Protein AF-A0A381Y103-F1 (afdb_monomer)

Radius of gyration: 34.69 Å; Cα contacts (8 Å, |Δi|>4): 914; chains: 1; bounding box: 80×107×103 Å

Solvent-accessible surface area (backbone atoms only — not comparable to full-atom values): 39984 Å² total; per-residue (Å²): 143,83,90,84,85,87,83,82,89,74,91,76,78,96,67,85,76,69,85,73,75,68,80,81,73,53,55,42,81,54,55,62,34,34,51,53,15,31,69,41,39,69,92,35,31,64,45,90,87,47,92,82,44,65,51,51,54,26,32,56,30,40,24,50,26,39,58,69,72,60,97,57,25,40,64,55,46,15,63,50,25,43,50,49,70,74,45,80,77,43,67,72,54,55,54,50,47,45,57,50,32,59,74,57,25,43,77,57,54,22,32,18,50,37,4,38,77,38,48,91,74,33,48,57,87,38,36,40,14,29,41,12,24,26,54,36,16,57,54,70,69,34,61,68,49,26,53,51,30,56,59,55,28,76,50,22,45,78,76,35,50,71,60,34,35,65,43,49,43,64,53,50,47,44,66,39,64,56,59,94,89,51,86,77,79,51,73,52,69,52,56,50,43,76,76,53,89,58,86,40,35,43,47,53,60,51,50,50,53,50,42,47,10,61,50,26,52,73,43,50,86,47,74,77,37,90,84,61,81,78,90,63,55,74,68,57,48,51,50,35,54,45,20,18,57,31,47,58,78,38,34,71,55,52,44,43,50,46,54,35,40,40,53,49,22,26,46,43,65,75,32,56,60,61,75,57,44,50,35,41,80,35,61,45,49,46,32,48,46,46,52,35,29,50,47,46,49,56,42,47,54,36,74,69,32,62,67,52,67,71,53,89,63,53,68,64,28,48,44,25,32,44,43,50,44,39,34,73,54,32,57,90,99,48,70,40,72,44,77,50,39,58,28,64,65,45,27,36,72,56,29,35,88,64,49,71,69,54,49,52,61,61,43,43,64,34,51,54,46,52,72,72,40,43,76,74,84,76,91,49,98,65,70,55,53,66,56,46,54,56,48,48,55,51,46,44,23,47,50,13,23,30,75,62,66,76,46,61,46,67,76,53,48,68,61,61,69,39,64,68,47,38,54,60,31,56,47,33,72,35,34,36,49,53,50,50,44,49,51,53,47,34,53,48,54,52,50,53,52,52,69,72,53,82,85,62,54,74,68,54,50,56,54,48,53,50,50,51,53,51,50,51,51,51,49,52,45,45,43,63,72,41,43,34,58,49,40,65,76,62,48,75,87,46,91,69,56,68,53,45,48,52,9,37,48,46,44,46,52,50,43,24,57,71,70,72,41,61,67,33,83,68,59,93,92,68,60,91,57,51,82,67,95,43,70,61,62,43,50,10,26,49,46,29,51,49,59,75,71,35,88,67,77,75,78,75,69,69,81,83,75,90,71,76,88,79,84,84,86,82,88,82,84,89,87,87,84,85,90,86,79,94,71,98,65,88,77,77,84,73,82,85,87,63,79,40,33,34,37,36,41,45,53,38,78,77,53,63,71,44,46,70,58,50,51,50,57,49,27,70,74,49,75,65,34,57,46,78,47,80,42,63,58,60,83,50,95,76,47,66,68,56,46,50,54,49,42,62,42,44,68,70,66,35,55,26,36,36,35,28,68,81,38,56,67,71,53,43,52,51,48,54,50,41,26,59,76,52,74,26,56,74,38,70,26,87,54,86,48,72,69,43,44,51,46,35,52,51,50,41,51,52,51,46,53,54,62,74,74,108

Sequence (710 aa):
MAKKPRQKRRQTGHQSRGSSRGRVVQRPDWESVWTRASAFAGDAAWDSEQDELLPSHRSIFEVLDALASTDDGLGALAALADILDSADHVPLIESKVRALARFCADQSEAALFSGYVDPSSASHGDPSATAGRLLRGFRDQDVEELVSAANANGNVFEARRFVGLLTVVDLLQYELVREDDAVALSGHVIGFLADEPFPARGIEGLLELLRAGLGADLINDDLDNPDLDLDLEEEELALLRRTGRRVPSRSPVVVALLNWCLRLEEAMNASNPSRSVQQCGLKLSSEFAAKASRAALVASEARWAQDLVGLDVPRRTAQGQWLKVLSNISPPGFEHKRFSAFTPEDVMSRLNPMTKEDFDRLMAPCKRMVDSQRAISGSSLFAGEQDAYYQRIAWLSCLGEALGGLIQPTEVVEFVEDPIFRLHLSRSVTGVIQLQVLWCLVSREVEDWVKSEPDRSSDDHRTTDMAVEILAAAQEQTLATGLLPLLGRTFLDREIAGDELRSVVAWTEFLADLRGVAPVELPSGRSITDSPEDEEVWIGHFLWWLQVRGWKPKKERPPPEDLGPAPAVVVREEEAVSASQKSDQTEEVLELDAPTHIVFVGGDEGQAKRDAQINTDISNRYSDLVTVEWVHTNWTAQWQPDAKRVSDTLGKKADALVLMPLMRTGMGAYLRKAAGEHGVPWIACTGRGVATITRSLDEAVQVVCRERLT

Secondary structure (DSSP, 8-state):
----PPP---------------------HHHHHHHHHHTSSTTS--STT--S-PPPHHHHHHHHHHHH-S-SSHHHHHHHHHHHHHTTT-HHHHHHHHHHHHHHS-HHHHHHHHHHH-GGG--TT-HHHHHHHHHHHHHTT-HHHHHHHHHH-TTHHHHTHHHHHHHHHHHHHHHHH--TTSPPPPTHHHHHHTT--SPPTTHHHHHHHHHHHHHHHHTTTTTT-TT------HHHHHHHHHHHHHHHHTHHHHHHHHHHHHHHHHHHHTS---SEEEETTEEEETTHHHHHHHHHHHHHTSTT-HHHHHS---TTSHHHHHHHHHHHTSPTT----SGGG--HHHHHHHSTT--HHHHHHHHHHHHHHHHHSPPPPS--TTTTHHHHHHHHHHHHHHHHHHHTTSS-GGGGTHHHHSHHHHHHHTTSHHHHHHHHHHHHHHHHHHHHHHHH-TT--HHHHHHHHHHHHHHHHHHHHIIIIIIHHHIIIIITTSPPPHHHHHHHHHHHHHHHHHHTPPP-PPPTT--TTSPPS-HHHHHHHHHHHHHHT--PPP---PPPP---PPPPPPP------------------PPP-S-EEEEEE---HHHHTTHHHHHHHHHHHHTT-EEEEEE--TT-S--HHHHHHHHHHHHHH-SEEEE-TTS-HHHHHHHHHHHHHTT--EEE----SHHHHHHHHHHHHHHHHHHHH-

Mean predicted aligned error: 15.26 Å

Foldseek 3Di:
DDDDDDDDDDDDDDDPPDPPPPPPFFAQPQQQLLQQLQVLLPPACLDPPDPDHFGQQLSLLSSLCSNVVDLQQSNVLSVLSNVCSVPVLDPVSLVVSLVVLPVRGPPLCSLLSNLLSPVVPRDLARLSSLLSQLSNCSRVVPLLSNQVSQQSHLCNCVSRVLSLLARLLVLLVCQLQPDPPDDHHDCSSLVSLQPDQHHGACLLVSLVLLVLLLVCLLCVVCLPPPPDCPVDDPVVSSSSNSNVVRNLVPLSSLLSSLQSLLSNLLSCLVGPYDQWGDRSNGIDGLQSLVSSLLSLLSLLLAQSNVCSLVDPRDCLGLLNLLQVLQQQLADPPDRDSDLLLQALLSLQVRLPQQDPVNLCVSCVVSVVSNVSGDQDDDPDPSSCSVVLSSLSSVLSNVLSCCLVVVDQLVVSVVQCVPVVNVSSLLSALLSLLSVLVSLLRNLVVLVVVCVVDVPDDPVVVVVSVVVNVVSVVVNLCSCLVRNLVCCPPRNVPDDHDQSSLVRNLNSLLLSLLSVVAAADDDPPPDDLSPRDPDPSVSSNHVNNVSVVVDDDPPPPDPPDDDDDDDDDDDDDDDDDDDDDDDDDDPDDQDQDDAAAEEEEAEDAPVLVVCVVVLVVVVCVVNVNSYHYHYHYPNSDPPCVVVLVVVLVVLLPGHQAYEYESSRDPVSVVSNVVSCVVNVHYYFYQDDRDSVSVSVSVSVSSRVSSVVVVD

Organism: NCBI:txid408172

Structure (mmCIF, N/CA/C/O backbone):
data_AF-A0A381Y103-F1
#
_entry.id   AF-A0A381Y103-F1
#
loop_
_atom_site.group_PDB
_atom_site.id
_atom_site.type_symbol
_atom_site.label_atom_id
_atom_site.label_alt_id
_atom_site.label_comp_id
_atom_site.label_asym_id
_atom_site.label_entity_id
_atom_site.label_seq_id
_atom_site.pdbx_PDB_ins_code
_atom_site.Cartn_x
_atom_site.Cartn_y
_atom_site.Cartn_z
_atom_site.occupancy
_atom_site.B_iso_or_equiv
_atom_site.auth_seq_id
_atom_site.auth_comp_id
_atom_site.auth_asym_id
_atom_site.auth_atom_id
_atom_site.pdbx_PDB_model_num
ATOM 1 N N . MET A 1 1 ? -6.681 73.735 38.197 1.00 40.50 1 MET A N 1
ATOM 2 C CA . MET A 1 1 ? -6.777 73.801 36.721 1.00 40.50 1 MET A CA 1
ATOM 3 C C . MET A 1 1 ? -5.844 72.762 36.111 1.00 40.50 1 MET A C 1
ATOM 5 O O . MET A 1 1 ? -4.647 72.986 36.120 1.00 40.50 1 MET A O 1
ATOM 9 N N . ALA A 1 2 ? -6.374 71.628 35.642 1.00 28.08 2 ALA A N 1
ATOM 10 C CA . ALA A 1 2 ? -5.749 70.708 34.679 1.00 28.08 2 ALA A CA 1
ATOM 11 C C . ALA A 1 2 ? -6.772 69.619 34.283 1.00 28.08 2 ALA A C 1
ATOM 13 O O . ALA A 1 2 ? -7.688 69.319 35.042 1.00 28.08 2 ALA A O 1
ATOM 14 N N . LYS A 1 3 ? -6.632 69.116 33.054 1.00 39.78 3 LYS A N 1
ATOM 15 C CA . LYS A 1 3 ? -7.611 68.448 32.171 1.00 39.78 3 LYS A CA 1
ATOM 16 C C . LYS A 1 3 ? -8.116 67.061 32.625 1.00 39.78 3 LYS A C 1
ATOM 18 O O . LYS A 1 3 ? -7.372 66.300 33.232 1.00 39.78 3 LYS A O 1
ATOM 23 N N . LYS A 1 4 ? -9.309 66.668 32.143 1.00 29.64 4 LYS A N 1
ATOM 24 C CA . LYS A 1 4 ? -9.707 65.258 31.917 1.00 29.64 4 LYS A CA 1
ATOM 25 C C . LYS A 1 4 ? -10.381 65.068 30.539 1.00 29.64 4 LYS A C 1
ATOM 27 O O . LYS A 1 4 ? -11.023 66.005 30.060 1.00 29.64 4 LYS A O 1
ATOM 32 N N . PRO A 1 5 ? -10.206 63.902 29.881 1.00 32.84 5 PRO A N 1
ATOM 33 C CA . PRO A 1 5 ? -10.577 63.674 28.484 1.00 32.84 5 PRO A CA 1
ATOM 34 C C . PRO A 1 5 ? -12.041 63.233 28.292 1.00 32.84 5 PRO A C 1
ATOM 36 O O . PRO A 1 5 ? -12.698 62.734 29.201 1.00 32.84 5 PRO A O 1
ATOM 39 N N . ARG A 1 6 ? -12.537 63.445 27.067 1.00 31.66 6 ARG A N 1
ATOM 40 C CA . ARG A 1 6 ? -13.918 63.248 26.594 1.00 31.66 6 ARG A CA 1
ATOM 41 C C . ARG A 1 6 ? -14.339 61.769 26.530 1.00 31.66 6 ARG A C 1
ATOM 43 O O . ARG A 1 6 ? -13.775 61.015 25.746 1.00 31.66 6 ARG A O 1
ATOM 50 N N . GLN A 1 7 ? -15.438 61.414 27.201 1.00 31.53 7 GLN A N 1
ATOM 51 C CA . GLN A 1 7 ? -16.305 60.290 26.815 1.00 31.53 7 GLN A CA 1
ATOM 52 C C . GLN A 1 7 ? -17.391 60.796 25.853 1.00 31.53 7 GLN A C 1
ATOM 54 O O . GLN A 1 7 ? -18.193 61.656 26.214 1.00 31.53 7 GLN A O 1
ATOM 59 N N . LYS A 1 8 ? -17.450 60.255 24.630 1.00 30.02 8 LYS A N 1
ATOM 60 C CA . LYS A 1 8 ? -18.620 60.390 23.749 1.00 30.02 8 LYS A CA 1
ATOM 61 C C . LYS A 1 8 ? -19.446 59.109 23.826 1.00 30.02 8 LYS A C 1
ATOM 63 O O . LYS A 1 8 ? -19.160 58.131 23.147 1.00 30.02 8 LYS A O 1
ATOM 68 N N . ARG A 1 9 ? -20.507 59.160 24.632 1.00 33.78 9 ARG A N 1
ATOM 69 C CA . ARG A 1 9 ? -21.705 58.330 24.465 1.00 33.78 9 ARG A CA 1
ATOM 70 C C . ARG A 1 9 ? -22.336 58.697 23.117 1.00 33.78 9 ARG A C 1
ATOM 72 O O . ARG A 1 9 ? -22.680 59.858 22.905 1.00 33.78 9 ARG A O 1
ATOM 79 N N . ARG A 1 10 ? -22.513 57.726 22.222 1.00 27.67 10 ARG A N 1
ATOM 80 C CA . ARG A 1 10 ? -23.472 57.822 21.116 1.00 27.67 10 ARG A CA 1
ATOM 81 C C . ARG A 1 10 ? -24.310 56.552 21.095 1.00 27.67 10 ARG A C 1
ATOM 83 O O . ARG A 1 10 ? -23.812 55.478 20.787 1.00 27.67 10 ARG A O 1
ATOM 90 N N . GLN A 1 11 ? -25.575 56.719 21.469 1.00 36.47 11 GLN A N 1
ATOM 91 C CA . GLN A 1 11 ? -26.665 55.841 21.073 1.00 36.47 11 GLN A CA 1
ATOM 92 C C . GLN A 1 11 ? -26.756 55.849 19.545 1.00 36.47 11 GLN A C 1
ATOM 94 O O . GLN A 1 11 ? -26.839 56.918 18.940 1.00 36.47 11 GLN A O 1
ATOM 99 N N . THR A 1 12 ? -26.776 54.669 18.938 1.00 29.36 12 THR A N 1
ATOM 100 C CA . THR A 1 12 ? -27.285 54.457 17.580 1.00 29.36 12 THR A CA 1
ATOM 101 C C . THR A 1 12 ? -28.144 53.205 17.609 1.00 29.36 12 THR A C 1
ATOM 103 O O . THR A 1 12 ? -27.731 52.184 18.154 1.00 29.36 12 THR A O 1
ATOM 106 N N . GLY A 1 13 ? -29.375 53.368 17.129 1.00 27.08 13 GLY A N 1
ATOM 107 C CA . GLY A 1 13 ? -30.493 52.465 17.331 1.00 27.08 13 GLY A CA 1
ATOM 108 C C . GLY A 1 13 ? -30.399 51.108 16.648 1.00 27.08 13 GLY A C 1
ATOM 109 O O . GLY A 1 13 ? -29.439 50.763 15.964 1.00 27.08 13 GLY A O 1
ATOM 110 N N . HIS A 1 14 ? -31.473 50.360 16.882 1.00 36.91 14 HIS A N 1
ATOM 111 C CA . HIS A 1 14 ? -31.805 49.086 16.273 1.00 36.91 14 HIS A CA 1
ATOM 112 C C . HIS A 1 14 ? -31.437 49.009 14.787 1.00 36.91 14 HIS A C 1
ATOM 114 O O . HIS A 1 14 ? -32.113 49.569 13.929 1.00 36.91 14 HIS A O 1
ATOM 120 N N . GLN A 1 15 ? -30.424 48.202 14.497 1.00 30.36 15 GLN A N 1
ATOM 121 C CA . GLN A 1 15 ? -30.420 47.330 13.336 1.00 30.36 15 GLN A CA 1
ATOM 122 C C . GLN A 1 15 ? -30.110 45.931 13.852 1.00 30.36 15 GLN A C 1
ATOM 124 O O . GLN A 1 15 ? -29.042 45.676 14.408 1.00 30.36 15 GLN A O 1
ATOM 129 N N . SER A 1 16 ? -31.086 45.040 13.709 1.00 37.81 16 SER A N 1
ATOM 130 C CA . SER A 1 16 ? -30.906 43.602 13.824 1.00 37.81 16 SER A CA 1
ATOM 131 C C . SER A 1 16 ? -29.800 43.182 12.855 1.00 37.81 16 SER A C 1
ATOM 133 O O . SER A 1 16 ? -30.034 43.036 11.653 1.00 37.81 16 SER A O 1
ATOM 135 N N . ARG A 1 17 ? -28.575 43.024 13.361 1.00 32.50 17 ARG A N 1
ATOM 136 C CA . ARG A 1 17 ? -27.535 42.302 12.635 1.00 32.50 17 ARG A CA 1
ATOM 137 C C . ARG A 1 17 ? -27.999 40.861 12.553 1.00 32.50 17 ARG A C 1
ATOM 139 O O . ARG A 1 17 ? -28.157 40.195 13.573 1.00 32.50 17 ARG A O 1
ATOM 146 N N . GLY A 1 18 ? -28.314 40.466 11.325 1.00 29.20 18 GLY A N 1
ATOM 147 C CA . GLY A 1 18 ? -28.792 39.146 10.987 1.00 29.20 18 GLY A CA 1
ATOM 148 C C . GLY A 1 18 ? -27.926 38.070 11.617 1.00 29.20 18 GLY A C 1
ATOM 149 O O . GLY A 1 18 ? -26.706 38.201 11.710 1.00 29.20 18 GLY A O 1
ATOM 150 N N . SER A 1 19 ? -28.607 37.006 12.026 1.00 34.66 19 SER A N 1
ATOM 151 C CA . SER A 1 19 ? -28.057 35.663 12.103 1.00 34.66 19 SER A CA 1
ATOM 152 C C . SER A 1 19 ? -27.118 35.446 10.914 1.00 34.66 19 SER A C 1
ATOM 154 O O . SER A 1 19 ? -27.551 35.177 9.793 1.00 34.66 19 SER A O 1
ATOM 156 N N . SER A 1 20 ? -25.813 35.588 11.144 1.00 36.66 20 SER A N 1
ATOM 157 C CA . SER A 1 20 ? -24.842 34.877 10.337 1.00 36.66 20 SER A CA 1
ATOM 158 C C . SER A 1 20 ? -25.088 33.417 10.674 1.00 36.66 20 SER A C 1
ATOM 160 O O . SER A 1 20 ? -24.625 32.928 11.705 1.00 36.66 20 SER A O 1
ATOM 162 N N . ARG A 1 21 ? -25.888 32.738 9.848 1.00 38.69 21 ARG A N 1
ATOM 163 C CA . ARG A 1 21 ? -25.821 31.286 9.730 1.00 38.69 21 ARG A CA 1
ATOM 164 C C . ARG A 1 21 ? -24.350 30.976 9.475 1.00 38.69 21 ARG A C 1
ATOM 166 O O . ARG A 1 21 ? -23.868 31.172 8.361 1.00 38.69 21 ARG A O 1
ATOM 173 N N . GLY A 1 22 ? -23.622 30.624 10.536 1.00 41.59 22 GLY A N 1
ATOM 174 C CA . GLY A 1 22 ? -22.274 30.096 10.415 1.00 41.59 22 GLY A CA 1
ATOM 175 C C . GLY A 1 22 ? -22.356 28.968 9.402 1.00 41.59 22 GLY A C 1
ATOM 176 O O . GLY A 1 22 ? -23.279 28.156 9.469 1.00 41.59 22 GLY A O 1
ATOM 177 N N . ARG A 1 23 ? -21.479 28.991 8.396 1.00 46.00 23 ARG A N 1
ATOM 178 C CA . ARG A 1 23 ? -21.397 27.920 7.407 1.00 46.00 23 ARG A CA 1
ATOM 179 C C . ARG A 1 23 ? -21.242 26.627 8.210 1.00 46.00 23 ARG A C 1
ATOM 181 O O . ARG A 1 23 ? -20.233 26.475 8.891 1.00 46.00 23 ARG A O 1
ATOM 188 N N . VAL A 1 24 ? -22.272 25.778 8.222 1.00 57.16 24 VAL A N 1
ATOM 189 C CA . VAL A 1 24 ? -22.222 24.492 8.921 1.00 57.16 24 VAL A CA 1
ATOM 190 C C . VAL A 1 24 ? -21.116 23.711 8.233 1.00 57.16 24 VAL A C 1
ATOM 192 O O . VAL A 1 24 ? -21.224 23.375 7.056 1.00 57.16 24 VAL A O 1
ATOM 195 N N . VAL A 1 25 ? -19.997 23.556 8.931 1.00 69.62 25 VAL A N 1
ATOM 196 C CA . VAL A 1 25 ? -18.870 22.765 8.458 1.00 69.62 25 VAL A CA 1
ATOM 197 C C . VAL A 1 25 ? -19.313 21.315 8.585 1.00 69.62 25 VAL A C 1
ATOM 199 O O . VAL A 1 25 ? -19.551 20.850 9.697 1.00 69.62 25 VAL A O 1
ATOM 202 N N . GLN A 1 26 ? -19.486 20.630 7.457 1.00 85.56 26 GLN A N 1
ATOM 203 C CA . GLN A 1 26 ? -19.801 19.206 7.463 1.00 85.56 26 GLN A CA 1
ATOM 204 C C . GLN A 1 26 ? -18.590 18.454 8.030 1.00 85.56 26 GLN A C 1
ATOM 206 O O . GLN A 1 26 ? -17.498 18.527 7.463 1.00 85.56 26 GLN A O 1
ATOM 211 N N . ARG A 1 27 ? -18.776 17.807 9.182 1.00 89.00 27 ARG A N 1
ATOM 212 C CA . ARG A 1 27 ? -17.788 16.933 9.830 1.00 89.00 27 ARG A CA 1
ATOM 213 C C . ARG A 1 27 ? -18.052 15.477 9.426 1.00 89.00 27 ARG A C 1
ATOM 215 O O . ARG A 1 27 ? -19.182 15.188 9.030 1.00 89.00 27 ARG A O 1
ATOM 222 N N . PRO A 1 28 ? -17.064 14.576 9.540 1.00 90.75 28 PRO A N 1
ATOM 223 C CA . PRO A 1 28 ? -17.327 13.144 9.471 1.00 90.75 28 PRO A CA 1
ATOM 224 C C . PRO A 1 28 ? -18.349 12.718 10.535 1.00 90.75 28 PRO A C 1
ATOM 226 O O . PRO A 1 28 ? -18.295 13.194 11.672 1.00 90.75 28 PRO A O 1
ATOM 229 N N . ASP A 1 29 ? -19.240 11.787 10.194 1.00 89.81 29 ASP A N 1
ATOM 230 C CA . ASP A 1 29 ? -20.312 11.341 11.098 1.00 89.81 29 ASP A CA 1
ATOM 231 C C . ASP A 1 29 ? -19.756 10.729 12.399 1.00 89.81 29 ASP A C 1
ATOM 233 O O . ASP A 1 29 ? -20.299 10.940 13.488 1.00 89.81 29 ASP A O 1
ATOM 237 N N . TRP A 1 30 ? -18.605 10.057 12.306 1.00 92.31 30 TRP A N 1
ATOM 238 C CA . TRP A 1 30 ? -17.907 9.443 13.434 1.00 92.31 30 TRP A CA 1
ATOM 239 C C . TRP A 1 30 ? -17.237 10.445 14.388 1.00 92.31 30 TRP A C 1
ATOM 241 O O . TRP A 1 30 ? -16.968 10.092 15.536 1.00 92.31 30 TRP A O 1
ATOM 251 N N . GLU A 1 31 ? -16.979 11.694 13.973 1.00 93.62 31 GLU A N 1
ATOM 252 C CA . GLU A 1 31 ? -16.246 12.675 14.796 1.00 93.62 31 GLU A CA 1
ATOM 253 C C . GLU A 1 31 ? -17.031 13.020 16.066 1.00 93.62 31 GLU A C 1
ATOM 255 O O . GLU A 1 31 ? -16.487 13.044 17.173 1.00 93.62 31 GLU A O 1
ATOM 260 N N . SER A 1 32 ? -18.337 13.251 15.914 1.00 91.31 32 SER A N 1
ATOM 261 C CA . SER A 1 32 ? -19.224 13.556 17.038 1.00 91.31 32 SER A CA 1
ATOM 262 C C . SER A 1 32 ? -19.368 12.376 18.002 1.00 91.31 32 SER A C 1
ATOM 264 O O . SER A 1 32 ? -19.425 12.577 19.216 1.00 91.31 32 SER A O 1
ATOM 266 N N . VAL A 1 33 ? -19.370 11.151 17.473 1.00 92.44 33 VAL A N 1
ATOM 267 C CA . VAL A 1 33 ? -19.489 9.919 18.258 1.00 92.44 33 VAL A CA 1
ATOM 268 C C . VAL A 1 33 ? -18.245 9.727 19.124 1.00 92.44 33 VAL A C 1
ATOM 270 O O . VAL A 1 33 ? -18.369 9.625 20.342 1.00 92.44 33 VAL A O 1
ATOM 273 N N . TRP A 1 34 ? -17.051 9.821 18.534 1.00 93.81 34 TRP A N 1
ATOM 274 C CA . TRP A 1 34 ? -15.788 9.720 19.270 1.00 93.81 34 TRP A CA 1
ATOM 275 C C . TRP A 1 34 ? -15.555 10.866 20.255 1.00 93.81 34 TRP A C 1
ATOM 277 O O . TRP A 1 34 ? -15.026 10.643 21.343 1.00 93.81 34 TRP A O 1
ATOM 287 N N . THR A 1 35 ? -15.997 12.083 19.921 1.00 92.62 35 THR A N 1
ATOM 288 C CA . THR A 1 35 ? -15.924 13.229 20.842 1.00 92.62 35 THR A CA 1
ATOM 289 C C . THR A 1 35 ? -16.781 13.001 22.087 1.00 92.62 35 THR A C 1
ATOM 291 O O . THR A 1 35 ? -16.344 13.319 23.191 1.00 92.62 35 THR A O 1
ATOM 294 N N . ARG A 1 36 ? -17.990 12.441 21.928 1.00 92.12 36 ARG A N 1
ATOM 295 C CA . ARG A 1 36 ? -18.853 12.087 23.066 1.00 92.12 36 ARG A CA 1
ATOM 296 C C . ARG A 1 36 ? -18.257 10.944 23.878 1.00 92.12 36 ARG A C 1
ATOM 298 O O . ARG A 1 36 ? -18.142 11.085 25.087 1.00 92.12 36 ARG A O 1
ATOM 305 N N . ALA A 1 37 ? -17.850 9.858 23.223 1.00 92.88 37 ALA A N 1
ATOM 306 C CA . ALA A 1 37 ? -17.294 8.688 23.898 1.00 92.88 37 ALA A CA 1
ATOM 307 C C . ALA A 1 37 ? -16.034 9.029 24.702 1.00 92.88 37 ALA A C 1
ATOM 309 O O . ALA A 1 37 ? -15.943 8.712 25.884 1.00 92.88 37 ALA A O 1
ATOM 310 N N . SER A 1 38 ? -15.111 9.792 24.115 1.00 92.12 38 SER A N 1
ATOM 311 C CA . SER A 1 38 ? -13.867 10.178 24.789 1.00 92.12 38 SER A CA 1
ATOM 312 C C . SER A 1 38 ? -14.070 11.077 26.011 1.00 92.12 38 SER A C 1
ATOM 314 O O . SER A 1 38 ? -13.163 11.179 26.828 1.00 92.12 38 SER A O 1
ATOM 316 N N . ALA A 1 39 ? -15.235 11.716 26.173 1.00 90.81 39 ALA A N 1
ATOM 317 C CA . ALA A 1 39 ? -15.539 12.487 27.379 1.00 90.81 39 ALA A CA 1
ATOM 318 C C . ALA A 1 39 ? -15.702 11.600 28.629 1.00 90.81 39 ALA A C 1
ATOM 320 O O . ALA A 1 39 ? -15.530 12.095 29.740 1.00 90.81 39 ALA A O 1
ATOM 321 N N . PHE A 1 40 ? -16.005 10.309 28.447 1.00 89.06 40 PHE A N 1
ATOM 322 C CA . PHE A 1 40 ? -16.182 9.327 29.523 1.00 89.06 40 PHE A CA 1
ATOM 323 C C . PHE A 1 40 ? -14.920 8.508 29.822 1.00 89.06 40 PHE A C 1
ATOM 325 O O . PHE A 1 40 ? -14.861 7.805 30.824 1.00 89.06 40 PHE A O 1
ATOM 332 N N . ALA A 1 41 ? -13.887 8.618 28.983 1.00 83.25 41 ALA A N 1
ATOM 333 C CA . ALA A 1 41 ? -12.635 7.886 29.162 1.00 83.25 41 ALA A CA 1
ATOM 334 C C . ALA A 1 41 ? -11.827 8.346 30.399 1.00 83.25 41 ALA A C 1
ATOM 336 O O . ALA A 1 41 ? -11.045 7.567 30.943 1.00 83.25 41 ALA A O 1
ATOM 337 N N . GLY A 1 42 ? -12.034 9.583 30.871 1.00 70.56 42 GLY A N 1
ATOM 338 C CA . GLY A 1 42 ? -11.313 10.153 32.016 1.00 70.56 42 GLY A CA 1
ATOM 339 C C . GLY A 1 42 ? -9.804 10.326 31.777 1.00 70.56 42 GLY A C 1
ATOM 340 O O . GLY A 1 42 ? -9.363 10.400 30.631 1.00 70.56 42 GLY A O 1
ATOM 341 N N . ASP A 1 43 ? -9.031 10.385 32.869 1.00 59.25 43 ASP A N 1
ATOM 342 C CA . ASP A 1 43 ? -7.558 10.515 32.875 1.00 59.25 43 ASP A CA 1
ATOM 343 C C . ASP A 1 43 ? -6.826 9.149 32.899 1.00 59.25 43 ASP A C 1
ATOM 345 O O . ASP A 1 43 ? -5.620 9.099 33.121 1.00 59.25 43 ASP A O 1
ATOM 349 N N . ALA A 1 44 ? -7.543 8.030 32.732 1.00 60.66 44 ALA A N 1
ATOM 350 C CA . ALA A 1 44 ? -6.958 6.689 32.812 1.00 60.66 44 ALA A CA 1
ATOM 351 C C . ALA A 1 44 ? -6.028 6.381 31.624 1.00 60.66 44 ALA A C 1
ATOM 353 O O . ALA A 1 44 ? -6.213 6.905 30.521 1.00 60.66 44 ALA A O 1
ATOM 354 N N . ALA A 1 45 ? -5.068 5.477 31.831 1.00 62.03 45 ALA A N 1
ATOM 355 C CA . ALA A 1 45 ? -4.222 4.948 30.772 1.00 62.03 45 ALA A CA 1
ATOM 356 C C . ALA A 1 45 ? -5.027 3.942 29.947 1.00 62.03 45 ALA A C 1
ATOM 358 O O . ALA A 1 45 ? -5.090 2.748 30.224 1.00 62.03 45 ALA A O 1
ATOM 359 N N . TRP A 1 46 ? -5.697 4.449 28.919 1.00 73.81 46 TRP A N 1
ATOM 360 C CA . TRP A 1 46 ? -6.225 3.594 27.861 1.00 73.81 46 TRP A CA 1
ATOM 361 C C . TRP A 1 46 ? -5.085 3.070 26.982 1.00 73.81 46 TRP A C 1
ATOM 363 O O . TRP A 1 46 ? -5.241 2.047 26.329 1.00 73.81 46 TRP A O 1
ATOM 373 N N . ASP A 1 47 ? -3.958 3.780 26.957 1.00 65.31 47 ASP A N 1
ATOM 374 C CA . ASP A 1 47 ? -2.730 3.449 26.240 1.00 65.31 47 ASP A CA 1
ATOM 375 C C . ASP A 1 47 ? -1.855 2.473 27.046 1.00 65.31 47 ASP A C 1
ATOM 377 O O . ASP A 1 47 ? -1.637 2.696 28.236 1.00 65.31 47 ASP A O 1
ATOM 381 N N . SER A 1 48 ? -1.353 1.412 26.408 1.00 58.62 48 SER A N 1
ATOM 382 C CA . SER A 1 48 ? -0.474 0.416 27.041 1.00 58.62 48 SER A CA 1
ATOM 383 C C . SER A 1 48 ? 0.903 0.975 27.401 1.00 58.62 48 SER A C 1
ATOM 385 O O . SER A 1 48 ? 1.602 0.386 28.214 1.00 58.62 48 SER A O 1
ATOM 387 N N . GLU A 1 49 ? 1.293 2.111 26.815 1.00 57.22 49 GLU A N 1
ATOM 388 C CA . GLU A 1 49 ? 2.573 2.778 27.092 1.00 57.22 49 GLU A CA 1
ATOM 389 C C . GLU A 1 49 ? 2.528 3.702 28.327 1.00 57.22 49 GLU A C 1
ATOM 391 O O . GLU A 1 49 ? 3.553 4.255 28.729 1.00 57.22 49 GLU A O 1
ATOM 396 N N . GLN A 1 50 ? 1.353 3.907 28.939 1.00 57.72 50 GLN A N 1
ATOM 397 C CA . GLN A 1 50 ? 1.192 4.763 30.119 1.00 57.72 50 GLN A CA 1
ATOM 398 C C . GLN A 1 50 ? 1.040 3.921 31.392 1.00 57.72 50 GLN A C 1
ATOM 400 O O . GLN A 1 50 ? 0.006 3.312 31.649 1.00 57.72 50 GLN A O 1
ATOM 405 N N . ASP A 1 51 ? 2.083 3.935 32.217 1.00 51.06 51 ASP A N 1
ATOM 406 C CA . ASP A 1 51 ? 2.375 2.887 33.202 1.00 51.06 51 ASP A CA 1
ATOM 407 C C . ASP A 1 51 ? 1.721 3.065 34.592 1.00 51.06 51 ASP A C 1
ATOM 409 O O . ASP A 1 51 ? 2.225 2.550 35.587 1.00 51.06 51 ASP A O 1
ATOM 413 N N . GLU A 1 52 ? 0.6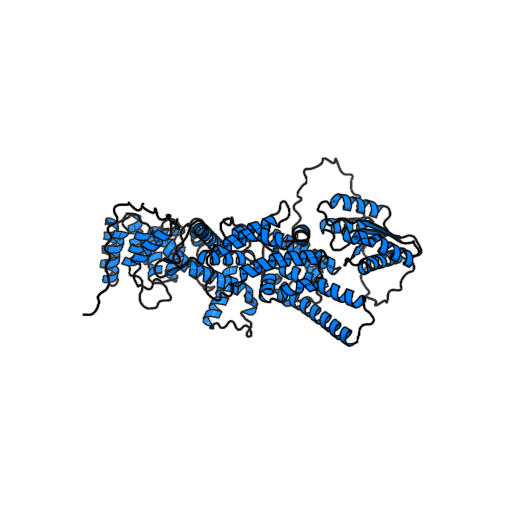22 3.824 34.728 1.00 60.78 52 GLU A N 1
ATOM 414 C CA . GLU A 1 52 ? 0.164 4.220 36.077 1.00 60.78 52 GLU A CA 1
ATOM 415 C C . GLU A 1 52 ? -1.276 3.821 36.472 1.00 60.78 52 GLU A C 1
ATOM 417 O O . GLU A 1 52 ? -1.475 3.522 37.651 1.00 60.78 52 GLU A O 1
ATOM 422 N N . LEU A 1 53 ? -2.278 3.727 35.574 1.00 72.00 53 LEU A N 1
ATOM 423 C CA . LEU A 1 53 ? -3.682 3.430 35.963 1.00 72.00 53 LEU A CA 1
ATOM 424 C C . LEU A 1 53 ? -4.546 2.806 34.838 1.00 72.00 53 LEU A C 1
ATOM 426 O O . LEU A 1 53 ? -4.867 3.491 33.869 1.00 72.00 53 LEU A O 1
ATOM 430 N N . LEU A 1 54 ? -5.035 1.568 35.017 1.00 83.81 54 LEU A N 1
ATOM 431 C CA . LEU A 1 54 ? -5.999 0.926 34.099 1.00 83.81 54 LEU A CA 1
ATOM 432 C C . LEU A 1 54 ? -7.339 1.693 34.019 1.00 83.81 54 LEU A C 1
ATOM 434 O O . LEU A 1 54 ? -7.769 2.279 35.020 1.00 83.81 54 LEU A O 1
ATOM 438 N N . PRO A 1 55 ? -8.076 1.621 32.890 1.00 87.75 55 PRO A N 1
ATOM 439 C CA . PRO A 1 55 ? -9.437 2.145 32.806 1.00 87.75 55 PRO A CA 1
ATOM 440 C C . PRO A 1 55 ? -10.350 1.499 33.857 1.00 87.75 55 PRO A C 1
ATOM 442 O O . PRO A 1 55 ? -10.311 0.282 34.082 1.00 87.75 55 PRO A O 1
ATOM 445 N N . SER A 1 56 ? -11.204 2.303 34.495 1.00 89.50 56 SER A N 1
ATOM 446 C CA . SER A 1 56 ? -12.209 1.777 35.426 1.00 89.50 56 SER A CA 1
ATOM 447 C C . SER A 1 56 ? -13.239 0.933 34.678 1.00 89.50 56 SER A C 1
ATOM 449 O O . SER A 1 56 ? -13.558 1.220 33.517 1.00 89.50 56 SER A O 1
ATOM 451 N N . HIS A 1 57 ? -13.798 -0.082 35.336 1.00 91.75 57 HIS A N 1
ATOM 452 C CA . HIS A 1 57 ? -14.866 -0.899 34.761 1.00 91.75 57 HIS A CA 1
ATOM 453 C C . HIS A 1 57 ? -16.033 -0.021 34.312 1.00 91.75 57 HIS A C 1
ATOM 455 O O . HIS A 1 57 ? -16.545 -0.193 33.206 1.00 91.75 57 HIS A O 1
ATOM 461 N N . ARG A 1 58 ? -16.401 0.976 35.122 1.00 92.38 58 ARG A N 1
ATOM 462 C CA . ARG A 1 58 ? -17.417 1.969 34.764 1.00 92.38 58 ARG A CA 1
ATOM 463 C C . ARG A 1 58 ? -17.123 2.688 33.444 1.00 92.38 58 ARG A C 1
ATOM 465 O O . ARG A 1 58 ? -18.002 2.748 32.586 1.00 92.38 58 ARG A O 1
ATOM 472 N N . SER A 1 59 ? -15.904 3.204 33.268 1.00 92.06 59 SER A N 1
ATOM 473 C CA . SER A 1 59 ? -15.542 4.000 32.086 1.00 92.06 59 SER A CA 1
ATOM 474 C C . SER A 1 59 ? -15.662 3.208 30.779 1.00 92.06 59 SER A C 1
ATOM 476 O O . SER A 1 59 ? -16.117 3.755 29.777 1.00 92.06 59 SER A O 1
ATOM 478 N N . ILE A 1 60 ? -15.350 1.905 30.794 1.00 93.06 60 ILE A N 1
ATOM 479 C CA . ILE A 1 60 ? -15.505 1.013 29.633 1.00 93.06 60 ILE A CA 1
ATOM 480 C C . ILE A 1 60 ? -16.957 1.006 29.143 1.00 93.06 60 ILE A C 1
ATOM 482 O O . ILE A 1 60 ? -17.214 1.190 27.953 1.00 93.06 60 ILE A O 1
ATOM 486 N N . PHE A 1 61 ? -17.916 0.838 30.055 1.00 93.81 61 PHE A N 1
ATOM 487 C CA . PHE A 1 61 ? -19.334 0.786 29.700 1.00 93.81 61 PHE A CA 1
ATOM 488 C C . PHE A 1 61 ? -19.918 2.165 29.372 1.00 93.81 61 PHE A C 1
ATOM 490 O O . PHE A 1 61 ? -20.741 2.250 28.467 1.00 93.81 61 PHE A O 1
ATOM 497 N N . GLU A 1 62 ? -19.472 3.248 30.021 1.00 93.12 62 GLU A N 1
ATOM 498 C CA . GLU A 1 62 ? -19.881 4.616 29.644 1.00 93.12 62 GLU A CA 1
ATOM 499 C C . GLU A 1 62 ? -19.388 4.987 28.233 1.00 93.12 62 GLU A C 1
ATOM 501 O O . GLU A 1 62 ? -20.113 5.612 27.456 1.00 93.12 62 GLU A O 1
ATOM 506 N N . VAL A 1 63 ? -18.177 4.559 27.862 1.00 94.00 63 VAL A N 1
ATOM 507 C CA . VAL A 1 63 ? -17.645 4.720 26.501 1.00 94.00 63 VAL A CA 1
ATOM 508 C C . VAL A 1 63 ? -18.469 3.918 25.493 1.00 94.00 63 VAL A C 1
ATOM 510 O O . VAL A 1 63 ? -18.831 4.462 24.449 1.00 94.00 63 VAL A O 1
ATOM 513 N N . LEU A 1 64 ? -18.796 2.656 25.788 1.00 93.69 64 LEU A N 1
ATOM 514 C CA . LEU A 1 64 ? -19.625 1.822 24.908 1.00 93.69 64 LEU A CA 1
ATOM 515 C C . LEU A 1 64 ? -21.028 2.407 24.709 1.00 93.69 64 LEU A C 1
ATOM 517 O O . LEU A 1 64 ? -21.480 2.506 23.569 1.00 93.69 64 LEU A O 1
ATOM 521 N N . ASP A 1 65 ? -21.671 2.858 25.788 1.00 93.00 65 ASP A N 1
ATOM 522 C CA . ASP A 1 65 ? -22.974 3.534 25.759 1.00 93.00 65 ASP A CA 1
ATOM 523 C C . ASP A 1 65 ? -22.928 4.788 24.869 1.00 93.00 65 ASP A C 1
ATOM 525 O O . ASP A 1 65 ? -23.766 4.991 23.988 1.00 93.00 65 ASP A O 1
ATOM 529 N N . ALA A 1 66 ? -21.881 5.604 25.013 1.00 92.00 66 ALA A N 1
ATOM 530 C CA . ALA A 1 66 ? -21.702 6.820 24.224 1.00 92.00 66 ALA A CA 1
ATOM 531 C C . ALA A 1 66 ? -21.385 6.560 22.736 1.00 92.00 66 ALA A C 1
ATOM 533 O O . ALA A 1 66 ? -21.771 7.367 21.875 1.00 92.00 66 ALA A O 1
ATOM 534 N N . LEU A 1 67 ? -20.687 5.459 22.428 1.00 91.31 67 LEU A N 1
ATOM 535 C CA . LEU A 1 67 ? -20.435 5.000 21.059 1.00 91.31 67 LEU A CA 1
ATOM 536 C C . LEU A 1 67 ? -21.728 4.507 20.393 1.00 91.31 67 LEU A C 1
ATOM 538 O O . LEU A 1 67 ? -22.013 4.902 19.260 1.00 91.31 67 LEU A O 1
ATOM 542 N N . ALA A 1 68 ? -22.518 3.698 21.105 1.00 88.06 68 ALA A N 1
ATOM 543 C CA . ALA A 1 68 ? -23.772 3.141 20.610 1.00 88.06 68 ALA A CA 1
ATOM 544 C C . ALA A 1 68 ? -24.869 4.201 20.471 1.00 88.06 68 ALA A C 1
ATOM 546 O O . ALA A 1 68 ? -25.563 4.261 19.453 1.00 88.06 68 ALA A O 1
ATOM 547 N N . SER A 1 69 ? -24.954 5.117 21.444 1.00 82.31 69 SER A N 1
ATOM 548 C CA . SER A 1 69 ? -25.945 6.194 21.492 1.00 82.31 69 SER A CA 1
ATOM 549 C C . SER A 1 69 ? -27.391 5.673 21.431 1.00 82.31 69 SER A C 1
ATOM 551 O O . SER A 1 69 ? -28.270 6.359 20.894 1.00 82.31 69 SER A O 1
ATOM 553 N N . THR A 1 70 ? -27.618 4.478 21.978 1.00 79.31 70 THR A N 1
ATOM 554 C CA . THR A 1 70 ? -28.886 3.744 22.048 1.00 79.31 70 THR A CA 1
ATOM 555 C C . THR A 1 70 ? -29.277 3.499 23.502 1.00 79.31 70 THR A C 1
ATOM 557 O O . THR A 1 70 ? -28.422 3.331 24.356 1.00 79.31 70 THR A O 1
ATOM 560 N N . ASP A 1 71 ? -30.579 3.496 23.794 1.00 74.50 71 ASP A N 1
ATOM 561 C CA . ASP A 1 71 ? -31.098 3.154 25.127 1.00 74.50 71 ASP A CA 1
ATOM 562 C C . ASP A 1 71 ? -31.332 1.635 25.207 1.00 74.50 71 ASP A C 1
ATOM 564 O O . ASP A 1 71 ? -32.460 1.153 25.097 1.00 74.50 71 ASP A O 1
ATOM 568 N N . ASP A 1 72 ? -30.237 0.877 25.272 1.00 77.06 72 ASP A N 1
ATOM 569 C CA . ASP A 1 72 ? -30.191 -0.599 25.322 1.00 77.06 72 ASP A CA 1
ATOM 570 C C . ASP A 1 72 ? -29.860 -1.148 26.727 1.00 77.06 72 ASP A C 1
ATOM 572 O O . ASP A 1 72 ? -29.898 -2.356 26.980 1.00 77.06 72 ASP A O 1
ATOM 576 N N . GLY A 1 73 ? -29.600 -0.245 27.674 1.00 81.12 73 GLY A N 1
ATOM 577 C CA . GLY A 1 73 ? -29.230 -0.565 29.047 1.00 81.12 73 GLY A CA 1
ATOM 578 C C . GLY A 1 73 ? -27.728 -0.504 29.329 1.00 81.12 73 GLY A C 1
ATOM 579 O O . GLY A 1 73 ? -27.358 -0.688 30.490 1.00 81.12 73 GLY A O 1
ATOM 580 N N . LEU A 1 74 ? -26.863 -0.185 28.354 1.00 86.75 74 LEU A N 1
ATOM 581 C CA . LEU A 1 74 ? -25.419 0.004 28.578 1.00 86.75 74 LEU A CA 1
ATOM 582 C C . LEU A 1 74 ? -25.122 1.048 29.668 1.00 86.75 74 LEU A C 1
ATOM 584 O O . LEU A 1 74 ? -24.314 0.787 30.562 1.00 86.75 74 LEU A O 1
ATOM 588 N N . GLY A 1 75 ? -25.847 2.169 29.699 1.00 86.12 75 GLY A N 1
ATOM 589 C CA . GLY A 1 75 ? -25.745 3.144 30.791 1.00 86.12 75 GLY A CA 1
ATOM 590 C C . GLY A 1 75 ? -26.090 2.579 32.183 1.00 86.12 75 GLY A C 1
ATOM 591 O O . GLY A 1 75 ? -25.476 2.959 33.183 1.00 86.12 75 GLY A O 1
ATOM 592 N N . ALA A 1 76 ? -27.027 1.627 32.281 1.00 89.62 76 ALA A N 1
ATOM 593 C CA . ALA A 1 76 ? -27.321 0.937 33.542 1.00 89.62 76 ALA A CA 1
ATOM 594 C C . ALA A 1 76 ? -26.213 -0.063 33.911 1.00 89.62 76 ALA A C 1
ATOM 596 O O . ALA A 1 76 ? -25.856 -0.191 35.085 1.00 89.62 76 ALA A O 1
ATOM 597 N N . LEU A 1 77 ? -25.631 -0.733 32.913 1.00 93.31 77 LEU A N 1
ATOM 598 C CA . LEU A 1 77 ? -24.483 -1.618 33.100 1.00 93.31 77 LEU A CA 1
ATOM 599 C C . LEU A 1 77 ? -23.235 -0.862 33.563 1.00 93.31 77 LEU A C 1
ATOM 601 O O . LEU A 1 77 ? -22.498 -1.388 34.392 1.00 93.31 77 LEU A O 1
ATOM 605 N N . ALA A 1 78 ? -23.032 0.385 33.134 1.00 92.25 78 ALA A N 1
ATOM 606 C CA . ALA A 1 78 ? -21.950 1.229 33.639 1.00 92.25 78 ALA A CA 1
ATOM 607 C C . ALA A 1 78 ? -22.041 1.472 35.153 1.00 92.25 78 ALA A C 1
ATOM 609 O O . ALA A 1 78 ? -21.045 1.360 35.867 1.00 92.25 78 ALA A O 1
ATOM 610 N N . ALA A 1 79 ? -23.247 1.726 35.671 1.00 91.25 79 ALA A N 1
ATOM 611 C CA . ALA A 1 79 ? -23.465 1.872 37.110 1.00 91.25 79 ALA A CA 1
ATOM 612 C C . ALA A 1 79 ? -23.221 0.559 37.878 1.00 91.25 79 ALA A C 1
ATOM 614 O O . ALA A 1 79 ? -22.767 0.577 39.020 1.00 91.25 79 ALA A O 1
ATOM 615 N N . LEU A 1 80 ? -23.511 -0.587 37.256 1.00 93.44 80 LEU A N 1
ATOM 616 C CA . LEU A 1 80 ? -23.199 -1.902 37.815 1.00 93.44 80 LEU A CA 1
ATOM 617 C C . LEU A 1 80 ? -21.695 -2.210 37.775 1.00 93.44 80 LEU A C 1
ATOM 619 O O . LEU A 1 80 ? -21.181 -2.823 38.709 1.00 93.44 80 LEU A O 1
ATOM 623 N N . ALA A 1 81 ? -20.992 -1.772 36.732 1.00 92.50 81 ALA A N 1
ATOM 624 C CA . ALA A 1 81 ? -19.548 -1.918 36.590 1.00 92.50 81 ALA A CA 1
ATOM 625 C C . ALA A 1 81 ? -18.777 -1.129 37.666 1.00 92.50 81 ALA A C 1
ATOM 627 O O . ALA A 1 81 ? -17.800 -1.641 38.200 1.00 92.50 81 ALA A O 1
ATOM 628 N N . ASP A 1 82 ? -19.274 0.043 38.072 1.00 91.31 82 ASP A N 1
ATOM 629 C CA . ASP A 1 82 ? -18.722 0.862 39.172 1.00 91.31 82 ASP A CA 1
ATOM 630 C C . ASP A 1 82 ? -18.649 0.099 40.511 1.00 91.31 82 ASP A C 1
ATOM 632 O O . ASP A 1 82 ? -17.757 0.290 41.340 1.00 91.31 82 ASP A O 1
ATOM 636 N N . ILE A 1 83 ? -19.586 -0.835 40.724 1.00 91.00 83 ILE A N 1
ATOM 637 C CA . ILE A 1 83 ? -19.584 -1.698 41.911 1.00 91.00 83 ILE A CA 1
ATOM 638 C C . ILE A 1 83 ? -18.363 -2.621 41.892 1.00 91.00 83 ILE A C 1
ATOM 640 O O . ILE A 1 83 ? -17.815 -2.900 42.954 1.00 91.00 83 ILE A O 1
ATOM 644 N N . LEU A 1 84 ? -17.929 -3.083 40.714 1.00 87.38 84 LEU A N 1
ATOM 645 C CA . LEU A 1 84 ? -16.760 -3.956 40.570 1.00 87.38 84 LEU A CA 1
ATOM 646 C C . LEU A 1 84 ? -15.477 -3.214 40.948 1.00 87.38 84 LEU A C 1
ATOM 648 O O . LEU A 1 84 ? -14.670 -3.773 41.684 1.00 87.38 84 LEU A O 1
ATOM 652 N N . ASP A 1 85 ? -15.348 -1.952 40.523 1.00 81.12 85 ASP A N 1
ATOM 653 C CA . ASP A 1 85 ? -14.209 -1.087 40.867 1.00 81.12 85 ASP A CA 1
ATOM 654 C C . ASP A 1 85 ? -14.081 -0.902 42.394 1.00 81.12 85 ASP A C 1
ATOM 656 O O . ASP A 1 85 ? -12.983 -0.773 42.925 1.00 81.12 85 ASP A O 1
ATOM 660 N N . SER A 1 86 ? -15.206 -0.929 43.117 1.00 82.75 86 SER A N 1
ATOM 661 C CA . SER A 1 86 ? -15.257 -0.756 44.577 1.00 82.75 86 SER A CA 1
ATOM 662 C C . SER A 1 86 ? -15.164 -2.061 45.382 1.00 82.75 86 SER A C 1
ATOM 664 O O . SER A 1 86 ? -15.061 -2.015 46.610 1.00 82.75 86 SER A O 1
ATOM 666 N N . ALA A 1 87 ? -15.304 -3.220 44.734 1.00 79.50 87 ALA A N 1
ATOM 667 C CA . ALA A 1 87 ? -15.574 -4.497 45.399 1.00 79.50 87 ALA A CA 1
ATOM 668 C C . ALA A 1 87 ? -14.415 -5.503 45.365 1.00 79.50 87 ALA A C 1
ATOM 670 O O . ALA A 1 87 ? -14.626 -6.629 45.819 1.00 79.50 87 ALA A O 1
ATOM 671 N N . ASP A 1 88 ? -13.242 -5.141 44.831 1.00 73.06 88 ASP A N 1
ATOM 672 C CA . ASP A 1 88 ? -12.040 -5.993 44.735 1.00 73.06 88 ASP A CA 1
ATOM 673 C C . ASP A 1 88 ? -12.343 -7.443 44.284 1.00 73.06 88 ASP A C 1
ATOM 675 O O . ASP A 1 88 ? -11.840 -8.411 44.855 1.00 73.06 88 ASP A O 1
ATOM 679 N N . HIS A 1 89 ? -13.211 -7.622 43.279 1.00 71.69 89 HIS A N 1
ATOM 680 C CA . HIS A 1 89 ? -13.530 -8.936 42.692 1.00 71.69 89 HIS A CA 1
ATOM 681 C C . HIS A 1 89 ? -14.091 -10.001 43.659 1.00 71.69 89 HIS A C 1
ATOM 683 O O . HIS A 1 89 ? -13.848 -11.200 43.518 1.00 71.69 89 HIS A O 1
ATOM 689 N N . VAL A 1 90 ? -14.889 -9.608 44.660 1.00 84.44 90 VAL A N 1
ATOM 690 C CA . VAL A 1 90 ? -15.554 -10.581 45.549 1.00 84.44 90 VAL A CA 1
ATOM 691 C C . VAL A 1 90 ? -16.594 -11.421 44.768 1.00 84.44 90 VAL A C 1
ATOM 693 O O . VAL A 1 90 ? -17.616 -10.869 44.342 1.00 84.44 90 VAL A O 1
ATOM 696 N N . PRO A 1 91 ? -16.466 -12.768 44.689 1.00 84.00 91 PRO A N 1
ATOM 697 C CA . PRO A 1 91 ? -17.308 -13.607 43.815 1.00 84.00 91 PRO A CA 1
ATOM 698 C C . PRO A 1 91 ? -18.819 -13.514 44.083 1.00 84.00 91 PRO A C 1
ATOM 700 O O . PRO A 1 91 ? -19.654 -13.612 43.180 1.00 84.00 91 PRO A O 1
ATOM 703 N N . LEU A 1 92 ? -19.203 -13.307 45.349 1.00 88.19 92 LEU A N 1
ATOM 704 C CA . LEU A 1 92 ? -20.606 -13.127 45.734 1.00 88.19 92 LEU A CA 1
ATOM 705 C C . LEU A 1 92 ? -21.191 -11.819 45.179 1.00 88.19 92 LEU A C 1
ATOM 707 O O . LEU A 1 92 ? -22.378 -11.776 44.849 1.00 88.19 92 LEU A O 1
ATOM 711 N N . ILE A 1 93 ? -20.384 -10.756 45.108 1.00 87.69 93 ILE A N 1
ATOM 712 C CA . ILE A 1 93 ? -20.793 -9.461 44.559 1.00 87.69 93 ILE A CA 1
ATOM 713 C C . ILE A 1 93 ? -20.928 -9.595 43.044 1.00 87.69 93 ILE A C 1
ATOM 715 O O . ILE A 1 93 ? -21.998 -9.305 42.519 1.00 87.69 93 ILE A O 1
ATOM 719 N N . GLU A 1 94 ? -19.932 -10.160 42.363 1.00 90.00 94 GLU A N 1
ATOM 720 C CA . GLU A 1 94 ? -19.965 -10.411 40.915 1.00 90.00 94 GLU A CA 1
ATOM 721 C C . GLU A 1 94 ? -21.192 -11.224 40.480 1.00 90.00 94 GLU A C 1
ATOM 723 O O . GLU A 1 94 ? -21.881 -10.874 39.521 1.00 90.00 94 GLU A O 1
ATOM 728 N N . SER A 1 95 ? -21.537 -12.283 41.222 1.00 89.81 95 SER A N 1
ATOM 729 C CA . SER A 1 95 ? -22.753 -13.070 40.973 1.00 89.81 95 SER A CA 1
ATOM 730 C C . SER A 1 95 ? -24.033 -12.227 41.074 1.00 89.81 95 SER A C 1
ATOM 732 O O . SER A 1 95 ? -24.923 -12.331 40.225 1.00 89.81 95 SER A O 1
ATOM 734 N N . LYS A 1 96 ? -24.127 -11.353 42.085 1.00 92.94 96 LYS A N 1
ATOM 735 C CA . LYS A 1 96 ? -25.288 -10.474 42.286 1.00 92.94 96 LYS A CA 1
ATOM 736 C C . LYS A 1 96 ? -25.377 -9.378 41.230 1.00 92.94 96 LYS A C 1
ATOM 738 O O . LYS A 1 96 ? -26.472 -9.112 40.744 1.00 92.94 96 LYS A O 1
ATOM 743 N N . VAL A 1 97 ? -24.254 -8.770 40.858 1.00 93.12 97 VAL A N 1
ATOM 744 C CA . VAL A 1 97 ? -24.207 -7.725 39.827 1.00 93.12 97 VAL A CA 1
ATOM 745 C C . VAL A 1 97 ? -24.590 -8.316 38.464 1.00 93.12 97 VAL A C 1
ATOM 747 O O . VAL A 1 97 ? -25.432 -7.747 37.775 1.00 93.12 97 VAL A O 1
ATOM 750 N N . ARG A 1 98 ? -24.114 -9.522 38.121 1.00 93.50 98 ARG A N 1
ATOM 751 C CA . ARG A 1 98 ? -24.577 -10.250 36.922 1.00 93.50 98 ARG A CA 1
ATOM 752 C C . ARG A 1 98 ? -26.073 -10.559 36.950 1.00 93.50 98 ARG A C 1
ATOM 754 O O . ARG A 1 98 ? -26.740 -10.477 35.922 1.00 93.50 98 ARG A O 1
ATOM 761 N N . ALA A 1 99 ? -26.620 -10.921 38.112 1.00 92.81 99 ALA A N 1
ATOM 762 C CA . ALA A 1 99 ? -28.058 -11.131 38.246 1.00 92.81 99 ALA A CA 1
ATOM 763 C C . ALA A 1 99 ? -28.840 -9.827 38.016 1.00 92.81 99 ALA A C 1
ATOM 765 O O . ALA A 1 99 ? -29.846 -9.862 37.316 1.00 92.81 99 ALA A O 1
ATOM 766 N N . LEU A 1 100 ? -28.361 -8.695 38.547 1.00 93.88 100 LEU A N 1
ATOM 767 C CA . LEU A 1 100 ? -28.953 -7.369 38.337 1.00 93.88 100 LEU A CA 1
ATOM 768 C C . LEU A 1 100 ? -28.887 -6.922 36.872 1.00 93.88 100 LEU A C 1
ATOM 770 O O . LEU A 1 100 ? -29.883 -6.408 36.371 1.00 93.88 100 LEU A O 1
ATOM 774 N N . ALA A 1 101 ? -27.782 -7.195 36.172 1.00 93.44 101 ALA A N 1
ATOM 775 C CA . ALA A 1 101 ? -27.618 -6.878 34.751 1.00 93.44 101 ALA A CA 1
ATOM 776 C C . ALA A 1 101 ? -28.751 -7.461 33.887 1.00 93.44 101 ALA A C 1
ATOM 778 O O . ALA A 1 101 ? -29.288 -6.780 33.020 1.00 93.44 101 ALA A O 1
ATOM 779 N N . ARG A 1 102 ? -29.203 -8.687 34.193 1.00 93.06 102 ARG A N 1
ATOM 780 C CA . ARG A 1 102 ? -30.331 -9.346 33.501 1.00 93.06 102 ARG A CA 1
ATOM 781 C C . ARG A 1 102 ? -31.686 -8.665 33.715 1.00 93.06 102 ARG A C 1
ATOM 783 O O . ARG A 1 102 ? -32.630 -8.983 32.999 1.00 93.06 102 ARG A O 1
ATOM 790 N N . PHE A 1 103 ? -31.812 -7.802 34.723 1.00 92.56 103 PHE A N 1
ATOM 791 C CA . PHE A 1 103 ? -33.037 -7.043 34.989 1.00 92.56 103 PHE A CA 1
ATOM 792 C C . PHE A 1 103 ? -33.014 -5.639 34.380 1.00 92.56 103 PHE A C 1
ATOM 794 O O . PHE A 1 103 ? -34.086 -5.081 34.159 1.00 92.56 103 PHE A O 1
ATOM 801 N N . CYS A 1 104 ? -31.833 -5.053 34.162 1.00 90.75 104 CYS A N 1
ATOM 802 C CA . CYS A 1 104 ? -31.696 -3.655 33.743 1.00 90.75 104 CYS A CA 1
ATOM 803 C C . CYS A 1 104 ? -31.208 -3.459 32.304 1.00 90.75 104 CYS A C 1
ATOM 805 O O . CYS A 1 104 ? -31.227 -2.327 31.833 1.00 90.75 104 CYS A O 1
ATOM 807 N N . ALA A 1 105 ? -30.784 -4.522 31.624 1.00 90.94 105 ALA A N 1
ATOM 808 C CA . ALA A 1 105 ? -30.364 -4.491 30.230 1.00 90.94 105 ALA A CA 1
ATOM 809 C C . ALA A 1 105 ? -31.024 -5.633 29.448 1.00 90.94 105 ALA A C 1
ATOM 811 O O . ALA A 1 105 ? -31.570 -6.574 30.040 1.00 90.94 105 ALA A O 1
ATOM 812 N N . ASP A 1 106 ? -30.998 -5.553 28.118 1.00 90.50 106 ASP A N 1
ATOM 813 C CA . ASP A 1 106 ? -31.520 -6.639 27.292 1.00 90.50 106 ASP A CA 1
ATOM 814 C C . ASP A 1 106 ? -30.689 -7.933 27.433 1.00 90.50 106 ASP A C 1
ATOM 816 O O . ASP A 1 106 ? -29.613 -7.962 28.036 1.00 90.50 106 ASP A O 1
ATOM 820 N N . GLN A 1 107 ? -31.202 -9.046 26.897 1.00 91.31 107 GLN A N 1
ATOM 821 C CA . GLN A 1 107 ? -30.541 -10.350 27.017 1.00 91.31 107 GLN A CA 1
ATOM 822 C C . GLN A 1 107 ? -29.112 -10.336 26.457 1.00 91.31 107 GLN A C 1
ATOM 824 O O . GLN A 1 107 ? -28.236 -11.019 26.989 1.00 91.31 107 GLN A O 1
ATOM 829 N N . SER A 1 108 ? -28.893 -9.586 25.382 1.00 92.31 108 SER A N 1
ATOM 830 C CA . SER A 1 108 ? -27.612 -9.512 24.707 1.00 92.31 108 SER A CA 1
ATOM 831 C C . SER A 1 108 ? -26.619 -8.700 25.548 1.00 92.31 108 SER A C 1
ATOM 833 O O . SER A 1 108 ? -25.504 -9.168 25.782 1.00 92.31 108 SER A O 1
ATOM 835 N N . GLU A 1 109 ? -27.016 -7.526 26.045 1.00 94.06 109 GLU A N 1
ATOM 836 C CA . GLU A 1 109 ? -26.178 -6.651 26.870 1.00 94.06 109 GLU A CA 1
ATOM 837 C C . GLU A 1 109 ? -25.865 -7.293 28.223 1.00 94.06 109 GLU A C 1
ATOM 839 O O . GLU A 1 109 ? -24.730 -7.268 28.698 1.00 94.06 109 GLU A O 1
ATOM 844 N N . ALA A 1 110 ? -26.841 -7.981 28.819 1.00 93.50 110 ALA A N 1
ATOM 845 C CA . ALA A 1 110 ? -26.620 -8.763 30.028 1.00 93.50 110 ALA A CA 1
ATOM 846 C C . ALA A 1 110 ? -25.640 -9.931 29.800 1.00 93.50 110 ALA A C 1
ATOM 848 O O . ALA A 1 110 ? -24.877 -10.272 30.708 1.00 93.50 110 ALA A O 1
ATOM 849 N N . ALA A 1 111 ? -25.638 -10.549 28.611 1.00 94.75 111 ALA A N 1
ATOM 850 C CA . ALA A 1 111 ? -24.665 -11.581 28.249 1.00 94.75 111 ALA A CA 1
ATOM 851 C C . ALA A 1 111 ? -23.257 -10.995 28.068 1.00 94.75 111 ALA A C 1
ATOM 853 O O . ALA A 1 111 ? -22.304 -11.559 28.607 1.00 94.75 111 ALA A O 1
ATOM 854 N N . LEU A 1 112 ? -23.135 -9.838 27.405 1.00 95.69 112 LEU A N 1
ATOM 855 C CA . LEU A 1 112 ? -21.883 -9.082 27.299 1.00 95.69 112 LEU A CA 1
ATOM 856 C C . LEU A 1 112 ? -21.329 -8.736 28.681 1.00 95.69 112 LEU A C 1
ATOM 858 O O . LEU A 1 112 ? -20.191 -9.079 28.993 1.00 95.69 112 LEU A O 1
ATOM 862 N N . PHE A 1 113 ? -22.150 -8.154 29.553 1.00 96.00 113 PHE A N 1
ATOM 863 C CA . PHE A 1 113 ? -21.744 -7.837 30.918 1.00 96.00 113 PHE A CA 1
ATOM 864 C C . PHE A 1 113 ? -21.346 -9.091 31.706 1.00 96.00 113 PHE A C 1
ATOM 866 O O . PHE A 1 113 ? -20.347 -9.098 32.420 1.00 96.00 113 PHE A O 1
ATOM 873 N N . SER A 1 114 ? -22.094 -10.188 31.557 1.00 94.81 114 SER A N 1
ATOM 874 C CA . SER A 1 114 ? -21.768 -11.452 32.223 1.00 94.81 114 SER A CA 1
ATOM 875 C C . SER A 1 114 ? -20.411 -12.006 31.790 1.00 94.81 114 SER A C 1
ATOM 877 O O . SER A 1 114 ? -19.678 -12.491 32.650 1.00 94.81 114 SER A O 1
ATOM 879 N N . GLY A 1 115 ? -20.085 -11.945 30.496 1.00 95.12 115 GLY A N 1
ATOM 880 C CA . GLY A 1 115 ? -18.786 -12.372 29.977 1.00 95.12 115 GLY A CA 1
ATOM 881 C C . GLY A 1 115 ? -17.641 -11.437 30.368 1.00 95.12 115 GLY A C 1
ATOM 882 O O . GLY A 1 115 ? -16.521 -11.897 30.542 1.00 95.12 115 GLY A O 1
ATOM 883 N N . TYR A 1 116 ? -17.923 -10.148 30.568 1.00 95.50 116 TYR A N 1
ATOM 884 C CA . TYR A 1 116 ? -16.950 -9.182 31.082 1.00 95.50 116 TYR A CA 1
ATOM 885 C C . TYR A 1 116 ? -16.599 -9.422 32.555 1.00 95.50 116 TYR A C 1
ATOM 887 O O . TYR A 1 116 ? -15.434 -9.358 32.937 1.00 95.50 116 TYR A O 1
ATOM 895 N N . VAL A 1 117 ? -17.609 -9.687 33.391 1.00 94.06 117 VAL A N 1
ATOM 896 C CA . VAL A 1 117 ? -17.422 -9.908 34.834 1.00 94.06 117 VAL A CA 1
ATOM 897 C C . VAL A 1 117 ? -16.781 -11.259 35.126 1.00 94.06 117 VAL A C 1
ATOM 899 O O . VAL A 1 117 ? -15.958 -11.359 36.025 1.00 94.06 117 VAL A O 1
ATOM 902 N N . ASP A 1 118 ? -17.168 -12.299 34.390 1.00 90.94 118 ASP A N 1
ATOM 903 C CA . ASP A 1 118 ? -16.666 -13.659 34.590 1.00 90.94 118 ASP A CA 1
ATOM 904 C C . ASP A 1 118 ? -16.250 -14.273 33.238 1.00 90.94 118 ASP A C 1
ATOM 906 O O . ASP A 1 118 ? -16.988 -15.107 32.687 1.00 90.94 118 ASP A O 1
ATOM 910 N N . PRO A 1 119 ? -15.079 -13.858 32.703 1.00 89.69 119 PRO A N 1
ATOM 911 C CA . PRO A 1 119 ? -14.509 -14.327 31.433 1.00 89.69 119 PRO A CA 1
ATOM 912 C C . PRO A 1 119 ? -14.510 -15.846 31.286 1.00 89.69 119 PRO A C 1
ATOM 914 O O . PRO A 1 119 ? -14.872 -16.382 30.239 1.00 89.69 119 PRO A O 1
ATOM 917 N N . SER A 1 120 ? -14.179 -16.547 32.374 1.00 86.25 120 SER A N 1
ATOM 918 C CA . SER A 1 120 ? -14.070 -18.007 32.420 1.00 86.25 120 SER A CA 1
ATOM 919 C C . SER A 1 120 ? -15.402 -18.731 32.205 1.00 86.25 120 SER A C 1
ATOM 921 O O . SER A 1 120 ? -15.433 -19.879 31.763 1.00 86.25 120 SER A O 1
ATOM 923 N N . SER A 1 121 ? -16.514 -18.055 32.503 1.00 82.56 121 SER A N 1
ATOM 924 C CA . SER A 1 121 ? -17.870 -18.583 32.353 1.00 82.56 121 SER A CA 1
ATOM 925 C C . SER A 1 121 ? -18.517 -18.247 31.005 1.00 82.56 121 SER A C 1
ATOM 927 O O . SER A 1 121 ? -19.620 -18.725 30.720 1.00 82.56 121 SER A O 1
ATOM 929 N N . ALA A 1 122 ? -17.868 -17.414 30.183 1.00 83.44 122 ALA A N 1
ATOM 930 C CA . ALA A 1 122 ? -18.407 -16.973 28.905 1.00 83.44 122 ALA A CA 1
ATOM 931 C C . ALA A 1 122 ? -18.477 -18.144 27.913 1.00 83.44 122 ALA A C 1
ATOM 933 O O . ALA A 1 122 ? -17.472 -18.755 27.554 1.00 83.44 122 ALA A O 1
ATOM 934 N N . SER A 1 123 ? -19.684 -18.454 27.439 1.00 82.12 123 SER A N 1
ATOM 935 C CA . SER A 1 123 ? -19.873 -19.476 26.410 1.00 82.12 123 SER A CA 1
ATOM 936 C C . SER A 1 123 ? -19.223 -19.037 25.099 1.00 82.12 123 SER A C 1
ATOM 938 O O . SER A 1 123 ? -19.630 -18.027 24.528 1.00 82.12 123 SER A O 1
ATOM 940 N N . HIS A 1 124 ? -18.301 -19.844 24.562 1.00 78.00 124 HIS A N 1
ATOM 941 C CA . HIS A 1 124 ? -17.703 -19.606 23.240 1.00 78.00 124 HIS A CA 1
ATOM 942 C C . HIS A 1 124 ? -18.745 -19.539 22.110 1.00 78.00 124 HIS A C 1
ATOM 944 O O . HIS A 1 124 ? -18.500 -18.919 21.082 1.00 78.00 124 HIS A O 1
ATOM 950 N N . GLY A 1 125 ? -19.922 -20.152 22.287 1.00 86.88 125 GLY A N 1
ATOM 951 C CA . GLY A 1 125 ? -21.009 -20.100 21.305 1.00 86.88 125 GLY A CA 1
ATOM 952 C C . GLY A 1 125 ? -21.840 -18.812 21.342 1.00 86.88 125 GLY A C 1
ATOM 953 O O . GLY A 1 125 ? -22.573 -18.550 20.392 1.00 86.88 125 GLY A O 1
ATOM 954 N N . ASP A 1 126 ? -21.744 -18.014 22.409 1.00 94.12 126 ASP A N 1
ATOM 955 C CA . ASP A 1 126 ? -22.472 -16.749 22.548 1.00 94.12 126 ASP A CA 1
ATOM 956 C C . ASP A 1 126 ? -21.555 -15.571 22.164 1.00 94.12 126 ASP A C 1
ATOM 958 O O . ASP A 1 126 ? -20.590 -15.279 22.884 1.00 94.12 126 ASP A O 1
ATOM 962 N N . PRO A 1 127 ? -21.829 -1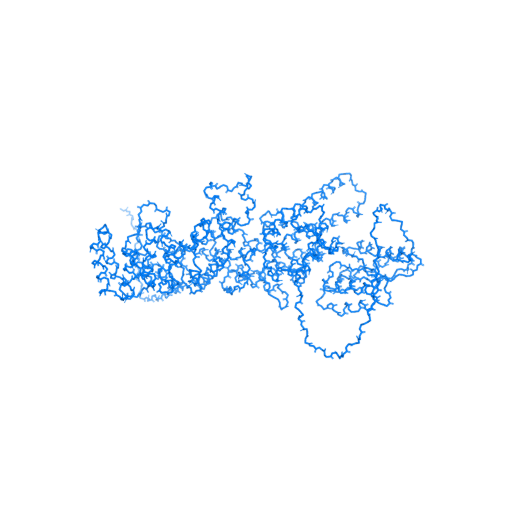4.869 21.046 1.00 94.75 127 PRO A N 1
ATOM 963 C CA . PRO A 1 127 ? -20.979 -13.774 20.595 1.00 94.75 127 PRO A CA 1
ATOM 964 C C . PRO A 1 127 ? -21.017 -12.568 21.544 1.00 94.75 127 PRO A C 1
ATOM 966 O O . PRO A 1 127 ? -20.022 -11.859 21.648 1.00 94.75 127 PRO A O 1
ATOM 969 N N . SER A 1 128 ? -22.109 -12.342 22.289 1.00 95.69 128 SER A N 1
ATOM 970 C CA . SER A 1 128 ? -22.169 -11.240 23.260 1.00 95.69 128 SER A CA 1
ATOM 971 C C . SER A 1 128 ? -21.305 -11.536 24.478 1.00 95.69 128 SER A C 1
ATOM 973 O O . SER A 1 128 ? -20.484 -10.705 24.854 1.00 95.69 128 SER A O 1
ATOM 975 N N . ALA A 1 129 ? -21.423 -12.738 25.049 1.00 95.56 129 ALA A N 1
ATOM 976 C CA . ALA A 1 129 ? -20.572 -13.150 26.165 1.00 95.56 129 ALA A CA 1
ATOM 977 C C . ALA A 1 129 ? -19.083 -13.156 25.776 1.00 95.56 129 ALA A C 1
ATOM 979 O O . ALA A 1 129 ? -18.238 -12.697 26.544 1.00 95.56 129 ALA A O 1
ATOM 980 N N . THR A 1 130 ? -18.766 -13.601 24.556 1.00 95.94 130 THR A N 1
ATOM 981 C CA . THR A 1 130 ? -17.396 -13.567 24.021 1.00 95.94 130 THR A CA 1
ATOM 982 C C . THR A 1 130 ? -16.884 -12.132 23.847 1.00 95.94 130 THR A C 1
ATOM 984 O O . THR A 1 130 ? -15.732 -11.859 24.169 1.00 95.94 130 THR A O 1
ATOM 987 N N . ALA A 1 131 ? -17.727 -11.186 23.421 1.00 96.12 131 ALA A N 1
ATOM 988 C CA . ALA A 1 131 ? -17.348 -9.772 23.359 1.00 96.12 131 ALA A CA 1
ATOM 989 C C . ALA A 1 131 ? -17.079 -9.174 24.747 1.00 96.12 131 ALA A C 1
ATOM 991 O O . ALA A 1 131 ? -16.171 -8.364 24.900 1.00 96.12 131 ALA A O 1
ATOM 992 N N . GLY A 1 132 ? -17.825 -9.600 25.770 1.00 96.50 132 GLY A N 1
ATOM 993 C CA . GLY A 1 132 ? -17.539 -9.255 27.163 1.00 96.50 132 GLY A CA 1
ATOM 994 C C . GLY A 1 132 ? -16.150 -9.717 27.603 1.00 96.50 132 GLY A C 1
ATO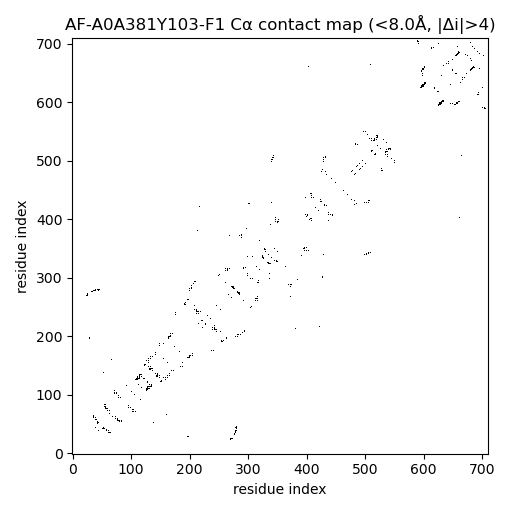M 995 O O . GLY A 1 132 ? -15.380 -8.930 28.149 1.00 96.50 132 GLY A O 1
ATOM 996 N N . ARG A 1 133 ? -15.810 -10.973 27.292 1.00 95.88 133 ARG A N 1
ATOM 997 C CA . ARG A 1 133 ? -14.481 -11.557 27.527 1.00 95.88 133 ARG A CA 1
ATOM 998 C C . ARG A 1 133 ? -13.382 -10.766 26.803 1.00 95.88 133 ARG A C 1
ATOM 1000 O O . ARG A 1 133 ? -12.370 -10.428 27.407 1.00 95.88 133 ARG A O 1
ATOM 1007 N N . LEU A 1 134 ? -13.630 -10.386 25.547 1.00 95.31 134 LEU A N 1
ATOM 1008 C CA . LEU A 1 134 ? -12.728 -9.557 24.743 1.00 95.31 134 LEU A CA 1
ATOM 1009 C C . LEU A 1 134 ? -12.496 -8.171 25.374 1.00 95.31 134 LEU A C 1
ATOM 1011 O O . LEU A 1 134 ? -11.356 -7.748 25.534 1.00 95.31 134 LEU A O 1
ATOM 1015 N N . LEU A 1 135 ? -13.562 -7.482 25.795 1.00 95.44 135 LEU A N 1
ATOM 1016 C CA . LEU A 1 135 ? -13.466 -6.195 26.500 1.00 95.44 135 LEU A CA 1
ATOM 1017 C C . LEU A 1 135 ? -12.700 -6.300 27.818 1.00 95.44 135 LEU A C 1
ATOM 1019 O O . LEU A 1 135 ? -12.039 -5.343 28.222 1.00 95.44 135 LEU A O 1
ATOM 1023 N N . ARG A 1 136 ? -12.829 -7.433 28.518 1.00 94.31 136 ARG A N 1
ATOM 1024 C CA . ARG A 1 136 ? -12.117 -7.656 29.771 1.00 94.31 136 ARG A CA 1
ATOM 1025 C C . ARG A 1 136 ? -10.618 -7.803 29.530 1.00 94.31 136 ARG A C 1
ATOM 1027 O O . ARG A 1 136 ? -9.863 -7.079 30.169 1.00 94.31 136 ARG A O 1
ATOM 1034 N N . GLY A 1 137 ? -10.219 -8.643 28.570 1.00 93.75 137 GLY A N 1
ATOM 1035 C CA . GLY A 1 137 ? -8.818 -8.772 28.152 1.00 93.75 137 GLY A CA 1
ATOM 1036 C C . GLY A 1 137 ? -8.229 -7.434 27.697 1.00 93.75 137 GLY A C 1
ATOM 1037 O O . GLY A 1 137 ? -7.148 -7.058 28.131 1.00 93.75 137 GLY A O 1
ATOM 1038 N N . PHE A 1 138 ? -8.994 -6.648 26.933 1.00 93.00 138 PHE A N 1
ATOM 1039 C CA . PHE A 1 138 ? -8.608 -5.288 26.544 1.00 93.00 138 PHE A CA 1
ATOM 1040 C C . PHE A 1 138 ? -8.350 -4.371 27.747 1.00 93.00 138 PHE A C 1
ATOM 1042 O O . PHE A 1 138 ? -7.298 -3.745 27.832 1.00 93.00 138 PHE A O 1
ATOM 1049 N N . ARG A 1 139 ? -9.296 -4.291 28.694 1.00 91.62 139 ARG A N 1
ATOM 1050 C CA . ARG A 1 139 ? -9.159 -3.427 29.876 1.00 91.62 139 ARG A CA 1
ATOM 1051 C C . ARG A 1 139 ? -7.980 -3.845 30.746 1.00 91.62 139 ARG A C 1
ATOM 1053 O O . ARG A 1 139 ? -7.307 -2.977 31.287 1.00 91.62 139 ARG A O 1
ATOM 1060 N N . ASP A 1 140 ? -7.787 -5.148 30.923 1.00 90.69 140 ASP A N 1
ATOM 1061 C CA . ASP A 1 140 ? -6.727 -5.707 31.764 1.00 90.69 140 ASP A CA 1
ATOM 1062 C C . ASP A 1 140 ? -5.362 -5.734 31.047 1.00 90.69 140 ASP A C 1
ATOM 1064 O O . ASP A 1 140 ? -4.379 -6.148 31.654 1.00 90.69 140 ASP A O 1
ATOM 1068 N N . GLN A 1 141 ? -5.297 -5.279 29.785 1.00 89.88 141 GLN A N 1
ATOM 1069 C CA . GLN A 1 141 ? -4.114 -5.339 28.915 1.00 89.88 141 GLN A CA 1
ATOM 1070 C C . GLN A 1 141 ? -3.562 -6.771 28.747 1.00 89.88 141 GLN A C 1
ATOM 1072 O O . GLN A 1 141 ? -2.375 -6.985 28.510 1.00 89.88 141 GLN A O 1
ATOM 1077 N N . ASP A 1 142 ? -4.446 -7.767 28.834 1.00 92.12 142 ASP A N 1
ATOM 1078 C CA . ASP A 1 142 ? -4.133 -9.181 28.640 1.00 92.12 142 ASP A CA 1
ATOM 1079 C C . ASP A 1 142 ? -4.302 -9.550 27.159 1.00 92.12 142 ASP A C 1
ATOM 1081 O O . ASP A 1 142 ? -5.394 -9.876 26.678 1.00 92.12 142 ASP A O 1
ATOM 1085 N N . VAL A 1 143 ? -3.194 -9.463 26.418 1.00 92.12 143 VAL A N 1
ATOM 1086 C CA . VAL A 1 143 ? -3.150 -9.744 24.976 1.00 92.12 143 VAL A CA 1
ATOM 1087 C C . VAL A 1 143 ? -3.458 -11.215 24.674 1.00 92.12 143 VAL A C 1
ATOM 1089 O O . VAL A 1 143 ? -4.102 -11.504 23.664 1.00 92.12 143 VAL A O 1
ATOM 1092 N N . GLU A 1 144 ? -3.050 -12.151 25.535 1.00 93.12 144 GLU A N 1
ATOM 1093 C CA . GLU A 1 144 ? -3.320 -13.580 25.330 1.00 93.12 144 GLU A CA 1
ATOM 1094 C C . GLU A 1 144 ? -4.821 -13.866 25.415 1.00 93.12 144 GLU A C 1
ATOM 1096 O O . GLU A 1 144 ? -5.388 -14.539 24.544 1.00 93.12 144 GLU A O 1
ATOM 1101 N N . GLU A 1 145 ? -5.484 -13.302 26.424 1.00 93.56 145 GLU A N 1
ATOM 1102 C CA . GLU A 1 145 ? -6.928 -13.416 26.592 1.00 93.56 145 GLU A CA 1
ATOM 1103 C C . GLU A 1 145 ? -7.686 -12.704 25.467 1.00 93.56 145 GLU A C 1
ATOM 1105 O O . GLU A 1 145 ? -8.665 -13.246 24.943 1.00 93.56 145 GLU A O 1
ATOM 1110 N N . LEU A 1 146 ? -7.212 -11.530 25.037 1.00 93.56 146 LEU A N 1
ATOM 1111 C CA . LEU A 1 146 ? -7.784 -10.783 23.918 1.00 93.56 146 LEU A CA 1
ATOM 1112 C C . LEU A 1 146 ? -7.772 -11.618 22.624 1.00 93.56 146 LEU A C 1
ATOM 1114 O O . LEU A 1 146 ? -8.806 -11.787 21.971 1.00 93.56 146 LEU A O 1
ATOM 1118 N N . VAL A 1 147 ? -6.622 -12.207 22.283 1.00 95.19 147 VAL A N 1
ATOM 1119 C CA . VAL A 1 147 ? -6.449 -13.079 21.108 1.00 95.19 147 VAL A CA 1
ATOM 1120 C C . VAL A 1 147 ? -7.296 -14.347 21.235 1.00 95.19 147 VAL A C 1
ATOM 1122 O O . VAL A 1 147 ? -7.986 -14.738 20.289 1.00 95.19 147 VAL A O 1
ATOM 1125 N N . SER A 1 148 ? -7.300 -14.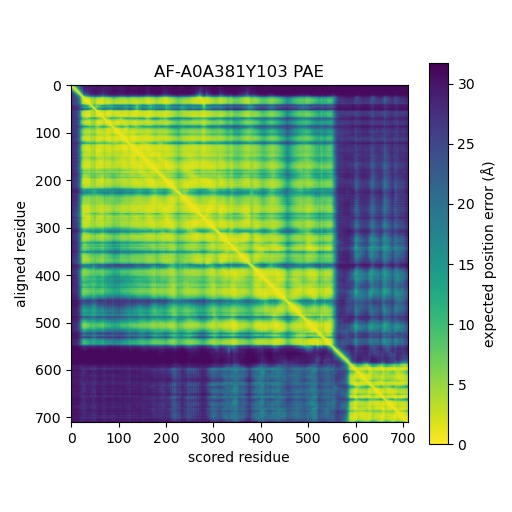972 22.416 1.00 93.94 148 SER A N 1
ATOM 1126 C CA . SER A 1 148 ? -8.101 -16.166 22.710 1.00 93.94 148 SER A CA 1
ATOM 1127 C C . SER A 1 148 ? -9.599 -15.907 22.533 1.00 93.94 148 SER A C 1
ATOM 1129 O O . SER A 1 148 ? -10.302 -16.697 21.898 1.00 93.94 148 SER A O 1
ATOM 1131 N N . ALA A 1 149 ? -10.101 -14.786 23.055 1.00 93.94 149 ALA A N 1
ATOM 1132 C CA . ALA A 1 149 ? -11.499 -14.396 22.941 1.00 93.94 149 ALA A CA 1
ATOM 1133 C C . ALA A 1 149 ? -11.884 -14.066 21.493 1.00 93.94 149 ALA A C 1
ATOM 1135 O O . ALA A 1 149 ? -12.911 -14.552 21.017 1.00 93.94 149 ALA A O 1
ATOM 1136 N N . ALA A 1 150 ? -11.045 -13.314 20.772 1.00 94.19 150 ALA A N 1
ATOM 1137 C CA . ALA A 1 150 ? -11.277 -12.986 19.367 1.00 94.19 150 ALA A CA 1
ATOM 1138 C C . ALA A 1 150 ? -11.357 -14.247 18.494 1.00 94.19 150 ALA A C 1
ATOM 1140 O O . ALA A 1 150 ? -12.238 -14.358 17.642 1.00 94.19 150 ALA A O 1
ATOM 1141 N N . ASN A 1 151 ? -10.485 -15.228 18.740 1.00 93.88 151 ASN A N 1
ATOM 1142 C CA . ASN A 1 151 ? -10.448 -16.486 17.995 1.00 93.88 151 ASN A CA 1
ATOM 1143 C C . ASN A 1 151 ? -11.570 -17.467 18.377 1.00 93.88 151 ASN A C 1
ATOM 1145 O O . ASN A 1 151 ? -11.903 -18.345 17.581 1.00 93.88 151 ASN A O 1
ATOM 1149 N N . ALA A 1 152 ? -12.167 -17.333 19.565 1.00 92.00 152 ALA A N 1
ATOM 1150 C CA . ALA A 1 152 ? -13.177 -18.268 20.058 1.00 92.00 152 ALA A CA 1
ATOM 1151 C C . ALA A 1 152 ? -14.526 -18.181 19.323 1.00 92.00 152 ALA A C 1
ATOM 1153 O O . ALA A 1 152 ? -15.257 -19.173 19.288 1.00 92.00 152 ALA A O 1
ATOM 1154 N N . ASN A 1 153 ? -14.876 -17.023 18.749 1.00 91.12 153 ASN A N 1
ATOM 1155 C CA . ASN A 1 153 ? -16.157 -16.833 18.069 1.00 91.12 153 ASN A CA 1
ATOM 1156 C C . ASN A 1 153 ? -16.035 -15.922 16.839 1.00 91.12 153 ASN A C 1
ATOM 1158 O O . ASN A 1 153 ? -15.752 -14.731 16.959 1.00 91.12 153 ASN A O 1
ATOM 1162 N N . GLY A 1 154 ? -16.336 -16.477 15.659 1.00 86.56 154 GLY A N 1
ATOM 1163 C CA . GLY A 1 154 ? -16.269 -15.768 14.376 1.00 86.56 154 GLY A CA 1
ATOM 1164 C C . GLY A 1 154 ? -17.196 -14.559 14.244 1.00 86.56 154 GLY A C 1
ATOM 1165 O O . GLY A 1 154 ? -16.898 -13.631 13.499 1.00 86.56 154 GLY A O 1
ATOM 1166 N N . ASN A 1 155 ? -18.293 -14.544 15.002 1.00 90.62 155 ASN A N 1
ATOM 1167 C CA . ASN A 1 155 ? -19.361 -13.555 14.873 1.00 90.62 155 ASN A CA 1
ATOM 1168 C C . ASN A 1 155 ? -19.266 -12.445 15.930 1.00 90.62 155 ASN A C 1
ATOM 1170 O O . ASN A 1 155 ? -20.167 -11.612 16.019 1.00 90.62 155 ASN A O 1
ATOM 1174 N N . VAL A 1 156 ? -18.214 -12.427 16.761 1.00 92.69 156 VAL A N 1
ATOM 1175 C CA . VAL A 1 156 ? -18.089 -11.464 17.868 1.00 92.69 156 VAL A CA 1
ATOM 1176 C C . VAL A 1 156 ? -18.097 -10.016 17.365 1.00 92.69 156 VAL A C 1
ATOM 1178 O O . VAL A 1 156 ? -18.831 -9.188 17.897 1.00 92.69 156 VAL A O 1
ATOM 1181 N N . PHE A 1 157 ? -17.367 -9.721 16.288 1.00 90.88 157 PHE A N 1
ATOM 1182 C CA . PHE A 1 157 ? -17.266 -8.370 15.728 1.00 90.88 157 PHE A CA 1
ATOM 1183 C C . PHE A 1 157 ? -18.516 -7.941 14.952 1.00 90.88 157 PHE A C 1
ATOM 1185 O O . PHE A 1 157 ? -18.881 -6.769 14.987 1.00 90.88 157 PHE A O 1
ATOM 1192 N N . GLU A 1 158 ? -19.203 -8.887 14.306 1.00 88.56 158 GLU A N 1
ATOM 1193 C CA . GLU A 1 158 ? -20.482 -8.634 13.629 1.00 88.56 158 GLU A CA 1
ATOM 1194 C C . GLU A 1 158 ? -21.586 -8.331 14.651 1.00 88.56 158 GLU A C 1
ATOM 1196 O O . GLU A 1 158 ? -22.324 -7.356 14.516 1.00 88.56 158 GLU A O 1
ATOM 1201 N N . ALA A 1 159 ? -21.663 -9.128 15.721 1.00 90.12 159 ALA A N 1
ATOM 1202 C CA . ALA A 1 159 ? -22.649 -8.940 16.776 1.00 90.12 159 ALA A CA 1
ATOM 1203 C C . ALA A 1 159 ? -22.365 -7.697 17.631 1.00 90.12 159 ALA A C 1
ATOM 1205 O O . ALA A 1 159 ? -23.297 -7.078 18.143 1.00 90.12 159 ALA A O 1
ATOM 1206 N N . ARG A 1 160 ? -21.085 -7.349 17.830 1.00 92.94 160 ARG A N 1
ATOM 1207 C CA . ARG A 1 160 ? -20.631 -6.330 18.790 1.00 92.94 160 ARG A CA 1
ATOM 1208 C C . ARG A 1 160 ? -19.635 -5.357 18.173 1.00 92.94 160 ARG A C 1
ATOM 1210 O O . ARG A 1 160 ? -18.510 -5.194 18.640 1.00 92.94 160 ARG A O 1
ATOM 1217 N N . ARG A 1 161 ? -20.106 -4.628 17.164 1.00 92.00 161 ARG A N 1
ATOM 1218 C CA . ARG A 1 161 ? -19.340 -3.617 16.420 1.00 92.00 161 ARG A CA 1
ATOM 1219 C C . ARG A 1 161 ? -18.516 -2.657 17.293 1.00 92.00 161 ARG A C 1
ATOM 1221 O O . ARG A 1 161 ? -17.334 -2.466 17.031 1.00 92.00 161 ARG A O 1
ATOM 1228 N N . PHE A 1 162 ? -19.107 -2.046 18.325 1.00 92.56 162 PHE A N 1
ATOM 1229 C CA . PHE A 1 162 ? -18.408 -1.044 19.151 1.00 92.56 162 PHE A CA 1
ATOM 1230 C C . PHE A 1 162 ? -17.337 -1.644 20.064 1.00 92.56 162 PHE A C 1
ATOM 1232 O O . PHE A 1 162 ? -16.330 -0.994 20.325 1.00 92.56 162 PHE A O 1
ATOM 1239 N N . VAL A 1 163 ? -17.507 -2.903 20.473 1.00 94.81 163 VAL A N 1
ATOM 1240 C CA . VAL A 1 163 ? -16.431 -3.668 21.110 1.00 94.81 163 VAL A CA 1
ATOM 1241 C C . VAL A 1 163 ? -15.286 -3.878 20.120 1.00 94.81 163 VAL A C 1
ATOM 1243 O O . VAL A 1 163 ? -14.125 -3.675 20.469 1.00 94.81 163 VAL A O 1
ATOM 1246 N N . GLY A 1 164 ? -15.609 -4.192 18.863 1.00 94.19 164 GLY A N 1
ATOM 1247 C CA . GLY A 1 164 ? -14.634 -4.251 17.775 1.00 94.19 164 GLY A CA 1
ATOM 1248 C C . GLY A 1 164 ? -13.852 -2.949 17.597 1.00 94.19 164 GLY A C 1
ATOM 1249 O O . GLY A 1 164 ? -12.627 -2.977 17.569 1.00 94.19 164 GLY A O 1
ATOM 1250 N N . LEU A 1 165 ? -14.526 -1.793 17.573 1.00 94.00 165 LEU A N 1
ATOM 1251 C CA . LEU A 1 165 ? -13.866 -0.484 17.437 1.00 94.00 165 LEU A CA 1
ATOM 1252 C C . LEU A 1 165 ? -12.909 -0.131 18.586 1.00 94.00 165 LEU A C 1
ATOM 1254 O O . LEU A 1 165 ? -12.026 0.706 18.387 1.00 94.00 165 LEU A O 1
ATOM 1258 N N . LEU A 1 166 ? -13.079 -0.727 19.767 1.00 93.81 166 LEU A N 1
ATOM 1259 C CA . LEU A 1 166 ? -12.166 -0.535 20.896 1.00 93.81 166 LEU A CA 1
ATOM 1260 C C . LEU A 1 166 ? -10.968 -1.488 20.875 1.00 93.81 166 LEU A C 1
ATOM 1262 O O . LEU A 1 166 ? -9.937 -1.120 21.418 1.00 93.81 166 LEU A O 1
ATOM 1266 N N . THR A 1 167 ? -11.104 -2.671 20.268 1.00 94.06 167 THR A N 1
ATOM 1267 C CA . THR A 1 167 ? -10.173 -3.802 20.465 1.00 94.06 167 THR A CA 1
ATOM 1268 C C . THR A 1 167 ? -9.455 -4.269 19.201 1.00 94.06 167 THR A C 1
ATOM 1270 O O . THR A 1 167 ? -8.412 -4.915 19.285 1.00 94.06 167 THR A O 1
ATOM 1273 N N . VAL A 1 168 ? -9.987 -3.968 18.009 1.00 94.38 168 VAL A N 1
ATOM 1274 C CA . VAL A 1 168 ? -9.431 -4.485 16.748 1.00 94.38 168 VAL A CA 1
ATOM 1275 C C . VAL A 1 168 ? -8.021 -3.967 16.480 1.00 94.38 168 VAL A C 1
ATOM 1277 O O . VAL A 1 168 ? -7.223 -4.666 15.869 1.00 94.38 168 VAL A O 1
ATOM 1280 N N . VAL A 1 169 ? -7.696 -2.755 16.931 1.00 94.25 169 VAL A N 1
ATOM 1281 C CA . VAL A 1 169 ? -6.370 -2.175 16.706 1.00 94.25 169 VAL A CA 1
ATOM 1282 C C . VAL A 1 169 ? -5.309 -2.928 17.495 1.00 94.25 169 VAL A C 1
ATOM 1284 O O . VAL A 1 169 ? -4.318 -3.322 16.890 1.00 94.25 169 VAL A O 1
ATOM 1287 N N . ASP A 1 170 ? -5.545 -3.217 18.774 1.00 93.12 170 ASP A N 1
ATOM 1288 C CA . ASP A 1 170 ? -4.627 -3.993 19.616 1.00 93.12 170 ASP A CA 1
ATOM 1289 C C . ASP A 1 170 ? -4.433 -5.419 19.061 1.00 93.12 170 ASP A C 1
ATOM 1291 O O . ASP A 1 170 ? -3.315 -5.929 18.985 1.00 93.12 170 ASP A O 1
ATOM 1295 N N . LEU A 1 171 ? -5.511 -6.037 18.559 1.00 95.25 171 LEU A N 1
ATOM 1296 C CA . LEU A 1 171 ? -5.455 -7.323 17.854 1.00 95.25 171 LEU A CA 1
ATOM 1297 C C . LEU A 1 171 ? -4.588 -7.243 16.582 1.00 95.25 171 LEU A C 1
ATOM 1299 O O . LEU A 1 171 ? -3.711 -8.078 16.360 1.00 95.25 171 LEU A O 1
ATOM 1303 N N . LEU A 1 172 ? -4.806 -6.243 15.728 1.00 94.75 172 LEU A N 1
ATOM 1304 C CA . LEU A 1 172 ? -4.035 -6.089 14.492 1.00 94.75 172 LEU A CA 1
ATOM 1305 C C . LEU A 1 172 ? -2.568 -5.744 14.765 1.00 94.75 172 LEU A C 1
ATOM 1307 O O . LEU A 1 172 ? -1.696 -6.261 14.071 1.00 94.75 172 LEU A O 1
ATOM 1311 N N . GLN A 1 173 ? -2.288 -4.920 15.778 1.00 93.50 173 GLN A N 1
ATOM 1312 C CA . GLN A 1 173 ? -0.927 -4.654 16.238 1.00 93.50 173 GLN A CA 1
ATOM 1313 C C . GLN A 1 173 ? -0.257 -5.957 16.665 1.00 93.50 173 GLN A C 1
ATOM 1315 O O . GLN A 1 173 ? 0.814 -6.268 16.146 1.00 93.50 173 GLN A O 1
ATOM 1320 N N . TYR A 1 174 ? -0.922 -6.762 17.503 1.00 93.81 174 TYR A N 1
ATOM 1321 C CA . TYR A 1 174 ? -0.446 -8.091 17.877 1.00 93.81 174 TYR A CA 1
ATOM 1322 C C . TYR A 1 174 ? -0.116 -8.947 16.648 1.00 93.81 174 TYR A C 1
ATOM 1324 O O . TYR A 1 174 ? 0.986 -9.475 16.562 1.00 93.81 174 TYR A O 1
ATOM 1332 N N . GLU A 1 175 ? -0.994 -9.050 15.647 1.00 93.88 175 GLU A N 1
ATOM 1333 C CA . GLU A 1 175 ? -0.705 -9.884 14.468 1.00 93.88 175 GLU A CA 1
ATOM 1334 C C . GLU A 1 175 ? 0.507 -9.392 13.658 1.00 93.88 175 GLU A C 1
ATOM 1336 O O . GLU A 1 175 ? 1.229 -10.210 13.081 1.00 93.88 175 GLU A O 1
ATOM 1341 N N . LEU A 1 176 ? 0.761 -8.079 13.638 1.00 92.12 176 LEU A N 1
ATOM 1342 C CA . LEU A 1 176 ? 1.911 -7.489 12.949 1.00 92.12 176 LEU A CA 1
ATOM 1343 C C . LEU A 1 176 ? 3.228 -7.612 13.733 1.00 92.12 176 LEU A C 1
ATOM 1345 O O . LEU A 1 176 ? 4.286 -7.534 13.110 1.00 92.12 176 LEU A O 1
ATOM 1349 N N . VAL A 1 177 ? 3.193 -7.836 15.053 1.00 91.88 177 VAL A N 1
ATOM 1350 C CA . VAL A 1 177 ? 4.403 -7.870 15.909 1.00 91.88 177 VAL A CA 1
ATOM 1351 C C . VAL A 1 177 ? 4.585 -9.157 16.716 1.00 91.88 177 VAL A C 1
ATOM 1353 O O . VAL A 1 177 ? 5.586 -9.288 17.423 1.00 91.88 177 VAL A O 1
ATOM 1356 N N . ARG A 1 178 ? 3.657 -10.117 16.641 1.00 91.69 178 ARG A N 1
ATOM 1357 C CA . ARG A 1 178 ? 3.748 -11.374 17.397 1.00 91.69 178 ARG A CA 1
ATOM 1358 C C . ARG A 1 178 ? 4.916 -12.238 16.935 1.00 91.69 178 ARG A C 1
ATOM 1360 O O . ARG A 1 178 ? 5.263 -12.258 15.746 1.00 91.69 178 ARG A O 1
ATOM 1367 N N . GLU A 1 179 ? 5.446 -13.024 17.863 1.00 88.50 179 GLU A N 1
ATOM 1368 C CA . GLU A 1 179 ? 6.450 -14.056 17.594 1.00 88.50 179 GLU A CA 1
ATOM 1369 C C . GLU A 1 179 ? 5.900 -15.187 16.712 1.00 88.50 179 GLU A C 1
ATOM 1371 O O . GLU A 1 179 ? 4.686 -15.361 16.572 1.00 88.50 179 GLU A O 1
ATOM 1376 N N . ASP A 1 180 ? 6.789 -15.928 16.048 1.00 84.62 180 ASP A N 1
ATOM 1377 C CA . ASP A 1 180 ? 6.415 -16.988 15.096 1.00 84.62 180 ASP A CA 1
ATOM 1378 C C . ASP A 1 180 ? 5.716 -18.190 15.729 1.00 84.62 180 ASP A C 1
ATOM 1380 O O . ASP A 1 180 ? 4.883 -18.817 15.072 1.00 84.62 180 ASP A O 1
ATOM 1384 N N . ASP A 1 181 ? 5.989 -18.469 16.998 1.00 89.44 181 ASP A N 1
ATOM 1385 C CA . ASP A 1 181 ? 5.352 -19.517 17.796 1.00 89.44 181 ASP A CA 1
ATOM 1386 C C . ASP A 1 181 ? 4.050 -19.065 18.482 1.00 89.44 181 ASP A C 1
ATOM 1388 O O . ASP A 1 181 ? 3.260 -19.904 18.924 1.00 89.44 181 ASP A O 1
ATOM 1392 N N . ALA A 1 182 ? 3.791 -17.756 18.536 1.00 91.94 182 ALA A N 1
ATOM 1393 C CA . ALA A 1 182 ? 2.593 -17.195 19.145 1.00 91.94 182 ALA A CA 1
ATOM 1394 C C . ALA A 1 182 ? 1.329 -17.463 18.303 1.00 91.94 182 ALA A C 1
ATOM 1396 O O . ALA A 1 182 ? 1.367 -17.512 17.068 1.00 91.94 182 ALA A O 1
ATOM 1397 N N . VAL A 1 183 ? 0.181 -17.602 18.976 1.00 93.50 183 VAL A N 1
ATOM 1398 C CA . VAL A 1 183 ? -1.111 -17.950 18.359 1.00 93.50 183 VAL A CA 1
ATOM 1399 C C . VAL A 1 183 ? -1.532 -16.901 17.326 1.00 93.50 183 VAL A C 1
ATOM 1401 O O . VAL A 1 183 ? -1.761 -15.748 17.657 1.00 93.50 183 VAL A O 1
ATOM 1404 N N . ALA A 1 184 ? -1.698 -17.300 16.066 1.00 92.31 184 ALA A N 1
ATOM 1405 C CA . ALA A 1 184 ? -2.149 -16.379 15.024 1.00 92.31 184 ALA A CA 1
ATOM 1406 C C . ALA A 1 184 ? -3.614 -15.950 15.199 1.00 92.31 184 ALA A C 1
ATOM 1408 O O . ALA A 1 184 ? -4.460 -16.725 15.662 1.00 92.31 184 ALA A O 1
ATOM 1409 N N . LEU A 1 185 ? -3.933 -14.735 14.748 1.00 92.31 185 LEU A N 1
ATOM 1410 C CA . LEU A 1 185 ? -5.316 -14.305 14.612 1.00 92.31 185 LEU A CA 1
ATOM 1411 C C . LEU A 1 185 ? -6.043 -15.069 13.511 1.00 92.31 185 LEU A C 1
ATOM 1413 O O . LEU A 1 185 ? -5.541 -15.327 12.416 1.00 92.31 185 LEU A O 1
ATOM 1417 N N . SER A 1 186 ? -7.286 -15.397 13.820 1.00 87.44 186 SER A N 1
ATOM 1418 C CA . SER A 1 186 ? -8.251 -15.956 12.886 1.00 87.44 186 SER A CA 1
ATOM 1419 C C . SER A 1 186 ? -8.678 -14.929 11.829 1.00 87.44 186 SER A C 1
ATOM 1421 O O . SER A 1 186 ? -8.803 -13.730 12.081 1.00 87.44 186 SER A O 1
ATOM 1423 N N . GLY A 1 187 ? -8.940 -15.412 10.611 1.00 82.38 187 GLY A N 1
ATOM 1424 C CA . GLY A 1 187 ? -9.239 -14.549 9.463 1.00 82.38 187 GLY A CA 1
ATOM 1425 C C . GLY A 1 187 ? -10.535 -13.736 9.578 1.00 82.38 187 GLY A C 1
ATOM 1426 O O . GLY A 1 187 ? -10.678 -12.739 8.877 1.00 82.38 187 GLY A O 1
ATOM 1427 N N . HIS A 1 188 ? -11.476 -14.098 10.459 1.00 82.69 188 HIS A N 1
ATOM 1428 C CA . HIS A 1 188 ? -12.727 -13.342 10.626 1.00 82.69 188 HIS A CA 1
ATOM 1429 C C . HIS A 1 188 ? -12.527 -11.969 11.278 1.00 82.69 188 HIS A C 1
ATOM 1431 O O . HIS A 1 188 ? -13.337 -11.079 11.036 1.00 82.69 188 HIS A O 1
ATOM 1437 N N . VAL A 1 189 ? -11.430 -11.756 12.021 1.00 83.56 189 VAL A N 1
ATOM 1438 C CA . VAL A 1 189 ? -11.050 -10.423 12.533 1.00 83.56 189 VAL A CA 1
ATOM 1439 C C . VAL A 1 189 ? -10.857 -9.442 11.371 1.00 83.56 189 VAL A C 1
ATOM 1441 O O . VAL A 1 189 ? -11.255 -8.284 11.449 1.00 83.56 189 VAL A O 1
ATOM 1444 N N . ILE A 1 190 ? -10.315 -9.924 10.248 1.00 84.00 190 ILE A N 1
ATOM 1445 C CA . ILE A 1 190 ? -10.113 -9.135 9.026 1.00 84.00 190 ILE A CA 1
ATOM 1446 C C . ILE A 1 190 ? -11.460 -8.784 8.379 1.00 84.00 190 ILE A C 1
ATOM 1448 O O . ILE A 1 190 ? -11.631 -7.681 7.862 1.00 84.00 190 ILE A O 1
ATOM 1452 N N . GLY A 1 191 ? -12.433 -9.701 8.443 1.00 84.25 191 GLY A N 1
ATOM 1453 C CA . GLY A 1 191 ? -13.781 -9.503 7.904 1.00 84.25 191 GLY A CA 1
ATOM 1454 C C . GLY A 1 191 ? -14.496 -8.286 8.497 1.00 84.25 191 GLY A C 1
ATOM 1455 O O . GLY A 1 191 ? -15.206 -7.594 7.776 1.00 84.25 191 GLY A O 1
ATOM 1456 N N . PHE A 1 192 ? -14.234 -7.956 9.766 1.00 87.94 192 PHE A N 1
ATOM 1457 C CA . PHE A 1 192 ? -14.768 -6.752 10.411 1.00 87.94 192 PHE A CA 1
ATOM 1458 C C . PHE A 1 192 ? -14.373 -5.460 9.680 1.00 87.94 192 PHE A C 1
ATOM 1460 O O . PHE A 1 192 ? -15.187 -4.551 9.531 1.00 87.94 192 PHE A O 1
ATOM 1467 N N . LEU A 1 193 ? -13.142 -5.389 9.163 1.00 88.56 193 LEU A N 1
ATOM 1468 C CA . LEU A 1 193 ? -12.626 -4.195 8.488 1.00 88.56 193 LEU A CA 1
ATOM 1469 C C . LEU A 1 193 ? -13.332 -3.923 7.160 1.00 88.56 193 LEU A C 1
ATOM 1471 O O . LEU A 1 193 ? -13.330 -2.785 6.694 1.00 88.56 193 LEU A O 1
ATOM 1475 N N . ALA A 1 194 ? -13.913 -4.953 6.535 1.00 83.12 194 ALA A N 1
ATOM 1476 C CA . ALA A 1 194 ? -14.454 -4.882 5.185 1.00 83.12 194 ALA A CA 1
ATOM 1477 C C . ALA A 1 194 ? -15.665 -3.956 5.073 1.00 83.12 194 ALA A C 1
ATOM 1479 O O . ALA A 1 194 ? -15.803 -3.311 4.042 1.00 83.12 194 ALA A O 1
ATOM 1480 N N . ASP A 1 195 ? -16.455 -3.771 6.130 1.00 78.81 195 ASP A N 1
ATOM 1481 C CA . ASP A 1 195 ? -17.678 -2.954 6.091 1.00 78.81 195 ASP A CA 1
ATOM 1482 C C . ASP A 1 195 ? -17.705 -1.825 7.126 1.00 78.81 195 ASP A C 1
ATOM 1484 O O . ASP A 1 195 ? -18.681 -1.085 7.189 1.00 78.81 195 ASP A O 1
ATOM 1488 N N . GLU A 1 196 ? -16.641 -1.649 7.914 1.00 90.88 196 GLU A N 1
ATOM 1489 C CA . GLU A 1 196 ? -16.626 -0.708 9.035 1.00 90.88 196 GLU A CA 1
ATOM 1490 C C . GLU A 1 196 ? -16.403 0.757 8.585 1.00 90.88 196 GLU A C 1
ATOM 1492 O O . GLU A 1 196 ? -15.318 1.096 8.101 1.00 90.88 196 GLU A O 1
ATOM 1497 N N . PRO A 1 197 ? -17.383 1.673 8.758 1.00 90.12 197 PRO A N 1
ATOM 1498 C CA . PRO A 1 197 ? -17.234 3.063 8.328 1.00 90.12 197 PRO A CA 1
ATOM 1499 C C . PRO A 1 197 ? -16.579 3.983 9.371 1.00 90.12 197 PRO A C 1
ATOM 1501 O O . PRO A 1 197 ? -16.356 5.160 9.079 1.00 90.12 197 PRO A O 1
ATOM 1504 N N . PHE A 1 198 ? -16.331 3.514 10.600 1.00 92.44 198 PHE A N 1
ATOM 1505 C CA . PHE A 1 198 ? -15.774 4.341 11.673 1.00 92.44 198 PHE A CA 1
ATOM 1506 C C . PHE A 1 198 ? -14.303 4.004 11.901 1.00 92.44 198 PHE A C 1
ATOM 1508 O O . PHE A 1 198 ? -13.921 2.846 11.786 1.00 92.44 198 PHE A O 1
ATOM 1515 N N . PRO A 1 199 ? -13.465 4.985 12.269 1.00 94.75 199 PRO A N 1
ATOM 1516 C CA . PRO A 1 199 ? -12.117 4.686 12.720 1.00 94.75 199 PRO A CA 1
ATOM 1517 C C . PRO A 1 199 ? -12.183 3.975 14.074 1.00 94.75 199 PRO A C 1
ATOM 1519 O O . PRO A 1 199 ? -12.923 4.413 14.958 1.00 94.75 199 PRO A O 1
ATOM 1522 N N . ALA A 1 200 ? -11.395 2.916 14.256 1.00 94.75 200 ALA A N 1
ATOM 1523 C CA . ALA A 1 200 ? -11.176 2.322 15.574 1.00 94.75 200 ALA A CA 1
ATOM 1524 C C . ALA A 1 200 ? -10.230 3.173 16.423 1.00 94.75 200 ALA A C 1
ATOM 1526 O O . ALA A 1 200 ? -9.470 4.000 15.905 1.00 94.75 200 ALA A O 1
ATOM 1527 N N . ARG A 1 201 ? -10.281 2.952 17.736 1.00 93.19 201 ARG A N 1
ATOM 1528 C CA . ARG A 1 201 ? -9.356 3.544 18.699 1.00 93.19 201 ARG A CA 1
ATOM 1529 C C . ARG A 1 201 ? -7.914 3.207 18.312 1.00 93.19 201 ARG A C 1
ATOM 1531 O O . ARG A 1 201 ? -7.580 2.040 18.192 1.00 93.19 201 ARG A O 1
ATOM 1538 N N . GLY A 1 202 ? -7.065 4.221 18.139 1.00 91.88 202 GLY A N 1
ATOM 1539 C CA . GLY A 1 202 ? -5.629 4.015 17.904 1.00 91.88 202 GLY A CA 1
ATOM 1540 C C . GLY A 1 202 ? -5.244 3.647 16.471 1.00 91.88 202 GLY A C 1
ATOM 1541 O O . GLY A 1 202 ? -4.086 3.325 16.213 1.00 91.88 202 GLY A O 1
ATOM 1542 N N . ILE A 1 203 ? -6.175 3.743 15.516 1.00 94.88 203 ILE A N 1
ATOM 1543 C CA . ILE A 1 203 ? -5.929 3.383 14.111 1.00 94.88 203 ILE A CA 1
ATOM 1544 C C . ILE A 1 203 ? -4.746 4.139 13.485 1.00 94.88 203 ILE A C 1
ATOM 1546 O O . ILE A 1 203 ? -4.056 3.605 12.621 1.00 94.88 203 ILE A O 1
ATOM 1550 N N . GLU A 1 204 ? -4.477 5.369 13.929 1.00 93.00 204 GLU A N 1
ATOM 1551 C CA . GLU A 1 204 ? -3.326 6.139 13.454 1.00 93.00 204 GLU A CA 1
ATOM 1552 C C . GLU A 1 204 ? -1.991 5.523 13.895 1.00 93.00 204 GLU A C 1
ATOM 1554 O O . GLU A 1 204 ? -1.072 5.465 13.086 1.00 93.00 204 GLU A O 1
ATOM 1559 N N . GLY A 1 205 ? -1.895 5.003 15.123 1.00 91.00 205 GLY A N 1
ATOM 1560 C CA . GLY A 1 205 ? -0.693 4.314 15.605 1.00 91.00 205 GLY A CA 1
ATOM 1561 C C . GLY A 1 205 ? -0.446 3.000 14.862 1.00 91.00 205 GLY A C 1
ATOM 1562 O O . GLY A 1 205 ? 0.671 2.735 14.425 1.00 91.00 205 GLY A O 1
ATOM 1563 N N . LEU A 1 206 ? -1.502 2.217 14.614 1.00 93.75 206 LEU A N 1
ATOM 1564 C CA . LEU A 1 206 ? -1.416 1.011 13.779 1.00 93.75 206 LEU A CA 1
ATOM 1565 C C . LEU A 1 206 ? -0.958 1.326 12.347 1.00 93.75 206 LEU A C 1
ATOM 1567 O O . LEU A 1 206 ? -0.176 0.578 11.763 1.00 93.75 206 LEU A O 1
ATOM 1571 N N . LEU A 1 207 ? -1.423 2.439 11.776 1.00 92.94 207 LEU A N 1
ATOM 1572 C CA . LEU A 1 207 ? -0.980 2.882 10.460 1.00 92.94 207 LEU A CA 1
ATOM 1573 C C . LEU A 1 207 ? 0.505 3.278 10.454 1.00 92.94 207 LEU A C 1
ATOM 1575 O O . LEU A 1 207 ? 1.194 2.982 9.481 1.00 92.94 207 LEU A O 1
ATOM 1579 N N . GLU A 1 208 ? 1.017 3.908 11.513 1.00 89.62 208 GLU A N 1
ATOM 1580 C CA . GLU A 1 208 ? 2.456 4.188 11.624 1.00 89.62 208 GLU A CA 1
ATOM 1581 C C . GLU A 1 208 ? 3.285 2.910 11.768 1.00 89.62 208 GLU A C 1
ATOM 1583 O O . GLU A 1 208 ? 4.302 2.778 11.092 1.00 89.62 208 GLU A O 1
ATOM 1588 N N . LEU A 1 209 ? 2.818 1.930 12.548 1.00 90.56 209 LEU A N 1
ATOM 1589 C CA . LEU A 1 209 ? 3.457 0.614 12.633 1.00 90.56 209 LEU A CA 1
ATOM 1590 C C . LEU A 1 209 ? 3.517 -0.070 11.258 1.00 90.56 209 LEU A C 1
ATOM 1592 O O . LEU A 1 209 ? 4.560 -0.584 10.855 1.00 90.56 209 LEU A O 1
ATOM 1596 N N . LEU A 1 210 ? 2.418 -0.030 10.498 1.00 91.88 210 LEU A N 1
ATOM 1597 C CA . LEU A 1 210 ? 2.391 -0.549 9.132 1.00 91.88 210 LEU A CA 1
ATOM 1598 C C . LEU A 1 210 ? 3.412 0.168 8.236 1.00 91.88 210 LEU A C 1
ATOM 1600 O O . LEU A 1 210 ? 4.116 -0.483 7.467 1.00 91.88 210 LEU A O 1
ATOM 1604 N N . ARG A 1 211 ? 3.505 1.499 8.324 1.00 87.50 211 ARG A N 1
ATOM 1605 C CA . ARG A 1 211 ? 4.480 2.285 7.552 1.00 87.50 211 ARG A CA 1
ATOM 1606 C C . ARG A 1 211 ? 5.914 1.937 7.932 1.00 87.50 211 ARG A C 1
ATOM 1608 O O . ARG A 1 211 ? 6.734 1.775 7.034 1.00 87.50 211 ARG A O 1
ATOM 1615 N N . ALA A 1 212 ? 6.200 1.760 9.220 1.00 85.12 212 ALA A N 1
ATOM 1616 C CA . ALA A 1 212 ? 7.496 1.283 9.687 1.00 85.12 212 ALA A CA 1
ATOM 1617 C C . ALA A 1 212 ? 7.826 -0.096 9.097 1.00 85.12 212 ALA A C 1
ATOM 1619 O O . ALA A 1 212 ? 8.917 -0.282 8.572 1.00 85.12 212 ALA A O 1
ATOM 1620 N N . GLY A 1 213 ? 6.868 -1.029 9.076 1.00 88.19 213 GLY A N 1
ATOM 1621 C CA . GLY A 1 213 ? 7.044 -2.343 8.451 1.00 88.19 213 GLY A CA 1
ATOM 1622 C C . GLY A 1 213 ? 7.259 -2.298 6.935 1.00 88.19 213 GLY A C 1
ATOM 1623 O O . GLY A 1 213 ? 8.137 -2.985 6.424 1.00 88.19 213 GLY A O 1
ATOM 1624 N N . LEU A 1 214 ? 6.510 -1.458 6.212 1.00 85.25 214 LEU A N 1
ATOM 1625 C CA . LEU A 1 214 ? 6.712 -1.218 4.774 1.00 85.25 214 LEU A CA 1
ATOM 1626 C C . LEU A 1 214 ? 8.088 -0.609 4.473 1.00 85.25 214 LEU A C 1
ATOM 1628 O O . LEU A 1 214 ? 8.692 -0.876 3.436 1.00 85.25 214 LEU A O 1
ATOM 1632 N N . GLY A 1 215 ? 8.570 0.225 5.387 1.00 80.88 215 GLY A N 1
ATOM 1633 C CA . GLY A 1 215 ? 9.915 0.761 5.385 1.00 80.88 215 GLY A CA 1
ATOM 1634 C C . GLY A 1 215 ? 10.993 -0.269 5.643 1.00 80.88 215 GLY A C 1
ATOM 1635 O O . GLY A 1 215 ? 11.966 -0.338 4.909 1.00 80.88 215 GLY A O 1
ATOM 1636 N N . ALA A 1 216 ? 10.808 -1.082 6.675 1.00 81.75 216 ALA A N 1
ATOM 1637 C CA . ALA A 1 216 ? 11.718 -2.153 7.038 1.00 81.75 216 ALA A CA 1
ATOM 1638 C C . ALA A 1 216 ? 11.865 -3.168 5.900 1.00 81.75 216 ALA A C 1
ATOM 1640 O O . ALA A 1 216 ? 12.981 -3.557 5.590 1.00 81.75 216 ALA A O 1
ATOM 1641 N N . ASP A 1 217 ? 10.765 -3.524 5.226 1.00 79.12 217 ASP A N 1
ATOM 1642 C CA . ASP A 1 217 ? 10.765 -4.373 4.022 1.00 79.12 217 ASP A CA 1
ATOM 1643 C C . ASP A 1 217 ? 11.668 -3.803 2.910 1.00 79.12 217 ASP A C 1
ATOM 1645 O O . ASP A 1 217 ? 12.313 -4.556 2.184 1.00 79.12 217 ASP A O 1
ATOM 1649 N N . LEU A 1 218 ? 11.780 -2.471 2.807 1.00 72.31 218 LEU A N 1
ATOM 1650 C CA . LEU A 1 218 ? 12.621 -1.803 1.810 1.00 72.31 218 LEU A CA 1
ATOM 1651 C C . LEU A 1 218 ? 14.119 -2.010 2.050 1.00 72.31 218 LEU A C 1
ATOM 1653 O O . LEU A 1 218 ? 14.871 -2.138 1.089 1.00 72.31 218 LEU A O 1
ATOM 1657 N N . ILE A 1 219 ? 14.530 -2.001 3.314 1.00 72.44 219 ILE A N 1
ATOM 1658 C CA . ILE A 1 219 ? 15.932 -2.080 3.741 1.00 72.44 219 ILE A CA 1
ATOM 1659 C C . ILE A 1 219 ? 16.239 -3.416 4.417 1.00 72.44 219 ILE A C 1
ATOM 1661 O O . ILE A 1 219 ? 17.243 -3.537 5.102 1.00 72.44 219 ILE A O 1
ATOM 1665 N N . ASN A 1 220 ? 15.374 -4.423 4.263 1.00 69.75 220 ASN A N 1
ATOM 1666 C CA . ASN A 1 220 ? 15.421 -5.637 5.077 1.00 69.75 220 ASN A CA 1
ATOM 1667 C C . ASN A 1 220 ? 16.749 -6.397 4.945 1.00 69.75 220 ASN A C 1
ATOM 1669 O O . ASN A 1 220 ? 17.219 -6.970 5.921 1.00 69.75 220 ASN A O 1
ATOM 1673 N N . ASP A 1 221 ? 17.364 -6.369 3.761 1.00 64.38 221 ASP A N 1
ATOM 1674 C CA . ASP A 1 221 ? 18.677 -6.979 3.524 1.00 64.38 221 ASP A CA 1
ATOM 1675 C C . ASP A 1 221 ? 19.826 -6.166 4.160 1.00 64.38 221 ASP A C 1
ATOM 1677 O O . ASP A 1 221 ? 20.856 -6.737 4.514 1.00 64.38 221 ASP A O 1
ATOM 1681 N N . ASP A 1 222 ? 19.622 -4.864 4.379 1.00 66.56 222 ASP A N 1
ATOM 1682 C CA . ASP A 1 222 ? 20.558 -3.960 5.054 1.00 66.56 222 ASP A CA 1
ATOM 1683 C C . ASP A 1 222 ? 20.303 -3.861 6.571 1.00 66.56 222 ASP A C 1
ATOM 1685 O O . ASP A 1 222 ? 21.172 -3.398 7.300 1.00 66.56 222 ASP A O 1
ATOM 1689 N N . LEU A 1 223 ? 19.158 -4.321 7.095 1.00 70.19 223 LEU A N 1
ATOM 1690 C CA . LEU A 1 223 ? 18.873 -4.310 8.545 1.00 70.19 223 LEU A CA 1
ATOM 1691 C C . LEU A 1 223 ? 19.833 -5.195 9.359 1.00 70.19 223 LEU A C 1
ATOM 1693 O O . LEU A 1 223 ? 19.939 -5.040 10.581 1.00 70.19 223 LEU A O 1
ATOM 1697 N N . ASP A 1 224 ? 20.504 -6.135 8.694 1.00 66.12 224 ASP A N 1
ATOM 1698 C CA . ASP A 1 224 ? 21.550 -6.983 9.270 1.00 66.12 224 ASP A CA 1
ATOM 1699 C C . ASP A 1 224 ? 22.967 -6.448 8.966 1.00 66.12 224 ASP A C 1
ATOM 1701 O O . ASP A 1 224 ? 23.960 -7.036 9.401 1.00 66.12 224 ASP A O 1
ATOM 1705 N N . ASN A 1 225 ? 23.079 -5.331 8.236 1.00 67.06 225 ASN A N 1
ATOM 1706 C CA . ASN A 1 225 ? 24.345 -4.676 7.940 1.00 67.06 225 ASN A CA 1
ATOM 1707 C C . ASN A 1 225 ? 24.820 -3.874 9.169 1.00 67.06 225 ASN A C 1
ATOM 1709 O O . ASN A 1 225 ? 24.143 -2.927 9.571 1.00 67.06 225 ASN A O 1
ATOM 1713 N N . PRO A 1 226 ? 25.987 -4.198 9.760 1.00 62.81 226 PRO A N 1
ATOM 1714 C CA . PRO A 1 226 ? 26.507 -3.479 10.924 1.00 62.81 226 PRO A CA 1
ATOM 1715 C C . PRO A 1 226 ? 26.874 -2.015 10.634 1.00 62.81 226 PRO A C 1
ATOM 1717 O O . PRO A 1 226 ? 27.026 -1.244 11.578 1.00 62.81 226 PRO A O 1
ATOM 1720 N N . ASP A 1 227 ? 27.014 -1.634 9.361 1.00 62.66 227 ASP A N 1
ATOM 1721 C CA . ASP A 1 227 ? 27.334 -0.266 8.939 1.00 62.66 227 ASP A CA 1
ATOM 1722 C C . ASP A 1 227 ? 26.077 0.601 8.706 1.00 62.66 227 ASP A C 1
ATOM 1724 O O . ASP A 1 227 ? 26.196 1.802 8.445 1.00 62.66 227 ASP A O 1
ATOM 1728 N N . LEU A 1 228 ? 24.869 0.023 8.787 1.00 66.75 228 LEU A N 1
ATOM 1729 C CA . LEU A 1 228 ? 23.612 0.763 8.670 1.00 66.75 228 LEU A CA 1
ATOM 1730 C C . LEU A 1 228 ? 23.267 1.431 10.011 1.00 66.75 228 LEU A C 1
ATOM 1732 O O . LEU A 1 228 ? 22.624 0.836 10.874 1.00 66.75 228 LEU A O 1
ATOM 1736 N N . ASP A 1 229 ? 23.676 2.688 10.177 1.00 68.38 229 ASP A N 1
ATOM 1737 C CA . ASP A 1 229 ? 23.318 3.494 11.348 1.00 68.38 229 ASP A CA 1
ATOM 1738 C C . ASP A 1 229 ? 21.947 4.164 11.151 1.00 68.38 229 ASP A C 1
ATOM 1740 O O . ASP A 1 229 ? 21.813 5.150 10.420 1.00 68.38 229 ASP A O 1
ATOM 1744 N N . LEU A 1 230 ? 20.912 3.591 11.774 1.00 71.38 230 LEU A N 1
ATOM 1745 C CA . LEU A 1 230 ? 19.553 4.146 11.791 1.00 71.38 230 LEU A CA 1
ATOM 1746 C C . LEU A 1 230 ? 19.286 5.052 13.005 1.00 71.38 230 LEU A C 1
ATOM 1748 O O . LEU A 1 230 ? 18.175 5.571 13.101 1.00 71.38 230 LEU A O 1
ATOM 1752 N N . ASP A 1 231 ? 20.264 5.245 13.904 1.00 75.69 231 ASP A N 1
ATOM 1753 C CA . ASP A 1 231 ? 20.096 5.958 15.184 1.00 75.69 231 ASP A CA 1
ATOM 1754 C C . ASP A 1 231 ? 18.904 5.415 16.007 1.00 75.69 231 ASP A C 1
ATOM 1756 O O . ASP A 1 231 ? 18.091 6.167 16.541 1.00 75.69 231 ASP A O 1
ATOM 1760 N N . LEU A 1 232 ? 18.767 4.082 16.046 1.00 79.19 232 LEU A N 1
ATOM 1761 C CA . LEU A 1 232 ? 17.718 3.354 16.770 1.00 79.19 232 LEU A CA 1
ATOM 1762 C C . LEU A 1 232 ? 18.322 2.501 17.887 1.00 79.19 232 LEU A C 1
ATOM 1764 O O . LEU A 1 232 ? 19.415 1.947 17.739 1.00 79.19 232 LEU A O 1
ATOM 1768 N N . GLU A 1 233 ? 17.586 2.335 18.984 1.00 84.62 233 GLU A N 1
ATOM 1769 C CA . GLU A 1 233 ? 17.960 1.390 20.039 1.00 84.62 233 GLU A CA 1
ATOM 1770 C C . GLU A 1 233 ? 17.772 -0.072 19.576 1.00 84.62 233 GLU A C 1
ATOM 1772 O O . GLU A 1 233 ? 16.992 -0.361 18.667 1.00 84.62 233 GLU A O 1
ATOM 1777 N N . GLU A 1 234 ? 18.463 -1.036 20.204 1.00 83.31 234 GLU A N 1
ATOM 1778 C CA . GLU A 1 234 ? 18.397 -2.454 19.788 1.00 83.31 234 GLU A CA 1
ATOM 1779 C C . GLU A 1 234 ? 16.968 -3.021 19.863 1.00 83.31 234 GLU A C 1
ATOM 1781 O O . GLU A 1 234 ? 16.575 -3.833 19.026 1.00 83.31 234 GLU A O 1
ATOM 1786 N N . GLU A 1 235 ? 16.165 -2.575 20.834 1.00 83.38 235 GLU A N 1
ATOM 1787 C CA . GLU A 1 235 ? 14.761 -2.981 20.960 1.00 83.38 235 GLU A CA 1
ATOM 1788 C C . GLU A 1 235 ? 13.901 -2.441 19.805 1.00 83.38 235 GLU A C 1
ATOM 1790 O O . GLU A 1 235 ? 13.103 -3.182 19.224 1.00 83.38 235 GLU A O 1
ATOM 1795 N N . GLU A 1 236 ? 14.109 -1.183 19.409 1.00 83.19 236 GLU A N 1
ATOM 1796 C CA . GLU A 1 236 ? 13.425 -0.558 18.271 1.00 83.19 236 GLU A CA 1
ATOM 1797 C C . GLU A 1 236 ? 13.832 -1.222 16.952 1.00 83.19 236 GLU A C 1
ATOM 1799 O O . GLU A 1 236 ? 12.986 -1.514 16.103 1.00 83.19 236 GLU A O 1
ATOM 1804 N N . LEU A 1 237 ? 15.120 -1.536 16.798 1.00 82.75 237 LEU A N 1
ATOM 1805 C CA . LEU A 1 237 ? 15.643 -2.249 15.639 1.00 82.75 237 LEU A CA 1
ATOM 1806 C C . LEU A 1 237 ? 15.091 -3.680 15.562 1.00 82.75 237 LEU A C 1
ATOM 1808 O O . LEU A 1 237 ? 14.713 -4.147 14.484 1.00 82.75 237 LEU A O 1
ATOM 1812 N N . ALA A 1 238 ? 14.980 -4.378 16.696 1.00 84.00 238 ALA A N 1
ATOM 1813 C CA . ALA A 1 238 ? 14.358 -5.697 16.770 1.00 84.00 238 ALA A CA 1
ATOM 1814 C C . ALA A 1 238 ? 12.871 -5.650 16.378 1.00 84.00 238 ALA A C 1
ATOM 1816 O O . ALA A 1 238 ? 12.413 -6.495 15.599 1.00 84.00 238 ALA A O 1
ATOM 1817 N N . LEU A 1 239 ? 12.129 -4.643 16.852 1.00 84.62 239 LEU A N 1
ATOM 1818 C CA . LEU A 1 239 ? 10.739 -4.408 16.460 1.00 84.62 239 LEU A CA 1
ATOM 1819 C C . LEU A 1 239 ? 10.618 -4.114 14.959 1.00 84.62 239 LEU A C 1
ATOM 1821 O O . LEU A 1 239 ? 9.749 -4.680 14.288 1.00 84.62 239 LEU A O 1
ATOM 1825 N N . LEU A 1 240 ? 11.506 -3.281 14.412 1.00 85.19 240 LEU A N 1
ATOM 1826 C CA . LEU A 1 240 ? 11.529 -2.929 12.994 1.00 85.19 240 LEU A CA 1
ATOM 1827 C C . LEU A 1 240 ? 11.790 -4.163 12.119 1.00 85.19 240 LEU A C 1
ATOM 1829 O O . LEU A 1 240 ? 11.018 -4.432 11.196 1.00 85.19 240 LEU A O 1
ATOM 1833 N N . ARG A 1 241 ? 12.797 -4.979 12.465 1.00 84.00 241 ARG A N 1
ATOM 1834 C CA . ARG A 1 241 ? 13.088 -6.267 11.804 1.00 84.00 241 ARG A CA 1
ATOM 1835 C C . ARG A 1 241 ? 11.884 -7.204 11.846 1.00 84.00 241 ARG A C 1
ATOM 1837 O O . ARG A 1 241 ? 11.533 -7.828 10.844 1.00 84.00 241 ARG A O 1
ATOM 1844 N N . ARG A 1 242 ? 11.231 -7.321 13.005 1.00 86.88 242 ARG A N 1
ATOM 1845 C CA . ARG A 1 242 ? 10.071 -8.205 13.165 1.00 86.88 242 ARG A CA 1
ATOM 1846 C C . ARG A 1 242 ? 8.898 -7.741 12.304 1.00 86.88 242 ARG A C 1
ATOM 1848 O O . ARG A 1 242 ? 8.328 -8.546 11.567 1.00 86.88 242 ARG A O 1
ATOM 1855 N N . THR A 1 243 ? 8.591 -6.449 12.345 1.00 88.62 243 THR A N 1
ATOM 1856 C CA . THR A 1 243 ? 7.496 -5.848 11.576 1.00 88.62 243 THR A CA 1
ATOM 1857 C C . THR A 1 243 ? 7.767 -5.939 10.069 1.00 88.62 243 THR A C 1
ATOM 1859 O O . THR A 1 243 ? 6.866 -6.298 9.310 1.00 88.62 243 THR A O 1
ATOM 1862 N N . GLY A 1 244 ? 9.016 -5.722 9.635 1.00 87.00 244 GLY A N 1
ATOM 1863 C CA . GLY A 1 244 ? 9.454 -5.866 8.241 1.00 87.00 244 GLY A CA 1
ATOM 1864 C C . GLY A 1 244 ? 9.288 -7.275 7.676 1.00 87.00 244 GLY A C 1
ATOM 1865 O O . GLY A 1 244 ? 8.915 -7.425 6.521 1.00 87.00 244 GLY A O 1
ATOM 1866 N N . ARG A 1 245 ? 9.455 -8.323 8.494 1.00 84.12 245 ARG A N 1
ATOM 1867 C CA . ARG A 1 245 ? 9.158 -9.714 8.089 1.00 84.12 245 ARG A CA 1
ATOM 1868 C C . ARG A 1 245 ? 7.662 -10.046 8.133 1.00 84.12 245 ARG A C 1
ATOM 1870 O O . ARG A 1 245 ? 7.152 -10.840 7.334 1.00 84.12 245 ARG A O 1
ATOM 1877 N N . ARG A 1 246 ? 6.931 -9.464 9.085 1.00 88.19 246 ARG A N 1
ATOM 1878 C CA . ARG A 1 246 ? 5.505 -9.741 9.313 1.00 88.19 246 ARG A CA 1
ATOM 1879 C C . ARG A 1 246 ? 4.591 -9.102 8.279 1.00 88.19 246 ARG A C 1
ATOM 1881 O O . ARG A 1 246 ? 3.694 -9.779 7.784 1.00 88.19 246 ARG A O 1
ATOM 1888 N N . VAL A 1 247 ? 4.826 -7.842 7.924 1.00 89.81 247 VAL A N 1
ATOM 1889 C CA . VAL A 1 247 ? 3.993 -7.104 6.962 1.00 89.81 247 VAL A CA 1
ATOM 1890 C C . VAL A 1 247 ? 3.866 -7.849 5.618 1.00 89.81 247 VAL A C 1
ATOM 1892 O O . VAL A 1 247 ? 2.730 -8.119 5.217 1.00 89.81 247 VAL A O 1
ATOM 1895 N N . PRO A 1 248 ? 4.959 -8.312 4.976 1.00 83.62 248 PRO A N 1
ATOM 1896 C CA . PRO A 1 248 ? 4.884 -9.118 3.757 1.00 83.62 248 PRO A CA 1
ATOM 1897 C C . PRO A 1 248 ? 4.147 -10.449 3.932 1.00 83.62 248 PRO A C 1
ATOM 1899 O O . PRO A 1 248 ? 3.324 -10.832 3.098 1.00 83.62 248 PRO A O 1
ATOM 1902 N N . SER A 1 249 ? 4.415 -11.162 5.031 1.00 84.44 249 SER A N 1
ATOM 1903 C CA . SER A 1 249 ? 3.825 -12.486 5.287 1.00 84.44 249 SER A CA 1
ATOM 1904 C C . SER A 1 249 ? 2.337 -12.434 5.648 1.00 84.44 249 SER A C 1
ATOM 1906 O O . SER A 1 249 ? 1.641 -13.449 5.551 1.00 84.44 249 SER A O 1
ATOM 1908 N N . ARG A 1 250 ? 1.822 -11.256 6.025 1.00 87.81 250 ARG A N 1
ATOM 1909 C CA . ARG A 1 250 ? 0.413 -11.002 6.359 1.00 87.81 250 ARG A CA 1
ATOM 1910 C C . ARG A 1 250 ? -0.286 -10.083 5.356 1.00 87.81 250 ARG A C 1
ATOM 1912 O O . ARG A 1 250 ? -1.179 -9.325 5.730 1.00 87.81 250 ARG A O 1
ATOM 1919 N N . SER A 1 251 ? 0.044 -10.231 4.070 1.00 85.69 251 SER A N 1
ATOM 1920 C CA . SER A 1 251 ? -0.547 -9.468 2.957 1.00 85.69 251 SER A CA 1
ATOM 1921 C C . SER A 1 251 ? -2.080 -9.287 3.034 1.00 85.69 251 SER A C 1
ATOM 1923 O O . SER A 1 251 ? -2.526 -8.142 2.959 1.00 85.69 251 SER A O 1
ATOM 1925 N N . PRO A 1 252 ? -2.915 -10.318 3.314 1.00 85.81 252 PRO A N 1
ATOM 1926 C CA . PRO A 1 252 ? -4.371 -10.130 3.399 1.00 85.81 252 PRO A CA 1
ATOM 1927 C C . PRO A 1 252 ? -4.822 -9.168 4.509 1.00 85.81 252 PRO A C 1
ATOM 1929 O O . PRO A 1 252 ? -5.774 -8.409 4.324 1.00 85.81 252 PRO A O 1
ATOM 1932 N N . VAL A 1 253 ? -4.130 -9.175 5.655 1.00 89.06 253 VAL A N 1
ATOM 1933 C CA . VAL A 1 253 ? -4.403 -8.260 6.776 1.00 89.06 253 VAL A CA 1
ATOM 1934 C C . VAL A 1 253 ? -4.065 -6.833 6.362 1.00 89.06 253 VAL A C 1
ATOM 1936 O O . VAL A 1 253 ? -4.868 -5.920 6.550 1.00 89.06 253 VAL A O 1
ATOM 1939 N N . VAL A 1 254 ? -2.893 -6.650 5.752 1.00 91.12 254 VAL A N 1
ATOM 1940 C CA . VAL A 1 254 ? -2.411 -5.338 5.311 1.00 91.12 254 VAL A CA 1
ATOM 1941 C C . VAL A 1 254 ? -3.313 -4.748 4.228 1.00 91.12 254 VAL A C 1
ATOM 1943 O O . VAL A 1 254 ? -3.671 -3.574 4.298 1.00 91.12 254 VAL A O 1
ATOM 1946 N N . VAL A 1 255 ? -3.738 -5.564 3.261 1.00 89.31 255 VAL A N 1
ATOM 1947 C CA . VAL A 1 255 ? -4.665 -5.174 2.188 1.00 89.31 255 VAL A CA 1
ATOM 1948 C C . VAL A 1 255 ? -5.994 -4.690 2.764 1.00 89.31 255 VAL A C 1
ATOM 1950 O O . VAL A 1 255 ? -6.472 -3.615 2.395 1.00 89.31 255 VAL A O 1
ATOM 1953 N N . ALA A 1 256 ? -6.581 -5.445 3.696 1.00 89.69 256 ALA A N 1
ATOM 1954 C CA . ALA A 1 256 ? -7.841 -5.072 4.331 1.00 89.69 256 ALA A CA 1
ATOM 1955 C C . ALA A 1 256 ? -7.716 -3.791 5.170 1.00 89.69 256 ALA A C 1
ATOM 1957 O O . ALA A 1 256 ? -8.574 -2.910 5.079 1.00 89.69 256 ALA A O 1
ATOM 1958 N N . LEU A 1 257 ? -6.626 -3.657 5.933 1.00 92.94 257 LEU A N 1
ATOM 1959 C CA . LEU A 1 257 ? -6.328 -2.466 6.726 1.00 92.94 257 LEU A CA 1
ATOM 1960 C C . LEU A 1 257 ? -6.172 -1.225 5.838 1.00 92.94 257 LEU A C 1
ATOM 1962 O O . LEU A 1 257 ? -6.813 -0.208 6.092 1.00 92.94 257 LEU A O 1
ATOM 1966 N N . LEU A 1 258 ? -5.374 -1.302 4.770 1.00 93.62 258 LEU A N 1
ATOM 1967 C CA . LEU A 1 258 ? -5.187 -0.185 3.840 1.00 93.62 258 LEU A CA 1
ATOM 1968 C C . LEU A 1 258 ? -6.490 0.189 3.132 1.00 93.62 258 LEU A C 1
ATOM 1970 O O . LEU A 1 258 ? -6.793 1.375 3.012 1.00 93.62 258 LEU A O 1
ATOM 1974 N N . ASN A 1 259 ? -7.292 -0.795 2.719 1.00 91.88 259 ASN A N 1
ATOM 1975 C CA . ASN A 1 259 ? -8.602 -0.535 2.126 1.00 91.88 259 ASN A CA 1
ATOM 1976 C C . ASN A 1 259 ? -9.523 0.224 3.099 1.00 91.88 259 ASN A C 1
ATOM 1978 O O . ASN A 1 259 ? -10.162 1.211 2.732 1.00 91.88 259 ASN A O 1
ATOM 1982 N N . TRP A 1 260 ? -9.553 -0.186 4.368 1.00 93.69 260 TRP A N 1
ATOM 1983 C CA . TRP A 1 260 ? -10.302 0.522 5.401 1.00 93.69 260 TRP A CA 1
ATOM 1984 C C . TRP A 1 260 ? -9.786 1.950 5.616 1.00 93.69 260 TRP A C 1
ATOM 1986 O O . TRP A 1 260 ? -10.576 2.897 5.560 1.00 93.69 260 TRP A O 1
ATOM 1996 N N . CYS A 1 261 ? -8.470 2.131 5.751 1.00 95.12 261 CYS A N 1
ATOM 1997 C CA . CYS A 1 261 ? -7.833 3.442 5.885 1.00 95.12 261 CYS A CA 1
ATOM 1998 C C . CYS A 1 261 ? -8.151 4.379 4.708 1.00 95.12 261 CYS A C 1
ATOM 2000 O O . CYS A 1 261 ? -8.432 5.556 4.930 1.00 95.12 261 CYS A O 1
ATOM 2002 N N . LEU A 1 262 ? -8.173 3.876 3.470 1.00 94.44 262 LEU A N 1
ATOM 2003 C CA . LEU A 1 262 ? -8.512 4.664 2.278 1.00 94.44 262 LEU A CA 1
ATOM 2004 C C . LEU A 1 262 ? -9.984 5.108 2.257 1.00 94.44 262 LEU A C 1
ATOM 2006 O O . LEU A 1 262 ? -10.293 6.205 1.790 1.00 94.44 262 LEU A O 1
ATOM 2010 N N . ARG A 1 263 ? -10.909 4.308 2.796 1.00 93.56 263 ARG A N 1
ATOM 2011 C CA . ARG A 1 263 ? -12.317 4.726 2.949 1.00 93.56 263 ARG A CA 1
ATOM 2012 C C . ARG A 1 263 ? -12.494 5.776 4.040 1.00 93.56 263 ARG A C 1
ATOM 2014 O O . ARG A 1 263 ? -13.267 6.718 3.870 1.00 93.56 263 ARG A O 1
ATOM 2021 N N . LEU A 1 264 ? -11.747 5.652 5.137 1.00 94.31 264 LEU A N 1
ATOM 2022 C CA . LEU A 1 264 ? -11.694 6.683 6.174 1.00 94.31 264 LEU A CA 1
ATOM 2023 C C . LEU A 1 264 ? -11.106 7.986 5.618 1.00 94.31 264 LEU A C 1
ATOM 2025 O O . LEU A 1 264 ? -11.666 9.057 5.855 1.00 94.31 264 LEU A O 1
ATOM 2029 N N . GLU A 1 265 ? -10.042 7.900 4.817 1.00 94.50 265 GLU A N 1
ATOM 2030 C CA . GLU A 1 265 ? -9.496 9.037 4.078 1.00 94.50 265 GLU A CA 1
ATOM 2031 C C . GLU A 1 265 ? -10.556 9.668 3.165 1.00 94.50 265 GLU A C 1
ATOM 2033 O O . GLU A 1 265 ? -10.722 10.886 3.192 1.00 94.50 265 GLU A O 1
ATOM 2038 N N . GLU A 1 266 ? -11.299 8.884 2.378 1.00 93.88 266 GLU A N 1
ATOM 2039 C CA . GLU A 1 266 ? -12.369 9.421 1.531 1.00 93.88 266 GLU A CA 1
ATOM 2040 C C . GLU A 1 266 ? -13.405 10.197 2.355 1.00 93.88 266 GLU A C 1
ATOM 2042 O O . GLU A 1 266 ? -13.781 11.310 1.975 1.00 93.88 266 GLU A O 1
ATOM 2047 N N . ALA A 1 267 ? -13.841 9.650 3.493 1.00 92.44 267 ALA A N 1
ATOM 2048 C CA . ALA A 1 267 ? -14.773 10.329 4.389 1.00 92.44 267 ALA A CA 1
ATOM 2049 C C . ALA A 1 267 ? -14.183 11.639 4.945 1.00 92.44 267 ALA A C 1
ATOM 2051 O O . ALA A 1 267 ? -14.880 12.658 5.019 1.00 92.44 267 ALA A O 1
ATOM 2052 N N . MET A 1 268 ? -12.892 11.643 5.289 1.00 93.00 268 MET A N 1
ATOM 2053 C CA . MET A 1 268 ? -12.172 12.838 5.737 1.00 93.00 268 MET A CA 1
ATOM 2054 C C . MET A 1 268 ? -12.049 13.884 4.624 1.00 93.00 268 MET A C 1
ATOM 2056 O O . MET A 1 268 ? -12.339 15.048 4.870 1.00 93.00 268 MET A O 1
ATOM 2060 N N . ASN A 1 269 ? -11.704 13.488 3.398 1.00 91.94 269 ASN A N 1
ATOM 2061 C CA . ASN A 1 269 ? -11.557 14.392 2.251 1.00 91.94 269 ASN A CA 1
ATOM 2062 C C . ASN A 1 269 ? -12.914 14.901 1.726 1.00 91.94 269 ASN A C 1
ATOM 2064 O O . ASN A 1 269 ? -13.000 15.974 1.129 1.00 91.94 269 ASN A O 1
ATOM 2068 N N . ALA A 1 270 ? -13.996 14.141 1.927 1.00 90.75 270 ALA A N 1
ATOM 2069 C CA . ALA A 1 270 ? -15.359 14.555 1.593 1.00 90.75 270 ALA A CA 1
ATOM 2070 C C . ALA A 1 270 ? -15.953 15.555 2.600 1.00 90.75 270 ALA A C 1
ATOM 2072 O O . ALA A 1 270 ? -16.992 16.160 2.325 1.00 90.75 270 ALA A O 1
ATOM 2073 N N . SER A 1 271 ? -15.311 15.721 3.753 1.00 89.50 271 SER A N 1
ATOM 2074 C CA . SER A 1 271 ? -15.747 16.580 4.847 1.00 89.50 271 SER A CA 1
ATOM 2075 C C . SER A 1 271 ? -14.607 17.514 5.267 1.00 89.50 271 SER A C 1
ATOM 2077 O O . SER A 1 271 ? -13.607 17.660 4.572 1.00 89.50 271 SER A O 1
ATOM 2079 N N . ASN A 1 272 ? -14.773 18.241 6.367 1.00 85.94 272 ASN A N 1
ATOM 2080 C CA . ASN A 1 272 ? -13.697 19.041 6.939 1.00 85.94 272 ASN A CA 1
ATOM 2081 C C . ASN A 1 272 ? -13.498 18.573 8.383 1.00 85.94 272 ASN A C 1
ATOM 2083 O O . ASN A 1 272 ? -14.194 19.090 9.260 1.00 85.94 27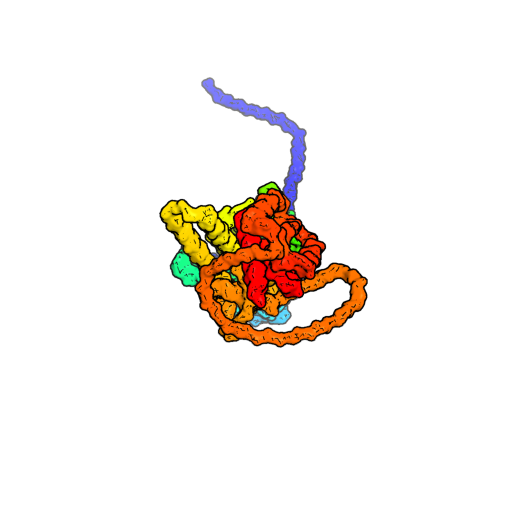2 ASN A O 1
ATOM 2087 N N . PRO A 1 273 ? -12.640 17.573 8.647 1.00 88.19 273 PRO A N 1
ATOM 2088 C CA . PRO A 1 273 ? -12.448 17.021 9.986 1.00 88.19 273 PRO A CA 1
ATOM 2089 C C . PRO A 1 273 ? -11.794 18.032 10.935 1.00 88.19 273 PRO A C 1
ATOM 2091 O O . PRO A 1 273 ? -11.171 19.018 10.527 1.00 88.19 273 PRO A O 1
ATOM 2094 N N . SER A 1 274 ? -11.958 17.833 12.241 1.00 90.62 274 SER A N 1
ATOM 2095 C CA . SER A 1 274 ? -11.178 18.582 13.234 1.00 90.62 274 SER A CA 1
ATOM 2096 C C . SER A 1 274 ? -9.675 18.284 13.127 1.00 90.62 274 SER A C 1
ATOM 2098 O O . SER A 1 274 ? -9.260 17.266 12.584 1.00 90.62 274 SER A O 1
ATOM 2100 N N . ARG A 1 275 ? -8.829 19.181 13.666 1.00 91.19 275 ARG A N 1
ATOM 2101 C CA . ARG A 1 275 ? -7.359 18.997 13.681 1.00 91.19 275 ARG A CA 1
ATOM 2102 C C . ARG A 1 275 ? -6.949 17.670 14.324 1.00 91.19 275 ARG A C 1
ATOM 2104 O O . ARG A 1 275 ? -5.968 17.062 13.906 1.00 91.19 275 ARG A O 1
ATOM 2111 N N . SER A 1 276 ? -7.681 17.279 15.353 1.00 92.19 276 SER A N 1
ATOM 2112 C CA . SER A 1 276 ? -7.526 16.022 16.063 1.00 92.19 276 SER A CA 1
ATOM 2113 C C . SER A 1 276 ? -8.850 15.670 16.721 1.00 92.19 276 SER A C 1
ATOM 2115 O O . SER A 1 276 ? -9.541 16.566 17.216 1.00 92.19 276 SER A O 1
ATOM 2117 N N . VAL A 1 277 ? -9.157 14.384 16.771 1.00 93.12 277 VAL A N 1
ATOM 2118 C CA . VAL A 1 277 ? -10.297 13.798 17.471 1.00 93.12 277 VAL A CA 1
ATOM 2119 C C . VAL A 1 277 ? -9.738 12.829 18.505 1.00 93.12 277 VAL A C 1
ATOM 2121 O O . VAL A 1 277 ? -8.846 12.045 18.194 1.00 93.12 277 VAL A O 1
ATOM 2124 N N . GLN A 1 278 ? -10.208 12.926 19.747 1.00 92.00 278 GLN A N 1
ATOM 2125 C CA . GLN A 1 278 ? -9.820 11.979 20.792 1.00 92.00 278 GLN A CA 1
ATOM 2126 C C . GLN A 1 278 ? -10.526 10.643 20.557 1.00 92.00 278 GLN A C 1
ATOM 2128 O O . GLN A 1 278 ? -11.677 10.621 20.119 1.00 92.00 278 GLN A O 1
ATOM 2133 N N . GLN A 1 279 ? -9.836 9.555 20.867 1.00 91.44 279 GLN A N 1
ATOM 2134 C CA . GLN A 1 279 ? -10.339 8.189 20.833 1.00 91.44 279 GLN A CA 1
ATOM 2135 C C . GLN A 1 279 ? -9.923 7.483 22.126 1.00 91.44 279 GLN A C 1
ATOM 2137 O O . GLN A 1 279 ? -9.051 6.621 22.105 1.00 91.44 279 GLN A O 1
ATOM 2142 N N . CYS A 1 280 ? -10.506 7.902 23.253 1.00 88.25 280 CYS A N 1
ATOM 2143 C CA . CYS A 1 280 ? -10.251 7.335 24.584 1.00 88.25 280 CYS A CA 1
ATOM 2144 C C . CYS A 1 280 ? -8.745 7.206 24.900 1.00 88.25 280 CYS A C 1
ATOM 2146 O O . CYS A 1 280 ? -8.159 6.132 24.773 1.00 88.25 280 CYS A O 1
ATOM 2148 N N . GLY A 1 281 ? -8.101 8.329 25.234 1.00 82.06 281 GLY A N 1
ATOM 2149 C CA . GLY A 1 281 ? -6.659 8.410 25.521 1.00 82.06 281 GLY A CA 1
ATOM 2150 C C . GLY A 1 281 ? -5.764 8.543 24.282 1.00 82.06 281 GLY A C 1
ATOM 2151 O O . GLY A 1 281 ? -4.725 9.195 24.350 1.00 82.06 281 GLY A O 1
ATOM 2152 N N . LEU A 1 282 ? -6.200 8.025 23.129 1.00 89.31 282 LEU A N 1
ATOM 2153 C CA . LEU A 1 282 ? -5.484 8.150 21.855 1.00 89.31 282 LEU A CA 1
ATOM 2154 C C . LEU A 1 282 ? -6.054 9.268 20.977 1.00 89.31 282 LEU A C 1
ATOM 2156 O O . LEU A 1 282 ? -7.106 9.845 21.260 1.00 89.31 282 LEU A O 1
ATOM 2160 N N . LYS A 1 283 ? -5.351 9.597 19.890 1.00 90.88 283 LYS A N 1
ATOM 2161 C CA . LYS A 1 283 ? -5.735 10.672 18.967 1.00 90.88 283 LYS A CA 1
ATOM 2162 C C . LYS A 1 283 ? -5.776 10.171 17.532 1.00 90.88 283 LYS A C 1
ATOM 2164 O O . LYS A 1 283 ? -4.857 9.495 17.090 1.00 90.88 283 LYS A O 1
ATOM 2169 N N . LEU A 1 284 ? -6.807 10.606 16.814 1.00 93.88 284 LEU A N 1
ATOM 2170 C CA . LEU A 1 284 ? -6.880 10.578 15.360 1.00 93.88 284 LEU A CA 1
ATOM 2171 C C . LEU A 1 284 ? -6.710 12.001 14.831 1.00 93.88 284 LEU A C 1
ATOM 2173 O O . LEU A 1 284 ? -7.558 12.875 15.032 1.00 93.88 284 LEU A O 1
ATOM 2177 N N . SER A 1 285 ? -5.589 12.258 14.183 1.00 93.44 285 SER A N 1
ATOM 2178 C CA . SER A 1 285 ? -5.204 13.548 13.646 1.00 93.44 285 SER A CA 1
ATOM 2179 C C . SER A 1 285 ? -5.745 13.755 12.231 1.00 93.44 285 SER A C 1
ATOM 2181 O O . SER A 1 285 ? -6.004 12.827 11.468 1.00 93.44 285 SER A O 1
ATOM 2183 N N . SER A 1 286 ? -5.852 15.021 11.831 1.00 90.69 286 SER A N 1
ATOM 2184 C CA . SER A 1 286 ? -6.120 15.386 10.431 1.00 90.69 286 SER A CA 1
ATOM 2185 C C . SER A 1 286 ? -5.000 14.984 9.448 1.00 90.69 286 SER A C 1
ATOM 2187 O O . SER A 1 286 ? -5.192 15.132 8.245 1.00 90.69 286 SER A O 1
ATOM 2189 N N . GLU A 1 287 ? -3.845 14.500 9.927 1.00 91.50 287 GLU A N 1
ATOM 2190 C CA . GLU A 1 287 ? -2.745 13.997 9.084 1.00 91.50 287 GLU A CA 1
ATOM 2191 C C . GLU A 1 287 ? -2.981 12.544 8.642 1.00 91.50 287 GLU A C 1
ATOM 2193 O O . GLU A 1 287 ? -2.361 12.095 7.680 1.00 91.50 287 GLU A O 1
ATOM 2198 N N . PHE A 1 288 ? -3.919 11.827 9.278 1.00 93.31 288 PHE A N 1
ATOM 2199 C CA . PHE A 1 288 ? -4.261 10.437 8.957 1.00 93.31 288 PHE A CA 1
ATOM 2200 C C . PHE A 1 288 ? -4.540 10.213 7.464 1.00 93.31 288 PHE A C 1
ATOM 2202 O O . PHE A 1 288 ? -4.025 9.264 6.882 1.00 93.31 288 PHE A O 1
ATOM 2209 N N . ALA A 1 289 ? -5.287 11.118 6.823 1.00 92.31 289 ALA A N 1
ATOM 2210 C CA . ALA A 1 289 ? -5.584 11.055 5.390 1.00 92.31 289 ALA A CA 1
ATOM 2211 C C . ALA A 1 289 ? -4.309 10.993 4.526 1.00 92.31 289 ALA A C 1
ATOM 2213 O O . ALA A 1 289 ? -4.197 10.159 3.630 1.00 92.31 289 ALA A O 1
ATOM 2214 N N . ALA A 1 290 ? -3.317 11.835 4.834 1.00 89.62 290 ALA A N 1
ATOM 2215 C CA . ALA A 1 290 ? -2.044 11.844 4.119 1.00 89.62 290 ALA A CA 1
ATOM 2216 C C . ALA A 1 290 ? -1.222 10.579 4.406 1.00 89.62 290 ALA A C 1
ATOM 2218 O O . ALA A 1 290 ? -0.611 10.015 3.496 1.00 89.62 290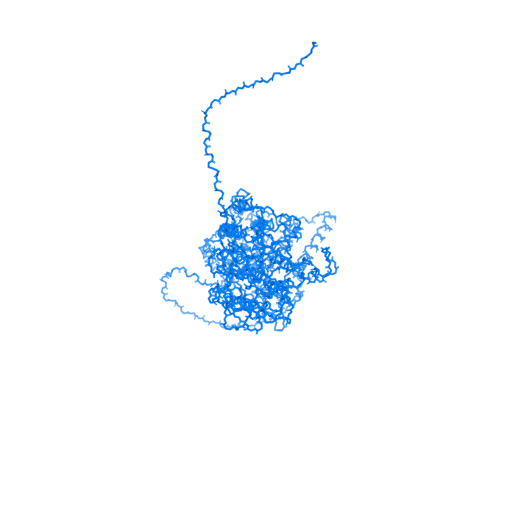 ALA A O 1
ATOM 2219 N N . LYS A 1 291 ? -1.227 10.109 5.660 1.00 91.12 291 LYS A N 1
ATOM 2220 C CA . LYS A 1 291 ? -0.535 8.880 6.079 1.00 91.12 291 LYS A CA 1
ATOM 2221 C C . LYS A 1 291 ? -1.103 7.647 5.369 1.00 91.12 291 LYS A C 1
ATOM 2223 O O . LYS A 1 291 ? -0.331 6.826 4.879 1.00 91.12 291 LYS A O 1
ATOM 2228 N N . ALA A 1 292 ? -2.430 7.553 5.260 1.00 92.75 292 ALA A N 1
ATOM 2229 C CA . ALA A 1 292 ? -3.134 6.420 4.661 1.00 92.75 292 ALA A CA 1
ATOM 2230 C C . ALA A 1 292 ? -2.795 6.275 3.176 1.00 92.75 292 ALA A C 1
ATOM 2232 O O . ALA A 1 292 ? -2.340 5.217 2.742 1.00 92.75 292 ALA A O 1
ATOM 2233 N N . SER A 1 293 ? -2.926 7.361 2.410 1.00 89.69 293 SER A N 1
ATOM 2234 C CA . SER A 1 293 ? -2.573 7.357 0.991 1.00 89.69 293 SER A CA 1
ATOM 2235 C C . SER A 1 293 ? -1.094 7.073 0.738 1.00 89.69 293 SER A C 1
ATOM 2237 O O . SER A 1 293 ? -0.778 6.364 -0.211 1.00 89.69 293 SER A O 1
ATOM 2239 N N . ARG A 1 294 ? -0.174 7.589 1.566 1.00 86.69 294 ARG A N 1
ATOM 2240 C CA . ARG A 1 294 ? 1.264 7.296 1.416 1.00 86.69 294 ARG A CA 1
ATOM 2241 C C . ARG A 1 294 ? 1.571 5.823 1.671 1.00 86.69 294 ARG A C 1
ATOM 2243 O O . ARG A 1 294 ? 2.221 5.197 0.842 1.00 86.69 294 ARG A O 1
ATOM 2250 N N . ALA A 1 295 ? 1.019 5.245 2.739 1.00 88.88 295 ALA A N 1
ATOM 2251 C CA . ALA A 1 295 ? 1.148 3.815 3.008 1.00 88.88 295 ALA A CA 1
ATOM 2252 C C . ALA A 1 295 ? 0.581 2.960 1.857 1.00 88.88 295 ALA A C 1
ATOM 2254 O O . ALA A 1 295 ? 1.212 1.995 1.432 1.00 88.88 295 ALA A O 1
ATOM 2255 N N . ALA A 1 296 ? -0.576 3.345 1.306 1.00 89.19 296 ALA A N 1
ATOM 2256 C CA . ALA A 1 296 ? -1.190 2.647 0.179 1.00 89.19 296 ALA A CA 1
ATOM 2257 C C . ALA A 1 296 ? -0.364 2.752 -1.113 1.00 89.19 296 ALA A C 1
ATOM 2259 O O . ALA A 1 296 ? -0.198 1.749 -1.805 1.00 89.19 296 ALA A O 1
ATOM 2260 N N . LEU A 1 297 ? 0.183 3.935 -1.415 1.00 84.56 297 LEU A N 1
ATOM 2261 C CA . LEU A 1 297 ? 1.095 4.148 -2.540 1.00 84.56 297 LEU A CA 1
ATOM 2262 C C . LEU A 1 297 ? 2.283 3.188 -2.435 1.00 84.56 297 LEU A C 1
ATOM 2264 O O . LEU A 1 297 ? 2.512 2.375 -3.323 1.00 84.56 297 LEU A O 1
ATOM 2268 N N . VAL A 1 298 ? 3.002 3.231 -1.314 1.00 83.19 298 VAL A N 1
ATOM 2269 C CA . VAL A 1 298 ? 4.161 2.375 -1.005 1.00 83.19 298 VAL A CA 1
ATOM 2270 C C . VAL A 1 298 ? 3.862 0.904 -1.165 1.00 83.19 298 VAL A C 1
ATOM 2272 O O . VAL A 1 298 ? 4.603 0.206 -1.853 1.00 83.19 298 VAL A O 1
ATOM 2275 N N . ALA A 1 299 ? 2.776 0.457 -0.544 1.00 85.50 299 ALA A N 1
ATOM 2276 C CA . ALA A 1 299 ? 2.385 -0.932 -0.581 1.00 85.50 299 ALA A CA 1
ATOM 2277 C C . ALA A 1 299 ? 1.964 -1.354 -1.998 1.00 85.50 299 ALA A C 1
ATOM 2279 O O . ALA A 1 299 ? 2.237 -2.480 -2.383 1.00 85.50 299 ALA A O 1
ATOM 2280 N N . SER A 1 300 ? 1.394 -0.465 -2.822 1.00 81.44 300 SER A N 1
ATOM 2281 C CA . SER A 1 300 ? 1.023 -0.796 -4.210 1.00 81.44 300 SER A CA 1
ATOM 2282 C C . SER A 1 300 ? 2.211 -1.103 -5.136 1.00 81.44 300 SER A C 1
ATOM 2284 O O . SER A 1 300 ? 2.033 -1.783 -6.146 1.00 81.44 300 SER A O 1
ATOM 2286 N N . GLU A 1 301 ? 3.423 -0.669 -4.776 1.00 78.75 301 GLU A N 1
ATOM 2287 C CA . GLU A 1 301 ? 4.670 -1.061 -5.454 1.00 78.75 301 GLU A CA 1
ATOM 2288 C C . GLU A 1 301 ? 5.419 -2.191 -4.727 1.00 78.75 301 GLU A C 1
ATOM 2290 O O . GLU A 1 301 ? 6.459 -2.648 -5.205 1.00 78.75 301 GLU A O 1
ATOM 2295 N N . ALA A 1 302 ? 4.927 -2.644 -3.571 1.00 77.12 302 ALA A N 1
ATOM 2296 C CA . ALA A 1 302 ? 5.533 -3.747 -2.842 1.00 77.12 302 ALA A CA 1
ATOM 2297 C C . ALA A 1 302 ? 5.257 -5.069 -3.561 1.00 77.12 302 ALA A C 1
ATOM 2299 O O . ALA A 1 302 ? 4.154 -5.331 -4.048 1.00 77.12 302 ALA A O 1
ATOM 2300 N N . ARG A 1 303 ? 6.264 -5.946 -3.605 1.00 72.12 303 ARG A N 1
ATOM 2301 C CA . ARG A 1 303 ? 6.184 -7.196 -4.373 1.00 72.12 303 ARG A CA 1
ATOM 2302 C C . ARG A 1 303 ? 5.036 -8.062 -3.873 1.00 72.12 303 ARG A C 1
ATOM 2304 O O . ARG A 1 303 ? 4.213 -8.499 -4.662 1.00 72.12 303 ARG A O 1
ATOM 2311 N N . TRP A 1 304 ? 4.942 -8.281 -2.572 1.00 74.00 304 TRP A N 1
ATOM 2312 C CA . TRP A 1 304 ? 3.978 -9.189 -1.944 1.00 74.00 304 TRP A CA 1
ATOM 2313 C C . TRP A 1 304 ? 2.517 -8.691 -1.969 1.00 74.00 304 TRP A C 1
ATOM 2315 O O . TRP A 1 304 ? 1.605 -9.462 -1.668 1.00 74.00 304 TRP A O 1
ATOM 2325 N N . ALA A 1 305 ? 2.263 -7.437 -2.352 1.00 72.06 305 ALA A N 1
ATOM 2326 C CA . ALA A 1 305 ? 0.952 -6.801 -2.231 1.00 72.06 305 ALA A CA 1
ATOM 2327 C C . ALA A 1 305 ? 0.154 -6.784 -3.551 1.00 72.06 305 ALA A C 1
ATOM 2329 O O . ALA A 1 305 ? -0.480 -5.787 -3.899 1.00 72.06 305 ALA A O 1
ATOM 2330 N N . GLN A 1 306 ? 0.165 -7.894 -4.297 1.00 68.19 306 GLN A N 1
ATOM 2331 C CA . GLN A 1 306 ? -0.541 -7.995 -5.585 1.00 68.19 306 GLN A CA 1
ATOM 2332 C C . GLN A 1 306 ? -2.048 -7.711 -5.459 1.00 68.19 306 GLN A C 1
ATOM 2334 O O . GLN A 1 306 ? -2.634 -7.098 -6.347 1.00 68.19 306 GLN A O 1
ATOM 2339 N N . ASP A 1 307 ? -2.667 -8.074 -4.336 1.00 66.44 307 ASP A N 1
ATOM 2340 C CA . ASP A 1 307 ? -4.100 -7.866 -4.112 1.00 66.44 307 ASP A CA 1
ATOM 2341 C C . ASP A 1 307 ? -4.478 -6.387 -3.918 1.00 66.44 307 ASP A C 1
ATOM 2343 O O . ASP A 1 307 ? -5.613 -6.008 -4.210 1.00 66.44 307 ASP A O 1
ATOM 2347 N N . LEU A 1 308 ? -3.535 -5.514 -3.524 1.00 69.31 308 LEU A N 1
ATOM 2348 C CA . LEU A 1 308 ? -3.777 -4.062 -3.482 1.00 69.31 308 LEU A CA 1
ATOM 2349 C C . LEU A 1 308 ? -4.059 -3.494 -4.872 1.00 69.31 308 LEU A C 1
ATOM 2351 O O . LEU A 1 308 ? -4.827 -2.544 -5.016 1.00 69.31 308 LEU A O 1
ATOM 2355 N N . VAL A 1 309 ? -3.478 -4.105 -5.905 1.00 62.31 309 VAL A N 1
ATOM 2356 C CA . VAL A 1 309 ? -3.726 -3.754 -7.303 1.00 62.31 309 VAL A CA 1
ATOM 2357 C C . VAL A 1 309 ? -5.180 -4.072 -7.684 1.00 62.31 309 VAL A C 1
ATOM 2359 O O . VAL A 1 309 ? -5.764 -3.411 -8.540 1.00 62.31 309 VAL A O 1
ATOM 2362 N N . GLY A 1 310 ? -5.816 -5.053 -7.043 1.00 63.66 310 GLY A N 1
ATOM 2363 C CA . GLY A 1 310 ? -7.203 -5.447 -7.297 1.00 63.66 310 GLY A CA 1
ATOM 2364 C C . GLY A 1 310 ? -8.265 -4.576 -6.618 1.00 63.66 310 GLY A C 1
ATOM 2365 O O . GLY A 1 310 ? -9.435 -4.681 -6.985 1.00 63.66 310 GLY A O 1
ATOM 2366 N N . LEU A 1 311 ? -7.886 -3.722 -5.663 1.00 73.75 311 LEU A N 1
ATOM 2367 C CA . LEU A 1 311 ? -8.840 -2.960 -4.855 1.00 73.75 311 LEU A CA 1
ATOM 2368 C C . LEU A 1 311 ? -9.557 -1.859 -5.649 1.00 73.75 311 LEU A C 1
ATOM 2370 O O . LEU A 1 311 ? -8.958 -1.157 -6.469 1.00 73.75 311 LEU A O 1
ATOM 2374 N N . ASP A 1 312 ? -10.841 -1.663 -5.341 1.00 81.19 312 ASP A N 1
ATOM 2375 C CA . ASP A 1 312 ? -11.604 -0.493 -5.779 1.00 81.19 312 ASP A CA 1
ATOM 2376 C C . ASP A 1 312 ? -11.258 0.700 -4.881 1.00 81.19 312 ASP A C 1
ATOM 2378 O O . ASP A 1 312 ? -11.918 0.984 -3.880 1.00 81.19 312 ASP A O 1
ATOM 2382 N N . VAL A 1 313 ? -10.136 1.349 -5.192 1.00 88.25 313 VAL A N 1
ATOM 2383 C CA . VAL A 1 313 ? -9.629 2.466 -4.395 1.00 88.25 313 VAL A CA 1
ATOM 2384 C C . VAL A 1 313 ? -10.521 3.698 -4.587 1.00 88.25 313 VAL A C 1
ATOM 2386 O O . VAL A 1 313 ? -10.698 4.159 -5.723 1.00 88.25 313 VAL A O 1
ATOM 2389 N N . PRO A 1 314 ? -11.035 4.308 -3.502 1.00 91.00 314 PRO A N 1
ATOM 2390 C CA . PRO A 1 314 ? -11.926 5.445 -3.635 1.00 91.00 314 PRO A CA 1
ATOM 2391 C C . PRO A 1 314 ? -11.282 6.630 -4.354 1.00 91.00 314 PRO A C 1
ATOM 2393 O O . PRO A 1 314 ? -10.178 7.076 -4.030 1.00 91.00 314 PRO A O 1
ATOM 2396 N N . ARG A 1 315 ? -12.006 7.213 -5.316 1.00 89.00 315 ARG A N 1
ATOM 2397 C CA . ARG A 1 315 ? -11.487 8.298 -6.172 1.00 89.00 315 ARG A CA 1
ATOM 2398 C C . ARG A 1 315 ? -11.134 9.568 -5.401 1.00 89.00 315 ARG A C 1
ATOM 2400 O O . ARG A 1 315 ? -10.358 10.376 -5.899 1.00 89.00 315 ARG A O 1
ATOM 2407 N N . ARG A 1 316 ? -11.718 9.788 -4.223 1.00 91.38 316 ARG A N 1
ATOM 2408 C CA . ARG A 1 316 ? -11.455 10.963 -3.375 1.00 91.38 316 ARG A CA 1
ATOM 2409 C C . ARG A 1 316 ? -10.283 10.754 -2.411 1.00 91.38 316 ARG A C 1
ATOM 2411 O O . ARG A 1 316 ? -10.253 11.383 -1.362 1.00 91.38 316 ARG A O 1
ATOM 2418 N N . THR A 1 317 ? -9.327 9.909 -2.771 1.00 92.69 317 THR A N 1
ATOM 2419 C CA . THR A 1 317 ? -8.065 9.710 -2.044 1.00 92.69 317 THR A CA 1
ATOM 2420 C C . THR A 1 317 ? -6.884 10.138 -2.911 1.00 92.69 317 THR A C 1
ATOM 2422 O O . THR A 1 317 ? -7.018 10.215 -4.140 1.00 92.69 317 THR A O 1
ATOM 2425 N N . ALA A 1 318 ? -5.725 10.420 -2.312 1.00 89.62 318 ALA A N 1
ATOM 2426 C CA . ALA A 1 318 ? -4.524 10.711 -3.100 1.00 89.62 318 ALA A CA 1
ATOM 2427 C C . ALA A 1 318 ? -4.067 9.474 -3.899 1.00 89.62 318 ALA A C 1
ATOM 2429 O O . ALA A 1 318 ? -3.751 9.618 -5.081 1.00 89.62 318 ALA A O 1
ATOM 2430 N N . GLN A 1 319 ? -4.167 8.266 -3.328 1.00 89.62 319 GLN A N 1
ATOM 2431 C CA . GLN A 1 319 ? -3.961 7.005 -4.061 1.00 89.62 319 GLN A CA 1
ATOM 2432 C C . GLN A 1 319 ? -4.919 6.863 -5.257 1.00 89.62 319 GLN A C 1
ATOM 2434 O O . GLN A 1 319 ? -4.510 6.492 -6.354 1.00 89.62 319 GLN A O 1
ATOM 2439 N N . GLY A 1 320 ? -6.199 7.205 -5.096 1.00 91.50 320 GLY A N 1
ATOM 2440 C CA . GLY A 1 320 ? -7.181 7.144 -6.182 1.00 91.50 320 GLY A CA 1
ATOM 2441 C C . GLY A 1 320 ? -6.895 8.141 -7.310 1.00 91.50 320 GLY A C 1
ATOM 2442 O O . GLY A 1 320 ? -7.086 7.824 -8.486 1.00 91.50 320 GLY A O 1
ATOM 2443 N N . GLN A 1 321 ? -6.399 9.341 -6.983 1.00 91.50 321 GLN A N 1
ATOM 2444 C CA . GLN A 1 321 ? -5.911 10.277 -8.003 1.00 91.50 321 GLN A CA 1
ATOM 2445 C C . GLN A 1 321 ? -4.661 9.739 -8.704 1.00 91.50 321 GLN A C 1
ATOM 2447 O O . GLN A 1 321 ? -4.534 9.896 -9.918 1.00 91.50 321 GLN A O 1
ATOM 2452 N N . TRP A 1 322 ? -3.782 9.062 -7.967 1.00 89.19 322 TRP A N 1
ATOM 2453 C CA . TRP A 1 322 ? -2.582 8.450 -8.518 1.00 89.19 322 TRP A CA 1
ATOM 2454 C C . TRP A 1 322 ? -2.883 7.342 -9.526 1.00 89.19 322 TRP A C 1
ATOM 2456 O O . TRP A 1 322 ? -2.398 7.376 -10.654 1.00 89.19 322 TRP A O 1
ATOM 2466 N N . LEU A 1 323 ? -3.772 6.414 -9.174 1.00 88.94 323 LEU A N 1
ATOM 2467 C CA . LEU A 1 323 ? -4.231 5.369 -10.092 1.00 88.94 323 LEU A CA 1
ATOM 2468 C C . LEU A 1 323 ? -4.866 5.962 -11.353 1.00 88.94 323 LEU A C 1
ATOM 2470 O O . LEU A 1 323 ? -4.667 5.455 -12.453 1.00 88.94 323 LEU A O 1
ATOM 2474 N N . LYS A 1 324 ? -5.574 7.089 -11.223 1.00 89.62 324 LYS A N 1
ATOM 2475 C CA . LYS A 1 324 ? -6.101 7.818 -12.379 1.00 89.62 324 LYS A CA 1
ATOM 2476 C C . LYS A 1 324 ? -4.990 8.406 -13.256 1.00 89.62 324 LYS A C 1
ATOM 2478 O O . LYS A 1 324 ? -5.141 8.418 -14.475 1.00 89.62 324 LYS A O 1
ATOM 2483 N N . VAL A 1 325 ? -3.899 8.901 -12.670 1.00 89.81 325 VAL A N 1
ATOM 2484 C CA . VAL A 1 325 ? -2.721 9.342 -13.432 1.00 89.81 325 VAL A CA 1
ATOM 2485 C C . VAL A 1 325 ? -2.149 8.178 -14.231 1.00 89.81 325 VAL A C 1
ATOM 2487 O O . VAL A 1 325 ? -2.022 8.317 -15.444 1.00 89.81 325 VAL A O 1
ATOM 2490 N N . LEU A 1 326 ? -1.910 7.028 -13.592 1.00 88.81 326 LEU A N 1
ATOM 2491 C CA . LEU A 1 326 ? -1.407 5.822 -14.262 1.00 88.81 326 LEU A CA 1
ATOM 2492 C C . LEU A 1 326 ? -2.335 5.355 -15.392 1.00 88.81 326 LEU A C 1
ATOM 2494 O O . LEU A 1 326 ? -1.877 5.057 -16.494 1.00 88.81 326 LEU A O 1
ATOM 2498 N N . SER A 1 327 ? -3.646 5.373 -15.154 1.00 87.56 327 SER A N 1
ATOM 2499 C CA . SER A 1 327 ? -4.673 5.078 -16.157 1.00 87.56 327 SER A CA 1
ATOM 2500 C C . SER A 1 327 ? -4.583 6.015 -17.370 1.00 87.56 327 SER A C 1
ATOM 2502 O O . SER A 1 327 ? -4.565 5.556 -18.511 1.00 87.56 327 SER A O 1
ATOM 2504 N N . ASN A 1 328 ? -4.418 7.325 -17.154 1.00 87.50 328 ASN A N 1
ATOM 2505 C CA . ASN A 1 328 ? -4.333 8.304 -18.246 1.00 87.50 328 ASN A CA 1
ATOM 2506 C C . ASN A 1 328 ? -3.100 8.116 -19.145 1.00 87.50 328 ASN A C 1
ATOM 2508 O O . ASN A 1 328 ? -3.172 8.423 -20.334 1.00 87.50 328 ASN A O 1
ATOM 2512 N N . ILE A 1 329 ? -1.983 7.637 -18.590 1.00 86.62 329 ILE A N 1
ATOM 2513 C CA . ILE A 1 329 ? -0.746 7.372 -19.346 1.00 86.62 329 ILE A CA 1
ATOM 2514 C C . ILE A 1 329 ? -0.657 5.927 -19.863 1.00 86.62 329 ILE A C 1
ATOM 2516 O O . ILE A 1 329 ? 0.323 5.556 -20.501 1.00 86.62 329 ILE A O 1
ATOM 2520 N N . SER A 1 330 ? -1.673 5.096 -19.623 1.00 84.81 330 SER A N 1
ATOM 2521 C CA . SER A 1 330 ? -1.715 3.710 -20.099 1.00 84.81 330 SER A CA 1
ATOM 2522 C C . SER A 1 330 ? -2.091 3.612 -21.587 1.00 84.81 330 SER A C 1
ATOM 2524 O O . SER A 1 330 ? -2.756 4.504 -22.127 1.00 84.81 330 SER A O 1
ATOM 2526 N N . PRO A 1 331 ? -1.684 2.553 -22.313 1.00 79.25 331 PRO A N 1
ATOM 2527 C CA . PRO A 1 331 ? -2.117 2.306 -23.690 1.00 79.25 331 PRO A CA 1
ATOM 2528 C C . PRO A 1 331 ? -3.635 2.041 -23.769 1.00 79.25 331 PRO A C 1
ATOM 2530 O O . PRO A 1 331 ? -4.249 1.652 -22.775 1.00 79.25 331 PRO A O 1
ATOM 2533 N N . PRO A 1 332 ? -4.286 2.267 -24.927 1.00 73.25 332 PRO A N 1
ATOM 2534 C CA . PRO A 1 332 ? -5.724 2.042 -25.061 1.00 73.25 332 PRO A CA 1
ATOM 2535 C C . PRO A 1 332 ? -6.081 0.580 -24.767 1.00 73.25 332 PRO A C 1
ATOM 2537 O O . PRO A 1 332 ? -5.427 -0.324 -25.273 1.00 73.25 332 PRO A O 1
ATOM 2540 N N . GLY A 1 333 ? -7.131 0.351 -23.975 1.00 73.56 333 GLY A N 1
ATOM 2541 C CA . GLY A 1 333 ? -7.554 -1.001 -23.587 1.00 73.56 333 GLY A CA 1
ATOM 2542 C C . GLY A 1 333 ? -6.779 -1.599 -22.408 1.00 73.56 333 GLY A C 1
ATOM 2543 O O . GLY A 1 333 ? -7.141 -2.678 -21.947 1.00 73.56 333 GLY A O 1
ATOM 2544 N N . PHE A 1 334 ? -5.778 -0.889 -21.878 1.00 75.19 334 PHE A N 1
ATOM 2545 C CA . PHE A 1 334 ? -5.045 -1.282 -20.679 1.00 75.19 334 PHE A CA 1
ATOM 2546 C C . PHE A 1 334 ? -5.131 -0.199 -19.600 1.00 75.19 334 PHE A C 1
ATOM 2548 O O . PHE A 1 334 ? -5.160 0.991 -19.901 1.00 75.19 334 PHE A O 1
ATOM 2555 N N . GLU A 1 335 ? -5.140 -0.610 -18.335 1.00 81.94 335 GLU A N 1
ATOM 2556 C CA . GLU A 1 335 ? -5.120 0.300 -17.190 1.00 81.94 335 GLU A CA 1
ATOM 2557 C C . GLU A 1 335 ? -4.018 -0.148 -16.229 1.00 81.94 335 GLU A C 1
ATOM 2559 O O . GLU A 1 335 ? -4.179 -1.100 -15.462 1.00 81.94 335 GLU A O 1
ATOM 2564 N N . HIS A 1 336 ? -2.859 0.504 -16.324 1.00 84.75 336 HIS A N 1
ATOM 2565 C CA . HIS A 1 336 ? -1.755 0.263 -15.409 1.00 84.75 336 HIS A CA 1
ATOM 2566 C C . HIS A 1 336 ? -2.103 0.789 -14.023 1.00 84.75 336 HIS A C 1
ATOM 2568 O O . HIS A 1 336 ? -2.646 1.880 -13.859 1.00 84.75 336 HIS A O 1
ATOM 2574 N N . LYS A 1 337 ? -1.739 -0.002 -13.019 1.00 81.38 337 LYS A N 1
ATOM 2575 C CA . LYS A 1 337 ? -2.000 0.291 -11.608 1.00 81.38 337 LYS A CA 1
ATOM 2576 C C . LYS A 1 337 ? -0.726 0.434 -10.773 1.00 81.38 337 LYS A C 1
ATOM 2578 O O . LYS A 1 337 ? -0.812 0.732 -9.590 1.00 81.38 337 LYS A O 1
ATOM 2583 N N . ARG A 1 338 ? 0.433 0.234 -11.405 1.00 83.81 338 ARG A N 1
ATOM 2584 C CA . ARG A 1 338 ? 1.776 0.349 -10.827 1.00 83.81 338 ARG A CA 1
ATOM 2585 C C . ARG A 1 338 ? 2.796 0.738 -11.890 1.00 83.81 338 ARG A C 1
ATOM 2587 O O . ARG A 1 338 ? 2.595 0.444 -13.072 1.00 83.81 338 ARG A O 1
ATOM 2594 N N . PHE A 1 339 ? 3.898 1.350 -11.474 1.00 83.38 339 PHE A N 1
ATOM 2595 C CA . PHE A 1 339 ? 5.005 1.751 -12.352 1.00 83.38 339 PHE A CA 1
ATOM 2596 C C . PHE A 1 339 ? 5.698 0.569 -13.000 1.00 83.38 339 PHE A C 1
ATOM 2598 O O . PHE A 1 339 ? 6.027 0.591 -14.184 1.00 83.38 339 PHE A O 1
ATOM 2605 N N . SER A 1 340 ? 5.881 -0.488 -12.220 1.00 81.00 340 SER A N 1
ATOM 2606 C CA . SER A 1 340 ? 6.548 -1.712 -12.652 1.00 81.00 340 SER A CA 1
ATOM 2607 C C . SER A 1 340 ? 5.810 -2.467 -13.766 1.00 81.00 340 SER A C 1
ATOM 2609 O O . SER A 1 340 ? 6.386 -3.384 -14.349 1.00 81.00 340 SER A O 1
ATOM 2611 N N . ALA A 1 341 ? 4.578 -2.079 -14.114 1.00 85.62 341 ALA A N 1
ATOM 2612 C CA . ALA A 1 341 ? 3.794 -2.710 -15.174 1.00 85.62 341 ALA A CA 1
ATOM 2613 C C . ALA A 1 341 ? 3.980 -2.076 -16.571 1.00 85.62 341 ALA A C 1
ATOM 2615 O O . ALA A 1 341 ? 3.544 -2.672 -17.558 1.00 85.62 341 ALA A O 1
ATOM 2616 N N . PHE A 1 342 ? 4.623 -0.907 -16.675 1.00 88.75 342 PHE A N 1
ATOM 2617 C CA . PHE A 1 342 ? 4.887 -0.258 -17.965 1.00 88.75 342 PHE A CA 1
ATOM 2618 C C . PHE A 1 342 ? 6.002 -0.980 -18.719 1.00 88.75 342 PHE A C 1
ATOM 2620 O O . PHE A 1 342 ? 7.108 -1.118 -18.200 1.00 88.75 342 PHE A O 1
ATOM 2627 N N . THR A 1 343 ? 5.726 -1.394 -19.953 1.00 88.38 343 THR A N 1
ATOM 2628 C CA . THR A 1 343 ? 6.704 -1.992 -20.876 1.00 88.38 343 THR A CA 1
ATOM 2629 C C . THR A 1 343 ? 7.558 -0.911 -21.565 1.00 88.38 343 THR A C 1
ATOM 2631 O O . THR A 1 343 ? 7.164 0.260 -21.559 1.00 88.38 343 THR A O 1
ATOM 2634 N N . PRO A 1 344 ? 8.688 -1.259 -22.219 1.00 87.75 344 PRO A N 1
ATOM 2635 C CA . PRO A 1 344 ? 9.441 -0.296 -23.029 1.00 87.75 344 PRO A CA 1
ATOM 2636 C C . PRO A 1 344 ? 8.568 0.406 -24.085 1.00 87.75 344 PRO A C 1
ATOM 2638 O O . PRO A 1 344 ? 8.688 1.611 -24.301 1.00 87.75 344 PRO A O 1
ATOM 2641 N N . GLU A 1 345 ? 7.637 -0.330 -24.705 1.00 82.25 345 GLU A N 1
ATOM 2642 C CA . GLU A 1 345 ? 6.718 0.205 -25.716 1.00 82.25 345 GLU A CA 1
ATOM 2643 C C . GLU A 1 345 ? 5.711 1.200 -25.121 1.00 82.25 345 GLU A C 1
ATOM 2645 O O . GLU A 1 345 ? 5.443 2.241 -25.727 1.00 82.25 345 GLU A O 1
ATOM 2650 N N . ASP A 1 346 ? 5.174 0.919 -23.931 1.00 85.62 346 ASP A N 1
ATOM 2651 C CA . ASP A 1 346 ? 4.265 1.842 -23.240 1.00 85.62 346 ASP A CA 1
ATOM 2652 C C . ASP A 1 346 ? 4.969 3.163 -22.945 1.00 85.62 346 ASP A C 1
ATOM 2654 O O . ASP A 1 346 ? 4.441 4.239 -23.231 1.00 85.62 346 ASP A O 1
ATOM 2658 N N . VAL A 1 347 ? 6.191 3.068 -22.422 1.00 86.69 347 VAL A N 1
ATOM 2659 C CA . VAL A 1 347 ? 7.012 4.222 -22.073 1.00 86.69 347 VAL A CA 1
ATOM 2660 C C . VAL A 1 347 ? 7.307 5.073 -23.312 1.00 86.69 347 VAL A C 1
ATOM 2662 O O . VAL A 1 347 ? 7.033 6.272 -23.313 1.00 86.69 347 VAL A O 1
ATOM 2665 N N . MET A 1 348 ? 7.770 4.468 -24.408 1.00 79.75 348 MET A N 1
ATOM 2666 C CA . MET A 1 348 ? 8.073 5.209 -25.638 1.00 79.75 348 MET A CA 1
ATOM 2667 C C . MET A 1 348 ? 6.833 5.790 -26.327 1.00 79.75 348 MET A C 1
ATOM 2669 O O . MET A 1 348 ? 6.908 6.863 -26.912 1.00 79.75 348 MET A O 1
ATOM 2673 N N . SER A 1 349 ? 5.697 5.092 -26.309 1.00 78.06 349 SER A N 1
ATOM 2674 C CA . SER A 1 349 ? 4.511 5.517 -27.069 1.00 78.06 349 SER A CA 1
ATOM 2675 C C . SER A 1 349 ? 3.584 6.468 -26.312 1.00 78.06 349 SER A C 1
ATOM 2677 O O . SER A 1 349 ? 2.775 7.154 -26.943 1.00 78.06 349 SER A O 1
ATOM 2679 N N . ARG A 1 350 ? 3.648 6.491 -24.974 1.00 79.38 350 ARG A N 1
ATOM 2680 C CA . ARG A 1 350 ? 2.736 7.284 -24.131 1.00 79.38 350 ARG A CA 1
ATOM 2681 C C . ARG A 1 350 ? 3.414 8.372 -23.326 1.00 79.38 350 ARG A C 1
ATOM 2683 O O . ARG A 1 350 ? 2.757 9.364 -23.020 1.00 79.38 350 ARG A O 1
ATOM 2690 N N . LEU A 1 351 ? 4.679 8.178 -22.968 1.00 75.44 351 LEU A N 1
ATOM 2691 C CA . LEU A 1 351 ? 5.412 9.104 -22.110 1.00 75.44 351 LEU A CA 1
ATOM 2692 C C . LEU A 1 351 ? 6.460 9.913 -22.874 1.00 75.44 351 LEU A C 1
ATOM 2694 O O . LEU A 1 351 ? 7.021 10.831 -22.296 1.00 75.44 351 LEU A O 1
ATOM 2698 N N . ASN A 1 352 ? 6.688 9.630 -24.159 1.00 69.56 352 ASN A N 1
ATOM 2699 C CA . ASN A 1 352 ? 7.681 10.329 -24.965 1.00 69.56 352 ASN A CA 1
ATOM 2700 C C . ASN A 1 352 ? 7.064 11.017 -26.215 1.00 69.56 352 ASN A C 1
ATOM 2702 O O . ASN A 1 352 ? 6.429 10.329 -27.021 1.00 69.56 352 ASN A O 1
ATOM 2706 N N . PRO A 1 353 ? 7.292 12.334 -26.430 1.00 68.50 353 PRO A N 1
ATOM 2707 C CA . PRO A 1 353 ? 7.849 13.304 -25.477 1.00 68.50 353 PRO A CA 1
ATOM 2708 C C . PRO A 1 353 ? 6.744 13.853 -24.566 1.00 68.50 353 PRO A C 1
ATOM 2710 O O . PRO A 1 353 ? 5.690 14.275 -25.052 1.00 68.50 353 PRO A O 1
ATOM 2713 N N . MET A 1 354 ? 6.979 13.893 -23.253 1.00 80.38 354 MET A N 1
ATOM 2714 C CA . MET A 1 354 ? 6.076 14.567 -22.317 1.00 80.38 354 MET A CA 1
ATOM 2715 C C . MET A 1 354 ? 6.619 15.955 -22.005 1.00 80.38 354 MET A C 1
ATOM 2717 O O . MET A 1 354 ? 7.633 16.112 -21.330 1.00 80.38 354 MET A O 1
ATOM 2721 N N . THR A 1 355 ? 5.926 16.998 -22.463 1.00 83.44 355 THR A N 1
ATOM 2722 C CA . THR A 1 355 ? 6.339 18.357 -22.107 1.00 83.44 355 THR A CA 1
ATOM 2723 C C . THR A 1 355 ? 6.119 18.611 -20.616 1.00 83.44 355 THR A C 1
ATOM 2725 O O . THR A 1 355 ? 5.230 18.030 -19.987 1.00 83.44 355 THR A O 1
ATOM 2728 N N . LYS A 1 356 ? 6.870 19.559 -20.045 1.00 84.12 356 LYS A N 1
ATOM 2729 C CA . LYS A 1 356 ? 6.654 20.005 -18.662 1.00 84.12 356 LYS A CA 1
ATOM 2730 C C . LYS A 1 356 ? 5.210 20.457 -18.410 1.00 84.12 356 LYS A C 1
ATOM 2732 O O . LYS A 1 356 ? 4.657 20.178 -17.353 1.00 84.12 356 LYS A O 1
ATOM 2737 N N . GLU A 1 357 ? 4.582 21.119 -19.384 1.00 87.75 357 GLU A N 1
ATOM 2738 C CA . GLU A 1 357 ? 3.179 21.529 -19.271 1.00 87.75 357 GLU A CA 1
ATOM 2739 C C . GLU A 1 357 ? 2.222 20.333 -19.228 1.00 87.75 357 GLU A C 1
ATOM 2741 O O . GLU A 1 357 ? 1.248 20.359 -18.473 1.00 87.75 357 GLU A O 1
ATOM 2746 N N . ASP A 1 358 ? 2.481 19.293 -20.024 1.00 87.19 358 ASP A N 1
ATOM 2747 C CA . ASP A 1 358 ? 1.675 18.071 -20.026 1.00 87.19 358 ASP A CA 1
ATOM 2748 C C . ASP A 1 358 ? 1.831 17.312 -18.710 1.00 87.19 358 ASP A C 1
ATOM 2750 O O . ASP A 1 358 ? 0.825 16.908 -18.121 1.00 87.19 358 ASP A O 1
ATOM 2754 N N . PHE A 1 359 ? 3.061 17.210 -18.200 1.00 86.56 359 PHE A N 1
ATOM 2755 C CA . PHE A 1 359 ? 3.350 16.641 -16.886 1.00 86.56 359 PHE A CA 1
ATOM 2756 C C . PHE A 1 359 ? 2.617 17.406 -15.775 1.00 86.56 359 PHE A C 1
ATOM 2758 O O . PHE A 1 359 ? 1.865 16.814 -15.000 1.00 86.56 359 PHE A O 1
ATOM 2765 N N . ASP A 1 360 ? 2.741 18.735 -15.732 1.00 88.75 360 ASP A N 1
ATOM 2766 C CA . ASP A 1 360 ? 2.074 19.567 -14.726 1.00 88.75 360 ASP A CA 1
ATOM 2767 C C . ASP A 1 360 ? 0.544 19.409 -14.787 1.00 88.75 360 ASP A C 1
ATOM 2769 O O . ASP A 1 360 ? -0.122 19.327 -13.750 1.00 88.75 360 ASP A O 1
ATOM 2773 N N . ARG A 1 361 ? -0.039 19.314 -15.991 1.00 90.31 361 ARG A N 1
ATOM 2774 C CA . ARG A 1 361 ? -1.482 19.075 -16.180 1.00 90.31 361 ARG A CA 1
ATOM 2775 C C . ARG A 1 361 ? -1.907 17.682 -15.730 1.00 90.31 361 ARG A C 1
ATOM 2777 O O . ARG A 1 361 ? -2.945 17.569 -15.071 1.00 90.31 361 ARG A O 1
ATOM 2784 N N . LEU A 1 362 ? -1.130 16.654 -16.072 1.00 89.31 362 LEU A N 1
ATOM 2785 C CA . LEU A 1 362 ? -1.352 15.268 -15.658 1.00 89.31 362 LEU A CA 1
ATOM 2786 C C . LEU A 1 362 ? -1.367 15.166 -14.131 1.00 89.31 362 LEU A C 1
ATOM 2788 O O . LEU A 1 362 ? -2.265 14.553 -13.554 1.00 89.31 362 LEU A O 1
ATOM 2792 N N . MET A 1 363 ? -0.419 15.841 -13.488 1.00 89.00 363 MET A N 1
ATOM 2793 C CA . MET A 1 363 ? -0.193 15.787 -12.051 1.00 89.00 363 MET A CA 1
ATOM 2794 C C . MET A 1 363 ? -1.087 16.712 -11.224 1.00 89.00 363 MET A C 1
ATOM 2796 O O . MET A 1 363 ? -1.288 16.474 -10.029 1.00 89.00 363 MET A O 1
ATOM 2800 N N . ALA A 1 364 ? -1.670 17.747 -11.831 1.00 90.44 364 ALA A N 1
ATOM 2801 C CA . ALA A 1 364 ? -2.462 18.748 -11.123 1.00 90.44 364 ALA A CA 1
ATOM 2802 C C . ALA A 1 364 ? -3.598 18.178 -10.239 1.00 90.44 364 ALA A C 1
ATOM 2804 O O . ALA A 1 364 ? -3.818 18.722 -9.155 1.00 90.44 364 ALA A O 1
ATOM 2805 N N . PRO A 1 365 ? -4.352 17.127 -10.632 1.00 89.19 365 PRO A N 1
ATOM 2806 C CA . PRO A 1 365 ? -5.355 16.511 -9.761 1.00 89.19 365 PRO A CA 1
ATOM 2807 C C . PRO A 1 365 ? -4.759 15.877 -8.499 1.00 89.19 365 PRO A C 1
ATOM 2809 O O . PRO A 1 365 ? -5.269 16.141 -7.410 1.00 89.19 365 PRO A O 1
ATOM 2812 N N . CYS A 1 366 ? -3.670 15.111 -8.633 1.00 88.19 366 CYS A N 1
ATOM 2813 C CA . CYS A 1 366 ? -2.946 14.525 -7.502 1.00 88.19 366 CYS A CA 1
ATOM 2814 C C . CYS A 1 366 ? -2.411 15.615 -6.580 1.00 88.19 366 CYS A C 1
ATOM 2816 O O . CYS A 1 366 ? -2.670 15.585 -5.380 1.00 88.19 366 CYS A O 1
ATOM 2818 N N . LYS A 1 367 ? -1.749 16.626 -7.153 1.00 87.81 367 LYS A N 1
ATOM 2819 C CA . LYS A 1 367 ? -1.197 17.753 -6.401 1.00 87.81 367 LYS A CA 1
ATOM 2820 C C . LYS A 1 367 ? -2.276 18.485 -5.605 1.00 87.81 367 LYS A C 1
ATOM 2822 O O . LYS A 1 367 ? -2.115 18.679 -4.411 1.00 87.81 367 LYS A O 1
ATOM 2827 N N . ARG A 1 368 ? -3.422 18.804 -6.221 1.00 90.06 368 ARG A N 1
ATOM 2828 C CA . ARG A 1 368 ? -4.552 19.433 -5.511 1.00 90.06 368 ARG A CA 1
ATOM 2829 C C . ARG A 1 368 ? -5.097 18.574 -4.373 1.00 90.06 368 ARG A C 1
ATOM 2831 O O . ARG A 1 368 ? -5.497 19.132 -3.357 1.00 90.06 368 ARG A O 1
ATOM 2838 N N . MET A 1 369 ? -5.161 17.253 -4.555 1.00 90.25 369 MET A N 1
ATOM 2839 C CA . MET A 1 369 ? -5.611 16.343 -3.501 1.00 90.25 369 MET A CA 1
ATOM 2840 C C . MET A 1 369 ? -4.635 16.363 -2.324 1.00 90.25 369 MET A C 1
ATOM 2842 O O . MET A 1 369 ? -5.052 16.616 -1.199 1.00 90.25 369 MET A O 1
ATOM 2846 N N . VAL A 1 370 ? -3.340 16.198 -2.589 1.00 85.44 370 VAL A N 1
ATOM 2847 C CA . VAL A 1 370 ? -2.294 16.230 -1.557 1.00 85.44 370 VAL A CA 1
ATOM 2848 C C . VAL A 1 370 ? -2.241 17.587 -0.851 1.00 85.44 370 VAL A C 1
ATOM 2850 O O . VAL A 1 370 ? -2.248 17.630 0.373 1.00 85.44 370 VAL A O 1
ATOM 2853 N N . ASP A 1 371 ? -2.285 18.693 -1.596 1.00 86.50 371 ASP A N 1
ATOM 2854 C CA . ASP A 1 371 ? -2.263 20.053 -1.039 1.00 86.50 371 ASP A CA 1
ATOM 2855 C C . ASP A 1 371 ? -3.511 20.360 -0.183 1.00 86.50 371 ASP A C 1
ATOM 2857 O O . ASP A 1 371 ? -3.487 21.260 0.657 1.00 86.50 371 ASP A O 1
ATOM 2861 N N . SER A 1 372 ? -4.619 19.637 -0.398 1.00 85.81 372 SER A N 1
ATOM 2862 C CA . SER A 1 372 ? -5.828 19.754 0.428 1.00 85.81 372 SER A CA 1
ATOM 2863 C C . SER A 1 372 ? -5.736 18.987 1.750 1.00 85.81 372 SER A C 1
ATOM 2865 O O . SER A 1 372 ? -6.468 19.301 2.692 1.00 85.81 372 SER A O 1
ATOM 2867 N N . GLN A 1 373 ? -4.834 18.008 1.831 1.00 87.19 373 GLN A N 1
ATOM 2868 C CA . GLN A 1 373 ? -4.570 17.233 3.036 1.00 87.19 373 GLN A CA 1
ATOM 2869 C C . GLN A 1 373 ? -3.605 17.982 3.952 1.00 87.19 373 GLN A C 1
ATOM 2871 O O . GLN A 1 373 ? -2.862 18.878 3.545 1.00 87.19 373 GLN A O 1
ATOM 2876 N N . ARG A 1 374 ? -3.600 17.616 5.234 1.00 83.75 374 ARG A N 1
ATOM 2877 C CA . ARG A 1 374 ? -2.631 18.184 6.164 1.00 83.75 374 ARG A CA 1
ATOM 2878 C C . ARG A 1 374 ? -1.269 17.535 5.955 1.00 83.75 374 ARG A C 1
ATOM 2880 O O . ARG A 1 374 ? -1.169 16.313 5.935 1.00 83.75 374 ARG A O 1
ATOM 2887 N N . ALA A 1 375 ? -0.232 18.364 5.853 1.00 82.12 375 ALA A N 1
ATOM 2888 C CA . ALA A 1 375 ? 1.144 17.890 5.830 1.00 82.12 375 ALA A CA 1
ATOM 2889 C C . ALA A 1 375 ? 1.449 17.072 7.092 1.00 82.12 375 ALA A C 1
ATOM 2891 O O . ALA A 1 375 ? 1.069 17.471 8.194 1.00 82.12 375 ALA A O 1
ATOM 2892 N N . ILE A 1 376 ? 2.139 15.950 6.902 1.00 81.06 376 ILE A N 1
ATOM 2893 C CA . ILE A 1 376 ? 2.603 15.092 7.991 1.00 81.06 376 ILE A CA 1
ATOM 2894 C C . ILE A 1 376 ? 3.675 15.851 8.773 1.00 81.06 376 ILE A C 1
ATOM 2896 O O . ILE A 1 376 ? 4.607 16.402 8.182 1.00 81.06 376 ILE A O 1
ATOM 2900 N N . SER A 1 377 ? 3.523 15.908 10.091 1.00 74.12 377 SER A N 1
ATOM 2901 C CA . SER A 1 377 ? 4.494 16.531 10.986 1.00 74.12 377 SER A CA 1
ATOM 2902 C C . SER A 1 377 ? 5.644 15.568 11.328 1.00 74.12 377 SER A C 1
ATOM 2904 O O . SER A 1 377 ? 5.421 14.382 11.545 1.00 74.12 377 SER A O 1
ATOM 2906 N N . GLY A 1 378 ? 6.882 16.081 11.372 1.00 64.81 378 GLY A N 1
ATOM 2907 C CA . GLY A 1 378 ? 8.091 15.323 11.744 1.00 64.81 378 GLY A CA 1
ATOM 2908 C C . GLY A 1 378 ? 8.923 14.777 10.572 1.00 64.81 378 GLY A C 1
ATOM 2909 O O . GLY A 1 378 ? 8.496 14.790 9.416 1.00 64.81 378 GLY A O 1
ATOM 2910 N N . SER A 1 379 ? 10.138 14.306 10.877 1.00 52.84 379 SER A N 1
ATOM 2911 C CA . SER A 1 379 ? 11.005 13.569 9.950 1.00 52.84 379 SER A CA 1
ATOM 2912 C C . SER A 1 379 ? 10.516 12.127 9.844 1.00 52.84 379 SER A C 1
ATOM 2914 O O . SER A 1 379 ? 11.005 11.220 10.504 1.00 52.84 379 SER A O 1
ATOM 2916 N N . SER A 1 380 ? 9.491 11.912 9.033 1.00 54.06 380 SER A N 1
ATOM 2917 C CA . SER A 1 380 ? 9.119 10.562 8.623 1.00 54.06 380 SER A CA 1
ATOM 2918 C C . SER A 1 380 ? 10.222 10.039 7.691 1.00 54.06 380 SER A C 1
ATOM 2920 O O . SER A 1 380 ? 10.496 10.704 6.693 1.00 54.06 380 SER A O 1
ATOM 2922 N N . LEU A 1 381 ? 10.779 8.841 7.938 1.00 51.38 381 LEU A N 1
ATOM 2923 C CA . LEU A 1 381 ? 11.614 8.075 6.976 1.00 51.38 381 LEU A CA 1
ATOM 2924 C C . LEU A 1 381 ? 11.010 8.090 5.550 1.00 51.38 381 LEU A C 1
ATOM 2926 O O . LEU A 1 381 ? 11.702 8.065 4.543 1.00 51.38 381 LEU A O 1
ATOM 2930 N N . PHE A 1 382 ? 9.685 8.232 5.495 1.00 52.62 382 PHE A N 1
ATOM 2931 C CA . PHE A 1 382 ? 8.824 8.225 4.315 1.00 52.62 382 PHE A CA 1
ATOM 2932 C C . PHE A 1 382 ? 8.293 9.609 3.888 1.00 52.62 382 PHE A C 1
ATOM 2934 O O . PHE A 1 382 ? 7.285 9.715 3.187 1.00 52.62 382 PHE A O 1
ATOM 2941 N N . ALA A 1 383 ? 8.883 10.709 4.369 1.00 52.38 383 ALA A N 1
ATOM 2942 C CA . ALA A 1 383 ? 8.386 12.058 4.080 1.00 52.38 383 ALA A CA 1
ATOM 2943 C C . ALA A 1 383 ? 8.427 12.394 2.575 1.00 52.38 383 ALA A C 1
ATOM 2945 O O . ALA A 1 383 ? 7.539 13.114 2.111 1.00 52.38 383 ALA A O 1
ATOM 2946 N N . GLY A 1 384 ? 9.391 11.821 1.840 1.00 62.03 384 GLY A N 1
ATOM 2947 C CA . GLY A 1 384 ? 9.635 12.033 0.408 1.00 62.03 384 GLY A CA 1
ATOM 2948 C C . GLY A 1 384 ? 9.005 11.009 -0.545 1.00 62.03 384 GLY A C 1
ATOM 2949 O O . GLY A 1 384 ? 9.213 11.107 -1.747 1.00 62.03 384 GLY A O 1
ATOM 2950 N N . GLU A 1 385 ? 8.213 10.041 -0.070 1.00 66.19 385 GLU A N 1
ATOM 2951 C CA . GLU A 1 385 ? 7.681 8.980 -0.949 1.00 66.19 385 GLU A CA 1
ATOM 2952 C C . GLU A 1 385 ? 6.805 9.519 -2.078 1.00 66.19 385 GLU A C 1
ATOM 2954 O O . GLU A 1 385 ? 6.847 9.015 -3.193 1.00 66.19 385 GLU A O 1
ATOM 2959 N N . GLN A 1 386 ? 6.026 10.570 -1.810 1.00 66.69 386 GLN A N 1
ATOM 2960 C CA . GLN A 1 386 ? 5.243 11.229 -2.855 1.00 66.69 386 GLN A CA 1
ATOM 2961 C C . GLN A 1 386 ? 6.156 11.798 -3.938 1.00 66.69 386 GLN A C 1
ATOM 2963 O O . GLN A 1 386 ? 5.888 11.577 -5.116 1.00 66.69 386 GLN A O 1
ATOM 2968 N N . ASP A 1 387 ? 7.242 12.466 -3.553 1.00 72.94 387 ASP A N 1
ATOM 2969 C CA . ASP A 1 387 ? 8.217 13.012 -4.494 1.00 72.94 387 ASP A CA 1
ATOM 2970 C C . ASP A 1 387 ? 8.898 11.895 -5.288 1.00 72.94 387 ASP A C 1
ATOM 2972 O O . ASP A 1 387 ? 9.026 12.027 -6.503 1.00 72.94 387 ASP A O 1
ATOM 2976 N N . ALA A 1 388 ? 9.193 10.749 -4.663 1.00 73.56 388 ALA A N 1
ATOM 2977 C CA . ALA A 1 388 ? 9.696 9.569 -5.365 1.00 73.56 388 ALA A CA 1
ATOM 2978 C C . ALA A 1 388 ? 8.721 9.088 -6.454 1.00 73.56 388 ALA A C 1
ATOM 2980 O O . ALA A 1 388 ? 9.133 8.736 -7.555 1.00 73.56 388 ALA A O 1
ATOM 2981 N N . TYR A 1 389 ? 7.412 9.132 -6.202 1.00 77.50 389 TYR A N 1
ATOM 2982 C CA . TYR A 1 389 ? 6.387 8.799 -7.192 1.00 77.50 389 TYR A CA 1
ATOM 2983 C C . TYR A 1 389 ? 6.309 9.811 -8.347 1.00 77.50 389 TYR A C 1
ATOM 2985 O O . TYR A 1 389 ? 6.213 9.408 -9.509 1.00 77.50 389 TYR A O 1
ATOM 2993 N N . TYR A 1 390 ? 6.405 11.117 -8.069 1.00 82.75 390 TYR A N 1
ATOM 2994 C CA . TYR A 1 390 ? 6.541 12.135 -9.123 1.00 82.75 390 TYR A CA 1
ATOM 2995 C C . TYR A 1 390 ? 7.810 11.904 -9.956 1.00 82.75 390 TYR A C 1
ATOM 2997 O O . TYR A 1 390 ? 7.750 11.906 -11.188 1.00 82.75 390 TYR A O 1
ATOM 3005 N N . GLN A 1 391 ? 8.934 11.641 -9.286 1.00 84.81 391 GLN A N 1
ATOM 3006 C CA . GLN A 1 391 ? 10.204 11.296 -9.916 1.00 84.81 391 GLN A CA 1
ATOM 3007 C C . GLN A 1 391 ? 10.092 10.014 -10.744 1.00 84.81 391 GLN A C 1
ATOM 3009 O O . GLN A 1 391 ? 10.727 9.935 -11.784 1.00 84.81 391 GLN A O 1
ATOM 3014 N N . ARG A 1 392 ? 9.250 9.037 -10.372 1.00 86.56 392 ARG A N 1
ATOM 3015 C CA . ARG A 1 392 ? 9.035 7.815 -11.168 1.00 86.56 392 ARG A CA 1
ATOM 3016 C C . ARG A 1 392 ? 8.396 8.083 -12.526 1.00 86.56 392 ARG A C 1
ATOM 3018 O O . ARG A 1 392 ? 8.810 7.468 -13.504 1.00 86.56 392 ARG A O 1
ATOM 3025 N N . ILE A 1 393 ? 7.413 8.981 -12.613 1.00 87.50 393 ILE A N 1
ATOM 3026 C CA . ILE A 1 393 ? 6.824 9.357 -13.911 1.00 87.50 393 ILE A CA 1
ATOM 3027 C C . ILE A 1 393 ? 7.857 10.113 -14.749 1.00 87.50 393 ILE A C 1
ATOM 3029 O O . ILE A 1 393 ? 8.011 9.814 -15.930 1.00 87.50 393 ILE A O 1
ATOM 3033 N N . ALA A 1 394 ? 8.580 11.054 -14.134 1.00 88.00 394 ALA A N 1
ATOM 3034 C CA . ALA A 1 394 ? 9.642 11.794 -14.809 1.00 88.00 394 ALA A CA 1
ATOM 3035 C C . ALA A 1 394 ? 10.751 10.853 -15.313 1.00 88.00 394 ALA A C 1
ATOM 3037 O O . ALA A 1 394 ? 11.131 10.929 -16.474 1.00 88.00 394 ALA A O 1
ATOM 3038 N N . TRP A 1 395 ? 11.168 9.890 -14.491 1.00 90.75 395 TRP A N 1
ATOM 3039 C CA . TRP A 1 395 ? 12.087 8.813 -14.850 1.00 90.75 395 TRP A CA 1
ATOM 3040 C C . TRP A 1 395 ? 11.600 8.021 -16.055 1.00 90.75 395 TRP A C 1
ATOM 3042 O O . TRP A 1 395 ? 12.353 7.860 -17.007 1.00 90.75 395 TRP A O 1
ATOM 3052 N N . LEU A 1 396 ? 10.350 7.542 -16.051 1.00 90.75 396 LEU A N 1
ATOM 3053 C CA . LEU A 1 396 ? 9.827 6.803 -17.199 1.00 90.75 396 LEU A CA 1
ATOM 3054 C C . LEU A 1 396 ? 9.785 7.687 -18.451 1.00 90.75 396 LEU A C 1
ATOM 3056 O O . LEU A 1 396 ? 10.151 7.220 -19.521 1.00 90.75 396 LEU A O 1
ATOM 3060 N N . SER A 1 397 ? 9.399 8.958 -18.328 1.00 88.62 397 SER A N 1
ATOM 3061 C CA . SER A 1 397 ? 9.425 9.912 -19.443 1.00 88.62 397 SER A CA 1
ATOM 3062 C C . SER A 1 397 ? 10.833 10.076 -20.019 1.00 88.62 397 SER A C 1
ATOM 3064 O O . SER A 1 397 ? 11.031 9.845 -21.209 1.00 88.62 397 SER A O 1
ATOM 3066 N N . CYS A 1 398 ? 11.822 10.400 -19.182 1.00 88.94 398 CYS A N 1
ATOM 3067 C CA . CYS A 1 398 ? 13.212 10.597 -19.595 1.00 88.94 398 CYS A CA 1
ATOM 3068 C C . CYS A 1 398 ? 13.842 9.305 -20.128 1.00 88.94 398 CYS A C 1
ATOM 3070 O O . CYS A 1 398 ? 14.498 9.322 -21.164 1.00 88.94 398 CYS A O 1
ATOM 3072 N N . LEU A 1 399 ? 13.584 8.159 -19.493 1.00 90.25 399 LEU A N 1
ATOM 3073 C CA . LEU A 1 399 ? 14.003 6.860 -20.015 1.00 90.25 399 LEU A CA 1
ATOM 3074 C C . LEU A 1 399 ? 13.377 6.609 -21.394 1.00 90.25 399 LEU A C 1
ATOM 3076 O O . LEU A 1 399 ? 14.064 6.172 -22.310 1.00 90.25 399 LEU A O 1
ATOM 3080 N N . GLY A 1 400 ? 12.099 6.943 -21.578 1.00 87.31 400 GLY A N 1
ATOM 3081 C CA . GLY A 1 400 ? 11.416 6.882 -22.867 1.00 87.31 400 GLY A CA 1
ATOM 3082 C C . GLY A 1 400 ? 12.019 7.793 -23.925 1.00 87.31 400 GLY A C 1
ATOM 3083 O O . GLY A 1 400 ? 12.121 7.382 -25.080 1.00 87.31 400 GLY A O 1
ATOM 3084 N N . GLU A 1 401 ? 12.440 8.998 -23.549 1.00 83.38 401 GLU A N 1
ATOM 3085 C CA . GLU A 1 401 ? 13.153 9.947 -24.408 1.00 83.38 401 GLU A CA 1
ATOM 3086 C C . GLU A 1 401 ? 14.551 9.450 -24.783 1.00 83.38 401 GLU A C 1
ATOM 3088 O O . GLU A 1 401 ? 14.913 9.545 -25.954 1.00 83.38 401 GLU A O 1
ATOM 3093 N N . ALA A 1 402 ? 15.297 8.848 -23.853 1.00 84.31 402 ALA A N 1
ATOM 3094 C CA . ALA A 1 402 ? 16.613 8.260 -24.111 1.00 84.31 402 ALA A CA 1
ATOM 3095 C C . ALA A 1 402 ? 16.517 7.024 -25.020 1.00 84.31 402 ALA A C 1
ATOM 3097 O O . ALA A 1 402 ? 17.216 6.930 -26.030 1.00 84.31 402 ALA A O 1
ATOM 3098 N N . LEU A 1 403 ? 15.570 6.118 -24.750 1.00 83.06 403 LEU A N 1
ATOM 3099 C CA . LEU A 1 403 ? 15.211 5.022 -25.662 1.00 83.06 403 LEU A CA 1
ATOM 3100 C C . LEU A 1 403 ? 14.791 5.574 -27.029 1.00 83.06 403 LEU A C 1
ATOM 3102 O O . LEU A 1 403 ? 15.189 5.080 -28.086 1.00 83.06 403 LEU A O 1
ATOM 3106 N N . GLY A 1 404 ? 14.017 6.656 -26.989 1.00 71.38 404 GLY A N 1
ATOM 3107 C CA . GLY A 1 404 ? 13.568 7.489 -28.091 1.00 71.38 404 GLY A CA 1
ATOM 3108 C C . GLY A 1 404 ? 14.654 8.317 -28.778 1.00 71.38 404 GLY A C 1
ATOM 3109 O O . GLY A 1 404 ? 14.333 8.964 -29.771 1.00 71.38 404 GLY A O 1
ATOM 3110 N N . GLY A 1 405 ? 15.905 8.287 -28.303 1.00 71.06 405 GLY A N 1
ATOM 3111 C CA . GLY A 1 405 ? 17.036 9.067 -28.811 1.00 71.06 405 GLY A CA 1
ATOM 3112 C C . GLY A 1 405 ? 16.798 10.571 -28.927 1.00 71.06 405 GLY A C 1
ATOM 3113 O O . GLY A 1 405 ? 17.416 11.205 -29.781 1.00 71.06 405 GLY A O 1
ATOM 3114 N N . LEU A 1 406 ? 15.871 11.116 -28.139 1.00 74.06 406 LEU A N 1
ATOM 3115 C CA . LEU A 1 406 ? 15.594 12.551 -28.080 1.00 74.06 406 LEU A CA 1
ATOM 3116 C C . LEU A 1 406 ? 16.551 13.279 -27.132 1.00 74.06 406 LEU A C 1
ATOM 3118 O O . LEU A 1 406 ? 16.817 14.460 -27.343 1.00 74.06 406 LEU A O 1
ATOM 3122 N N . ILE A 1 407 ? 17.078 12.563 -26.138 1.00 79.25 407 ILE A N 1
ATOM 3123 C CA . ILE A 1 407 ? 18.069 13.034 -25.164 1.00 79.25 407 ILE A CA 1
ATOM 3124 C C . ILE A 1 407 ? 19.214 12.023 -25.057 1.00 79.25 407 ILE A C 1
ATOM 3126 O O . ILE A 1 407 ? 19.051 10.864 -25.462 1.00 79.25 407 ILE A O 1
ATOM 3130 N N . GLN A 1 408 ? 20.362 12.445 -24.522 1.00 82.06 408 GLN A N 1
ATOM 3131 C CA . GLN A 1 408 ? 21.460 11.518 -24.245 1.00 82.06 408 GLN A CA 1
ATOM 3132 C C . GLN A 1 408 ? 21.142 10.643 -23.020 1.00 82.06 408 GLN A C 1
ATOM 3134 O O . GLN A 1 408 ? 20.631 11.160 -22.024 1.00 82.06 408 GLN A O 1
ATOM 3139 N N . PRO A 1 409 ? 21.443 9.332 -23.046 1.00 86.69 409 PRO A N 1
ATOM 3140 C CA . PRO A 1 409 ? 21.333 8.465 -21.872 1.00 86.69 409 PRO A CA 1
ATOM 3141 C C . PRO A 1 409 ? 22.027 9.012 -20.616 1.00 86.69 409 PRO A C 1
ATOM 3143 O O . PRO A 1 409 ? 21.482 8.882 -19.520 1.00 86.69 409 PRO A O 1
ATOM 3146 N N . THR A 1 410 ? 23.187 9.660 -20.761 1.00 84.62 410 THR A N 1
ATOM 3147 C CA . THR A 1 410 ? 23.906 10.311 -19.650 1.00 84.62 410 THR A CA 1
ATOM 3148 C C . THR A 1 410 ? 23.084 11.385 -18.929 1.00 84.62 410 THR A C 1
ATOM 3150 O O . THR A 1 410 ? 23.205 11.512 -17.712 1.00 84.62 410 THR A O 1
ATOM 3153 N N . GLU A 1 411 ? 22.182 12.092 -19.618 1.00 84.50 411 GLU A N 1
ATOM 3154 C CA . GLU A 1 411 ? 21.288 13.097 -19.013 1.00 84.50 411 GLU A CA 1
ATOM 3155 C C . GLU A 1 411 ? 20.250 12.472 -18.062 1.00 84.50 411 GLU A C 1
ATOM 3157 O O . GLU A 1 411 ? 19.683 13.154 -17.212 1.00 84.50 411 GLU A O 1
ATOM 3162 N N . VAL A 1 412 ? 19.999 11.163 -18.171 1.00 87.06 412 VAL A N 1
ATOM 3163 C CA . VAL A 1 412 ? 19.035 10.436 -17.325 1.00 87.06 412 VAL A CA 1
ATOM 3164 C C . VAL A 1 412 ? 19.687 9.913 -16.038 1.00 87.06 412 VAL A C 1
ATOM 3166 O O . VAL A 1 412 ? 18.986 9.589 -15.077 1.00 87.06 412 VAL A O 1
ATOM 3169 N N . VAL A 1 413 ? 21.022 9.852 -15.980 1.00 84.81 413 VAL A N 1
ATOM 3170 C CA . VAL A 1 413 ? 21.769 9.299 -14.835 1.00 84.81 413 VAL A CA 1
ATOM 3171 C C . VAL A 1 413 ? 21.516 10.088 -13.547 1.00 84.81 413 VAL A C 1
ATOM 3173 O O . VAL A 1 413 ? 21.449 9.478 -12.481 1.00 84.81 413 VAL A O 1
ATOM 3176 N N . GLU A 1 414 ? 21.260 11.398 -13.633 1.00 82.69 414 GLU A N 1
ATOM 3177 C CA . GLU A 1 414 ? 20.969 12.258 -12.471 1.00 82.69 414 GLU A CA 1
ATOM 3178 C C . GLU A 1 414 ? 19.837 11.710 -11.581 1.00 82.69 414 GLU A C 1
ATOM 3180 O O . GLU A 1 414 ? 19.887 11.837 -10.359 1.00 82.69 414 GLU A O 1
ATOM 3185 N N . PHE A 1 415 ? 18.832 11.037 -12.159 1.00 79.38 415 PHE A N 1
ATOM 3186 C CA . PHE A 1 415 ? 17.747 10.427 -11.380 1.00 79.38 415 PHE A CA 1
ATOM 3187 C C . PHE A 1 415 ? 18.250 9.345 -10.428 1.00 79.38 415 PHE A C 1
ATOM 3189 O O . PHE A 1 415 ? 17.756 9.214 -9.311 1.00 79.38 415 PHE A O 1
ATOM 3196 N N . VAL A 1 416 ? 19.202 8.533 -10.883 1.00 81.44 416 VAL A N 1
ATOM 3197 C CA . VAL A 1 416 ? 19.655 7.337 -10.165 1.00 81.44 416 VAL A CA 1
ATOM 3198 C C . VAL A 1 416 ? 20.852 7.622 -9.267 1.00 81.44 416 VAL A C 1
ATOM 3200 O O . VAL A 1 416 ? 21.262 6.735 -8.518 1.00 81.44 416 VAL A O 1
ATOM 3203 N N . GLU A 1 417 ? 21.389 8.845 -9.298 1.00 81.62 417 GLU A N 1
ATOM 3204 C CA . GLU A 1 417 ? 22.338 9.352 -8.304 1.00 81.62 417 GLU A CA 1
ATOM 3205 C C . GLU A 1 417 ? 21.689 9.524 -6.926 1.00 81.62 417 GLU A C 1
ATOM 3207 O O . GLU A 1 417 ? 22.370 9.320 -5.923 1.00 81.62 417 GLU A O 1
ATOM 3212 N N . ASP A 1 418 ? 20.382 9.816 -6.864 1.00 79.19 418 ASP A N 1
ATOM 3213 C CA . ASP A 1 418 ? 19.622 9.843 -5.612 1.00 79.19 418 ASP A CA 1
ATOM 3214 C C . ASP A 1 418 ? 19.489 8.413 -5.037 1.00 79.19 418 ASP A C 1
ATOM 3216 O O . ASP A 1 418 ? 18.793 7.565 -5.618 1.00 79.19 418 ASP A O 1
ATOM 3220 N N . PRO A 1 419 ? 20.115 8.114 -3.879 1.00 74.69 419 PRO A N 1
ATOM 3221 C CA . PRO A 1 419 ? 20.059 6.786 -3.275 1.00 74.69 419 PRO A CA 1
ATOM 3222 C C . PRO A 1 419 ? 18.638 6.361 -2.894 1.00 74.69 419 PRO A C 1
ATOM 3224 O O . PRO A 1 419 ? 18.304 5.181 -3.000 1.00 74.69 419 PRO A O 1
ATOM 3227 N N . ILE A 1 420 ? 17.782 7.307 -2.491 1.00 73.50 420 ILE A N 1
ATOM 3228 C CA . ILE A 1 420 ? 16.395 7.032 -2.096 1.00 73.50 420 ILE A CA 1
ATOM 3229 C C . ILE A 1 420 ? 15.592 6.625 -3.330 1.00 73.50 420 ILE A C 1
ATOM 3231 O O . ILE A 1 420 ? 14.863 5.629 -3.313 1.00 73.50 420 ILE A O 1
ATOM 3235 N N . PHE A 1 421 ? 15.759 7.352 -4.436 1.00 79.62 421 PHE A N 1
ATOM 3236 C CA . PHE A 1 421 ? 15.106 7.007 -5.693 1.00 79.62 421 PHE A CA 1
ATOM 3237 C C . PHE A 1 421 ? 15.567 5.644 -6.228 1.00 79.62 421 PHE A C 1
ATOM 3239 O O . PHE A 1 421 ? 14.741 4.819 -6.637 1.00 79.62 421 PHE A O 1
ATOM 3246 N N . ARG A 1 422 ? 16.874 5.360 -6.162 1.00 78.81 422 ARG A N 1
ATOM 3247 C CA . ARG A 1 422 ? 17.440 4.057 -6.539 1.00 78.81 422 ARG A CA 1
ATOM 3248 C C . ARG A 1 422 ? 16.870 2.920 -5.689 1.00 78.81 422 ARG A C 1
ATOM 3250 O O . ARG A 1 422 ? 16.492 1.881 -6.225 1.00 78.81 422 ARG A O 1
ATOM 3257 N N . LEU A 1 423 ? 16.721 3.133 -4.385 1.00 75.25 423 LEU A N 1
ATOM 3258 C CA . LEU A 1 423 ? 16.100 2.169 -3.480 1.00 75.25 423 LEU A CA 1
ATOM 3259 C C . LEU A 1 423 ? 14.631 1.903 -3.858 1.00 75.25 423 LEU A C 1
ATOM 3261 O O . LEU A 1 423 ? 14.177 0.757 -3.868 1.00 75.25 423 LEU A O 1
ATOM 3265 N N . HIS A 1 424 ? 13.894 2.939 -4.274 1.00 77.06 424 HIS A N 1
ATOM 3266 C CA . HIS A 1 424 ? 12.557 2.762 -4.836 1.00 77.06 424 HIS A CA 1
ATOM 3267 C C . HIS A 1 424 ? 12.568 1.964 -6.147 1.00 77.06 424 HIS A C 1
ATOM 3269 O O . HIS A 1 424 ? 11.672 1.136 -6.326 1.00 77.06 424 HIS A O 1
ATOM 3275 N N . LEU A 1 425 ? 13.528 2.185 -7.062 1.00 79.81 425 LEU A N 1
ATOM 3276 C CA . LEU A 1 425 ? 13.732 1.386 -8.291 1.00 79.81 425 LEU A CA 1
ATOM 3277 C C . LEU A 1 425 ? 13.883 -0.104 -7.983 1.00 79.81 425 LEU A C 1
ATOM 3279 O O . LEU A 1 425 ? 13.175 -0.926 -8.577 1.00 79.81 425 LEU A O 1
ATOM 3283 N N . SER A 1 426 ? 14.683 -0.420 -6.970 1.00 76.31 426 SER A N 1
ATOM 3284 C CA . SER A 1 426 ? 14.965 -1.779 -6.508 1.00 76.31 426 SER A CA 1
ATOM 3285 C C . SER A 1 426 ? 13.777 -2.505 -5.860 1.00 76.31 426 SER A C 1
ATOM 3287 O O . SER A 1 426 ? 13.867 -3.691 -5.544 1.00 76.31 426 SER A O 1
ATOM 3289 N N . ARG A 1 427 ? 12.603 -1.872 -5.716 1.00 75.06 427 ARG A N 1
ATOM 3290 C CA . ARG A 1 427 ? 11.385 -2.554 -5.230 1.00 75.06 427 ARG A CA 1
ATOM 3291 C C . ARG A 1 427 ? 10.807 -3.568 -6.207 1.00 75.06 427 ARG A C 1
ATOM 3293 O O . ARG A 1 427 ? 10.074 -4.455 -5.785 1.00 75.06 427 ARG A O 1
ATOM 3300 N N . SER A 1 428 ? 11.139 -3.493 -7.491 1.00 79.19 428 SER A N 1
ATOM 3301 C CA . SER A 1 428 ? 10.573 -4.386 -8.506 1.00 79.19 428 SER A CA 1
ATOM 3302 C C . SER A 1 428 ? 11.647 -4.907 -9.447 1.00 79.19 428 SER A C 1
ATOM 3304 O O . SER A 1 428 ? 12.575 -4.175 -9.786 1.00 79.19 428 SER A O 1
ATOM 3306 N N . VAL A 1 429 ? 11.473 -6.142 -9.924 1.00 83.06 429 VAL A N 1
ATOM 3307 C CA . VAL A 1 429 ? 12.333 -6.735 -10.961 1.00 83.06 429 VAL A CA 1
ATOM 3308 C C . VAL A 1 429 ? 12.380 -5.825 -12.192 1.00 83.06 429 VAL A C 1
ATOM 3310 O O . VAL A 1 429 ? 13.460 -5.510 -12.678 1.00 83.06 429 VAL A O 1
ATOM 3313 N N . THR A 1 430 ? 11.228 -5.297 -12.623 1.00 88.00 430 THR A N 1
ATOM 3314 C CA . THR A 1 430 ? 11.147 -4.316 -13.714 1.00 88.00 430 THR A CA 1
ATOM 3315 C C . THR A 1 430 ? 12.018 -3.086 -13.465 1.00 88.00 430 THR A C 1
ATOM 3317 O O . THR A 1 430 ? 12.753 -2.678 -14.355 1.00 88.00 430 THR A O 1
ATOM 3320 N N . GLY A 1 431 ? 11.943 -2.479 -12.278 1.00 88.00 431 GLY A N 1
ATOM 3321 C CA . GLY A 1 431 ? 12.702 -1.266 -11.963 1.00 88.00 431 GLY A CA 1
ATOM 3322 C C . GLY A 1 431 ? 14.215 -1.485 -11.998 1.00 88.00 431 GLY A C 1
ATOM 3323 O O . GLY A 1 431 ? 14.936 -0.627 -12.499 1.00 88.00 431 GLY A O 1
ATOM 3324 N N . VAL A 1 432 ? 14.688 -2.652 -11.554 1.00 87.25 432 VAL A N 1
ATOM 3325 C CA . VAL A 1 432 ? 16.109 -3.016 -11.661 1.00 87.25 432 VAL A CA 1
ATOM 3326 C C . VAL A 1 432 ? 16.513 -3.281 -13.113 1.00 87.25 432 VAL A C 1
ATOM 3328 O O . VAL A 1 432 ? 17.565 -2.819 -13.540 1.00 87.25 432 VAL A O 1
ATOM 3331 N N . ILE A 1 433 ? 15.673 -3.948 -13.913 1.00 90.25 433 ILE A N 1
ATOM 3332 C CA . ILE A 1 433 ? 15.962 -4.148 -15.345 1.00 90.25 433 ILE A CA 1
ATOM 3333 C C . ILE A 1 433 ? 15.972 -2.807 -16.095 1.00 90.25 433 ILE A C 1
ATOM 3335 O O . ILE A 1 433 ? 16.828 -2.599 -16.948 1.00 90.25 433 ILE A O 1
ATOM 3339 N N . GLN A 1 434 ? 15.076 -1.871 -15.768 1.00 92.00 434 GLN A N 1
ATOM 3340 C CA . GLN A 1 434 ? 15.094 -0.509 -16.322 1.00 92.00 434 GLN A CA 1
ATOM 3341 C C . GLN A 1 434 ? 16.415 0.206 -16.016 1.00 92.00 434 GLN A C 1
ATOM 3343 O O . GLN A 1 434 ? 16.978 0.851 -16.899 1.00 92.00 434 GLN A O 1
ATOM 3348 N N . LEU A 1 435 ? 16.920 0.067 -14.786 1.00 90.56 435 LEU A N 1
ATOM 3349 C CA . LEU A 1 435 ? 18.224 0.597 -14.394 1.00 90.56 435 LEU A CA 1
ATOM 3350 C C . LEU A 1 435 ? 19.359 -0.060 -15.198 1.00 90.56 435 LEU A C 1
ATOM 3352 O O . LEU A 1 435 ? 20.222 0.642 -15.718 1.00 90.56 435 LEU A O 1
ATOM 3356 N N . GLN A 1 436 ? 19.309 -1.381 -15.390 1.00 89.81 436 GLN A N 1
ATOM 3357 C CA . GLN A 1 436 ? 20.284 -2.101 -16.213 1.00 89.81 436 GLN A CA 1
ATOM 3358 C C . GLN A 1 436 ? 20.255 -1.646 -17.678 1.00 89.81 436 GLN A C 1
ATOM 3360 O O . GLN A 1 436 ? 21.304 -1.462 -18.295 1.00 89.81 436 GLN A O 1
ATOM 3365 N N . VAL A 1 437 ? 19.065 -1.405 -18.232 1.00 91.44 437 VAL A N 1
ATOM 3366 C CA . VAL A 1 437 ? 18.902 -0.844 -19.578 1.00 91.44 437 VAL A CA 1
ATOM 3367 C C . VAL A 1 437 ? 19.527 0.543 -19.671 1.00 91.44 437 VAL A C 1
ATOM 3369 O O . VAL A 1 437 ? 20.261 0.790 -20.626 1.00 91.44 437 VAL A O 1
ATOM 3372 N N . LEU A 1 438 ? 19.301 1.425 -18.691 1.00 91.81 438 LEU A N 1
ATOM 3373 C CA . LEU A 1 438 ? 19.958 2.734 -18.665 1.00 91.81 438 LEU A CA 1
ATOM 3374 C C . LEU A 1 438 ? 21.483 2.580 -18.700 1.00 91.81 438 LEU A C 1
ATOM 3376 O O . LEU A 1 438 ? 22.128 3.193 -19.549 1.00 91.81 438 LEU A O 1
ATOM 3380 N N . TRP A 1 439 ? 22.058 1.728 -17.846 1.00 89.19 439 TRP A N 1
ATOM 3381 C CA . TRP A 1 439 ? 23.505 1.513 -17.837 1.00 89.19 439 TRP A CA 1
ATOM 3382 C C . TRP A 1 439 ? 24.032 0.987 -19.170 1.00 89.19 439 TRP A C 1
ATOM 3384 O O . TRP A 1 439 ? 25.086 1.430 -19.616 1.00 89.19 439 TRP A O 1
ATOM 3394 N N . CYS A 1 440 ? 23.297 0.099 -19.844 1.00 87.94 440 CYS A N 1
ATOM 3395 C CA . CYS A 1 440 ? 23.669 -0.379 -21.177 1.00 87.94 440 CYS A CA 1
ATOM 3396 C C . CYS A 1 440 ? 23.671 0.749 -22.218 1.00 87.94 440 CYS A C 1
ATOM 3398 O O . CYS A 1 440 ? 24.549 0.798 -23.079 1.00 87.94 440 CYS A O 1
ATOM 3400 N N . LEU A 1 441 ? 22.689 1.654 -22.158 1.00 87.94 441 LEU A N 1
ATOM 3401 C CA . LEU A 1 441 ? 22.609 2.802 -23.062 1.00 87.94 441 LEU A CA 1
ATOM 3402 C C . LEU A 1 441 ? 23.763 3.784 -22.823 1.00 87.94 441 LEU A C 1
ATOM 3404 O O . LEU A 1 441 ? 24.373 4.236 -23.789 1.00 87.94 441 LEU A O 1
ATOM 3408 N N . VAL A 1 442 ? 24.100 4.059 -21.560 1.00 88.12 442 VAL A N 1
ATOM 3409 C CA . VAL A 1 442 ? 25.221 4.939 -21.191 1.00 88.12 442 VAL A CA 1
ATOM 3410 C C . VAL A 1 442 ? 26.561 4.334 -21.616 1.00 88.12 442 VAL A C 1
ATOM 3412 O O . VAL A 1 442 ? 27.370 5.026 -22.227 1.00 88.12 442 VAL A O 1
ATOM 3415 N N . SER A 1 443 ? 26.795 3.036 -21.381 1.00 85.12 443 SER A N 1
ATOM 3416 C CA . SER A 1 443 ? 28.016 2.363 -21.856 1.00 85.12 443 SER A CA 1
ATOM 3417 C C . SER A 1 443 ? 28.185 2.489 -23.370 1.00 85.12 443 SER A C 1
ATOM 3419 O O . SER A 1 443 ? 29.278 2.780 -23.846 1.00 85.12 443 SER A O 1
ATOM 3421 N N . ARG A 1 444 ? 27.095 2.344 -24.131 1.00 81.94 444 ARG A N 1
ATOM 3422 C CA . ARG A 1 444 ? 27.114 2.509 -25.590 1.00 81.94 444 ARG A CA 1
ATOM 3423 C C . ARG A 1 444 ? 27.405 3.930 -26.034 1.00 81.94 444 ARG A C 1
ATOM 3425 O O . ARG A 1 444 ? 28.167 4.113 -26.977 1.00 81.94 444 ARG A O 1
ATOM 3432 N N . GLU A 1 445 ? 26.807 4.915 -25.372 1.00 83.12 445 GLU A N 1
ATOM 3433 C CA . GLU A 1 445 ? 27.084 6.330 -25.622 1.00 83.12 445 GLU A CA 1
ATOM 3434 C C . GLU A 1 445 ? 28.579 6.627 -25.431 1.00 83.12 445 GLU A C 1
ATOM 3436 O O . GLU A 1 445 ? 29.212 7.214 -26.310 1.00 83.12 445 GLU A O 1
ATOM 3441 N N . VAL A 1 446 ? 29.161 6.138 -24.329 1.00 80.19 446 VAL A N 1
ATOM 3442 C CA . VAL A 1 446 ? 30.591 6.285 -24.035 1.00 80.19 446 VAL A CA 1
ATOM 3443 C C . VAL A 1 446 ? 31.445 5.567 -25.079 1.00 80.19 446 VAL A C 1
ATOM 3445 O O . VAL A 1 446 ? 32.385 6.164 -25.593 1.00 80.19 446 VAL A O 1
ATOM 3448 N N . GLU A 1 447 ? 31.121 4.329 -25.458 1.00 77.38 447 GLU A N 1
ATOM 3449 C CA . GLU A 1 447 ? 31.856 3.592 -26.496 1.00 77.38 447 GLU A CA 1
ATOM 3450 C C . GLU A 1 447 ? 31.799 4.258 -27.878 1.00 77.38 447 GLU A C 1
ATOM 3452 O O . GLU A 1 447 ? 32.798 4.285 -28.603 1.00 77.38 447 GLU A O 1
ATOM 3457 N N . ASP A 1 448 ? 30.633 4.764 -28.282 1.00 76.25 448 ASP A N 1
ATOM 3458 C CA . ASP A 1 448 ? 30.475 5.456 -29.560 1.00 76.25 448 ASP A CA 1
ATOM 3459 C C . ASP A 1 448 ? 31.248 6.773 -29.556 1.00 76.25 448 ASP A C 1
ATOM 3461 O O . ASP A 1 448 ? 31.925 7.086 -30.543 1.00 76.25 448 ASP A O 1
ATOM 3465 N N . TRP A 1 449 ? 31.231 7.498 -28.433 1.00 74.88 449 TRP A N 1
ATOM 3466 C CA . TRP A 1 449 ? 32.108 8.641 -28.246 1.00 74.88 449 TRP A CA 1
ATOM 3467 C C . TRP A 1 449 ? 33.574 8.210 -28.354 1.00 74.88 449 TRP A C 1
ATOM 3469 O O . TRP A 1 449 ? 34.279 8.809 -29.168 1.00 74.88 449 TRP A O 1
ATOM 3479 N N . VAL A 1 450 ? 34.009 7.136 -27.662 1.00 73.12 450 VAL A N 1
ATOM 3480 C CA . VAL A 1 450 ? 35.358 6.516 -27.739 1.00 73.12 450 VAL A CA 1
ATOM 3481 C C . VAL A 1 450 ? 35.821 6.298 -29.179 1.00 73.12 450 VAL A C 1
ATOM 3483 O O . VAL A 1 450 ? 36.903 6.727 -29.582 1.00 73.12 450 VAL A O 1
ATOM 3486 N N . LYS A 1 451 ? 34.964 5.680 -29.987 1.00 71.88 451 LYS A N 1
ATOM 3487 C CA . LYS A 1 451 ? 35.255 5.362 -31.389 1.00 71.88 451 LYS A CA 1
ATOM 3488 C C . LYS A 1 451 ? 35.290 6.602 -32.292 1.00 71.88 451 LYS A C 1
ATOM 3490 O O . LYS A 1 451 ? 35.945 6.566 -33.330 1.00 71.88 451 LYS A O 1
ATOM 3495 N N . SER A 1 452 ? 34.589 7.681 -31.934 1.00 73.81 452 SER A N 1
ATOM 3496 C CA . SER A 1 452 ? 34.482 8.889 -32.769 1.00 73.81 452 SER A CA 1
ATOM 3497 C C . SER A 1 452 ? 35.681 9.845 -32.679 1.00 73.81 452 SER A C 1
ATOM 3499 O O . SER A 1 452 ? 35.917 10.605 -33.617 1.00 73.81 452 SER A O 1
ATOM 3501 N N . GLU A 1 453 ? 36.474 9.775 -31.607 1.00 70.88 453 GLU A N 1
ATOM 3502 C CA . GLU A 1 453 ? 37.686 10.593 -31.427 1.00 70.88 453 GLU A CA 1
ATOM 3503 C C . GLU A 1 453 ? 38.882 9.678 -31.112 1.00 70.88 453 GLU A C 1
ATOM 3505 O O . GLU A 1 453 ? 39.122 9.379 -29.945 1.00 70.88 453 GLU A O 1
ATOM 3510 N N . PRO A 1 454 ? 39.621 9.181 -32.118 1.00 64.12 454 PRO A N 1
ATOM 3511 C CA . PRO A 1 454 ? 40.756 8.278 -31.899 1.00 64.12 454 PRO A CA 1
ATOM 3512 C C . PRO A 1 454 ? 42.045 8.991 -31.439 1.00 64.12 454 PRO A C 1
ATOM 3514 O O . PRO A 1 454 ? 42.907 8.358 -30.840 1.00 64.12 454 PRO A O 1
ATOM 3517 N N . ASP A 1 455 ? 42.170 10.306 -31.659 1.00 71.31 455 ASP A N 1
ATOM 3518 C CA . ASP A 1 455 ? 43.388 11.098 -31.389 1.00 71.31 455 ASP A CA 1
ATOM 3519 C C . ASP A 1 455 ? 43.350 11.866 -30.044 1.00 71.31 455 ASP A C 1
ATOM 3521 O O . ASP A 1 455 ? 43.888 12.971 -29.924 1.00 71.31 455 ASP A O 1
ATOM 3525 N N . ARG A 1 456 ? 42.675 11.332 -29.019 1.00 70.62 456 ARG A N 1
ATOM 3526 C CA . ARG A 1 456 ? 42.463 12.052 -27.742 1.00 70.62 456 ARG A CA 1
ATOM 3527 C C . ARG A 1 456 ? 43.757 12.249 -26.960 1.00 70.62 456 ARG A C 1
ATOM 3529 O O . ARG A 1 456 ? 44.723 11.499 -27.110 1.00 70.62 456 ARG A O 1
ATOM 3536 N N . SER A 1 457 ? 43.757 13.210 -26.037 1.00 74.62 457 SER A N 1
ATOM 3537 C CA . SER A 1 457 ? 44.887 13.382 -25.121 1.00 74.62 457 SER A CA 1
ATOM 3538 C C . SER A 1 457 ? 45.051 12.168 -24.191 1.00 74.62 457 SER A C 1
ATOM 3540 O O . SER A 1 457 ? 44.109 11.409 -23.959 1.00 74.62 457 SER A O 1
ATOM 3542 N N . SER A 1 458 ? 46.248 11.959 -23.632 1.00 69.06 458 SER A N 1
ATOM 3543 C CA . SER A 1 458 ? 46.486 10.870 -22.668 1.00 69.06 458 SER A CA 1
ATOM 3544 C C . SER A 1 458 ? 45.631 10.990 -21.402 1.00 69.06 458 SER A C 1
ATOM 3546 O O . SER A 1 458 ? 45.293 9.977 -20.792 1.00 69.06 458 SER A O 1
ATOM 3548 N N . ASP A 1 459 ? 45.284 12.219 -21.011 1.00 68.31 459 ASP A N 1
ATOM 3549 C CA . ASP A 1 459 ? 44.419 12.491 -19.860 1.00 68.31 459 ASP A CA 1
ATOM 3550 C C . ASP A 1 459 ? 42.953 12.140 -20.172 1.00 68.31 459 ASP A C 1
ATOM 3552 O O . ASP A 1 459 ? 42.260 11.583 -19.316 1.00 68.31 459 ASP A O 1
ATOM 3556 N N . ASP A 1 460 ? 42.501 12.360 -21.412 1.00 68.06 460 ASP A N 1
ATOM 3557 C CA . ASP A 1 460 ? 41.164 11.947 -21.866 1.00 68.06 460 ASP A CA 1
ATOM 3558 C C . ASP A 1 460 ? 41.035 10.422 -21.948 1.00 68.06 460 ASP A C 1
ATOM 3560 O O . ASP A 1 460 ? 40.015 9.876 -21.532 1.00 68.06 460 ASP A O 1
ATOM 3564 N N . HIS A 1 461 ? 42.075 9.717 -22.414 1.00 67.31 461 HIS A N 1
ATOM 3565 C CA . HIS A 1 461 ? 42.101 8.247 -22.419 1.00 67.31 461 HIS A CA 1
ATOM 3566 C C . HIS A 1 461 ? 41.909 7.690 -21.005 1.00 67.31 461 HIS A C 1
ATOM 3568 O O . HIS A 1 461 ? 40.982 6.925 -20.759 1.00 67.31 461 HIS A O 1
ATOM 3574 N N . ARG A 1 462 ? 42.708 8.167 -20.042 1.00 67.19 462 ARG A N 1
ATOM 3575 C CA . ARG A 1 462 ? 42.631 7.714 -18.647 1.00 67.19 462 ARG A CA 1
ATOM 3576 C C . ARG A 1 462 ? 41.275 8.008 -17.997 1.00 67.19 462 ARG A C 1
ATOM 3578 O O . ARG A 1 462 ? 40.789 7.205 -17.206 1.00 67.19 462 ARG A O 1
ATOM 3585 N N . THR A 1 463 ? 40.681 9.162 -18.298 1.00 72.06 463 THR A N 1
ATOM 3586 C CA . THR A 1 463 ? 39.363 9.542 -17.764 1.00 72.06 463 THR A CA 1
ATOM 3587 C C . THR A 1 463 ? 38.258 8.664 -18.350 1.00 72.06 463 THR A C 1
ATOM 3589 O O . THR A 1 463 ? 37.336 8.278 -17.635 1.00 72.06 463 THR A O 1
ATOM 3592 N N . THR A 1 464 ? 38.377 8.305 -19.629 1.00 71.12 464 THR A N 1
ATOM 3593 C CA . THR A 1 464 ? 37.397 7.460 -20.315 1.00 71.12 464 THR A CA 1
ATOM 3594 C C . THR A 1 464 ? 37.487 6.003 -19.872 1.00 71.12 464 THR A C 1
ATOM 3596 O O . THR A 1 464 ? 36.457 5.409 -19.572 1.00 71.12 464 THR A O 1
ATOM 3599 N N . ASP A 1 465 ? 38.697 5.452 -19.745 1.00 74.06 465 ASP A N 1
ATOM 3600 C CA . ASP A 1 465 ? 38.913 4.091 -19.236 1.00 74.06 465 ASP A CA 1
ATOM 3601 C C . ASP A 1 465 ? 38.335 3.940 -17.821 1.00 74.06 465 ASP A C 1
ATOM 3603 O O . ASP A 1 465 ? 37.608 2.993 -17.532 1.00 74.06 465 ASP A O 1
ATOM 3607 N N . MET A 1 466 ? 38.560 4.941 -16.963 1.00 77.75 466 MET A N 1
ATOM 3608 C CA . MET A 1 466 ? 37.979 4.986 -15.620 1.00 77.75 466 MET A CA 1
ATOM 3609 C C . MET A 1 466 ? 36.443 5.051 -15.652 1.00 77.75 466 MET A C 1
ATOM 3611 O O . MET A 1 466 ? 35.788 4.404 -14.840 1.00 77.75 466 MET A O 1
ATOM 3615 N N . ALA A 1 467 ? 35.848 5.808 -16.580 1.00 75.44 467 ALA A N 1
ATOM 3616 C CA . ALA A 1 467 ? 34.393 5.866 -16.730 1.00 75.44 467 ALA A CA 1
ATOM 3617 C C . ALA A 1 467 ? 33.806 4.522 -17.196 1.00 75.44 467 ALA A C 1
ATOM 3619 O O . ALA A 1 467 ? 32.771 4.099 -16.683 1.00 75.44 467 ALA A O 1
ATOM 3620 N N . VAL A 1 468 ? 34.480 3.827 -18.118 1.00 77.81 468 VAL A N 1
ATOM 3621 C CA . VAL A 1 468 ? 34.096 2.481 -18.573 1.00 77.81 468 VAL A CA 1
ATOM 3622 C C . VAL A 1 468 ? 34.169 1.474 -17.421 1.00 77.81 468 VAL A C 1
ATOM 3624 O O . VAL A 1 468 ? 33.221 0.715 -17.226 1.00 77.81 468 VAL A O 1
ATOM 3627 N N . GLU A 1 469 ? 35.234 1.503 -16.614 1.00 79.44 469 GLU A N 1
ATOM 3628 C CA . GLU A 1 469 ? 35.372 0.647 -15.426 1.00 79.44 469 GLU A CA 1
ATOM 3629 C C . GLU A 1 469 ? 34.279 0.919 -14.380 1.00 79.44 469 GLU A C 1
ATOM 3631 O O . GLU A 1 469 ? 33.680 -0.020 -13.856 1.00 79.44 469 GLU A O 1
ATOM 3636 N N . ILE A 1 470 ? 33.968 2.192 -14.102 1.00 80.75 470 ILE A N 1
ATOM 3637 C CA . ILE A 1 470 ? 32.894 2.572 -13.170 1.00 80.75 470 ILE A CA 1
ATOM 3638 C C . ILE A 1 470 ? 31.533 2.076 -13.673 1.00 80.75 470 ILE A C 1
ATOM 3640 O O . ILE A 1 470 ? 30.741 1.566 -12.881 1.00 80.75 470 ILE A O 1
ATOM 3644 N N . LEU A 1 471 ? 31.254 2.198 -14.974 1.00 82.00 471 LEU A N 1
ATOM 3645 C CA . LEU A 1 471 ? 30.002 1.723 -15.566 1.00 82.00 471 LEU A CA 1
ATOM 3646 C C . LEU A 1 471 ? 29.889 0.197 -15.516 1.00 82.00 471 LEU A C 1
ATOM 3648 O O . LEU A 1 471 ? 28.823 -0.313 -15.177 1.00 82.00 471 LEU A O 1
ATOM 3652 N N . ALA A 1 472 ? 30.974 -0.526 -15.800 1.00 78.94 472 ALA A N 1
ATOM 3653 C CA . ALA A 1 472 ? 31.010 -1.981 -15.674 1.00 78.94 472 ALA A CA 1
ATOM 3654 C C . ALA A 1 472 ? 30.763 -2.421 -14.221 1.00 78.94 472 ALA A C 1
ATOM 3656 O O . ALA A 1 472 ? 29.919 -3.280 -13.971 1.00 78.94 472 ALA A O 1
ATOM 3657 N N . ALA A 1 473 ? 31.408 -1.763 -13.252 1.00 79.19 473 ALA A N 1
ATOM 3658 C CA . ALA A 1 473 ? 31.178 -2.018 -11.832 1.00 79.19 473 ALA A CA 1
ATOM 3659 C C . ALA A 1 473 ? 29.734 -1.693 -11.405 1.00 79.19 473 ALA A C 1
ATOM 3661 O O . ALA A 1 473 ? 29.135 -2.440 -10.634 1.00 79.19 473 ALA A O 1
ATOM 3662 N N . ALA A 1 474 ? 29.142 -0.612 -11.923 1.00 78.88 474 ALA A N 1
ATOM 3663 C CA . ALA A 1 474 ? 27.751 -0.252 -11.646 1.00 78.88 474 ALA A CA 1
ATOM 3664 C C . ALA A 1 474 ? 26.755 -1.278 -12.218 1.00 78.88 474 ALA A C 1
ATOM 3666 O O . ALA A 1 474 ? 25.751 -1.578 -11.567 1.00 78.88 474 ALA A O 1
ATOM 3667 N N . GLN A 1 475 ? 27.030 -1.835 -13.402 1.00 80.56 475 GLN A N 1
ATOM 3668 C CA . GLN A 1 475 ? 26.247 -2.918 -14.010 1.00 80.56 475 GLN A CA 1
ATOM 3669 C C . GLN A 1 475 ? 26.331 -4.201 -13.178 1.00 80.56 475 GLN A C 1
ATOM 3671 O O . GLN A 1 475 ? 25.296 -4.756 -12.802 1.00 80.56 475 GLN A O 1
ATOM 3676 N N . GLU A 1 476 ? 27.545 -4.623 -12.819 1.00 79.88 476 GLU A N 1
ATOM 3677 C CA . GLU A 1 476 ? 27.778 -5.807 -11.989 1.00 79.88 476 GLU A CA 1
ATOM 3678 C C . GLU A 1 476 ? 27.103 -5.663 -10.618 1.00 79.88 476 GLU A C 1
ATOM 3680 O O . GLU A 1 476 ? 26.374 -6.554 -10.179 1.00 79.88 476 GLU A O 1
ATOM 3685 N N . GLN A 1 477 ? 27.254 -4.502 -9.974 1.00 79.44 477 GLN A N 1
ATOM 3686 C CA . GLN A 1 477 ? 26.614 -4.205 -8.696 1.00 79.44 477 GLN A CA 1
ATOM 3687 C C . GLN A 1 477 ? 25.083 -4.203 -8.814 1.00 79.44 477 GLN A C 1
ATOM 3689 O O . GLN A 1 477 ? 24.408 -4.825 -7.998 1.00 79.44 477 GLN A O 1
ATOM 3694 N N . THR A 1 478 ? 24.516 -3.557 -9.840 1.00 80.31 478 THR A N 1
ATOM 3695 C CA . THR A 1 478 ? 23.056 -3.517 -10.057 1.00 80.31 478 THR A CA 1
ATOM 3696 C C . THR A 1 478 ? 22.474 -4.925 -10.180 1.00 80.31 478 THR A C 1
ATOM 3698 O O . THR A 1 478 ? 21.407 -5.215 -9.631 1.00 80.31 478 THR A O 1
ATOM 3701 N N . LEU A 1 479 ? 23.184 -5.827 -10.853 1.00 78.00 479 LEU A N 1
ATOM 3702 C CA . LEU A 1 479 ? 22.754 -7.206 -11.002 1.00 78.00 479 LEU A CA 1
ATOM 3703 C C . LEU A 1 479 ? 22.937 -8.006 -9.700 1.00 78.00 479 LEU A C 1
ATOM 3705 O O . LEU A 1 479 ? 21.991 -8.657 -9.246 1.00 78.00 479 LEU A O 1
ATOM 3709 N N . ALA A 1 480 ? 24.115 -7.932 -9.078 1.00 73.88 480 ALA A N 1
ATOM 3710 C CA . ALA A 1 480 ? 24.475 -8.732 -7.910 1.00 73.88 480 ALA A CA 1
ATOM 3711 C C . ALA A 1 480 ? 23.730 -8.321 -6.631 1.00 73.88 480 ALA A C 1
ATOM 3713 O O . ALA A 1 480 ? 23.253 -9.186 -5.897 1.00 73.88 480 ALA A O 1
ATOM 3714 N N . THR A 1 481 ? 23.611 -7.018 -6.359 1.00 71.06 481 THR A N 1
ATOM 3715 C CA . THR A 1 481 ? 22.965 -6.497 -5.141 1.00 71.06 481 THR A CA 1
ATOM 3716 C C . THR A 1 481 ? 21.525 -6.063 -5.381 1.00 71.06 481 THR A C 1
ATOM 3718 O O . THR A 1 481 ? 20.739 -5.998 -4.442 1.00 71.06 481 THR A O 1
ATOM 3721 N N . GLY A 1 482 ? 21.165 -5.751 -6.627 1.00 72.81 482 GLY A N 1
ATOM 3722 C CA . GLY A 1 482 ? 19.798 -5.427 -7.011 1.00 72.81 482 GLY A CA 1
ATOM 3723 C C . GLY A 1 482 ? 19.040 -6.678 -7.427 1.00 72.81 482 GLY A C 1
ATOM 3724 O O . GLY A 1 482 ? 18.202 -7.157 -6.681 1.00 72.81 482 GLY A O 1
ATOM 3725 N N . LEU A 1 483 ? 19.316 -7.213 -8.617 1.00 77.50 483 LEU A N 1
ATOM 3726 C CA . LEU A 1 483 ? 18.425 -8.148 -9.316 1.00 77.50 483 LEU A CA 1
ATOM 3727 C C . LEU A 1 483 ? 18.363 -9.560 -8.708 1.00 77.50 483 LEU A C 1
ATOM 3729 O O . LEU A 1 483 ? 17.263 -10.078 -8.492 1.00 77.50 483 LEU A O 1
ATOM 3733 N N . LEU A 1 484 ? 19.510 -10.188 -8.424 1.00 76.50 484 LEU A N 1
ATOM 3734 C CA . LEU A 1 484 ? 19.558 -11.578 -7.935 1.00 76.50 484 LEU A CA 1
ATOM 3735 C C . LEU A 1 484 ? 18.847 -11.771 -6.584 1.00 76.50 484 LEU A C 1
ATOM 3737 O O . LEU A 1 484 ? 18.052 -12.716 -6.480 1.00 76.50 484 LEU A O 1
ATOM 3741 N N . PRO A 1 485 ? 19.029 -10.888 -5.576 1.00 72.75 485 PRO A N 1
ATOM 3742 C CA . PRO A 1 485 ? 18.273 -10.972 -4.329 1.00 72.75 485 PRO A CA 1
ATOM 3743 C C . PRO A 1 485 ? 16.757 -10.911 -4.552 1.00 72.75 485 PRO A C 1
ATOM 3745 O O . PRO A 1 485 ? 16.009 -11.667 -3.921 1.00 72.75 485 PRO A O 1
ATOM 3748 N N . LEU A 1 486 ? 16.281 -10.079 -5.496 1.00 72.94 486 LEU A N 1
ATOM 3749 C CA . LEU A 1 486 ? 14.841 -9.977 -5.770 1.00 72.94 486 LEU A CA 1
ATOM 3750 C C . LEU A 1 486 ? 14.292 -11.272 -6.359 1.00 72.94 486 LEU A C 1
ATOM 3752 O O . LEU A 1 486 ? 13.185 -11.697 -6.009 1.00 72.94 486 LEU A O 1
ATOM 3756 N N . LEU A 1 487 ? 15.065 -11.892 -7.251 1.00 73.94 487 LEU A N 1
ATOM 3757 C CA . LEU A 1 487 ? 14.663 -13.115 -7.924 1.00 73.94 487 LEU A CA 1
ATOM 3758 C C . LEU A 1 487 ? 14.569 -14.282 -6.940 1.00 73.94 487 LEU A C 1
ATOM 3760 O O . LEU A 1 487 ? 13.529 -14.943 -6.893 1.00 73.94 487 LEU A O 1
ATOM 3764 N N . GLY A 1 488 ? 15.598 -14.483 -6.111 1.00 61.50 488 GLY A N 1
ATOM 3765 C CA . GLY A 1 488 ? 15.716 -15.674 -5.270 1.00 61.50 488 GLY A CA 1
ATOM 3766 C C . GLY A 1 488 ? 14.841 -15.728 -4.024 1.00 61.50 488 GLY A C 1
ATOM 3767 O O . GLY A 1 488 ? 14.493 -16.823 -3.606 1.00 61.50 488 GLY A O 1
ATOM 3768 N N . ARG A 1 489 ? 14.451 -14.589 -3.436 1.00 55.06 489 ARG A N 1
ATOM 3769 C CA . ARG A 1 489 ? 13.625 -14.581 -2.209 1.00 55.06 489 ARG A CA 1
ATOM 3770 C C . ARG A 1 489 ? 12.130 -14.380 -2.458 1.00 55.06 489 ARG A C 1
ATOM 3772 O O . ARG A 1 489 ? 11.330 -14.664 -1.573 1.00 55.06 489 ARG A O 1
ATOM 3779 N N . THR A 1 490 ? 11.738 -13.832 -3.615 1.00 57.12 490 THR A N 1
ATOM 3780 C CA . THR A 1 490 ? 10.377 -13.279 -3.769 1.00 57.12 490 THR A CA 1
ATOM 3781 C C . THR A 1 490 ? 9.735 -13.419 -5.142 1.00 57.12 490 THR A C 1
ATOM 3783 O O . THR A 1 490 ? 8.516 -13.320 -5.224 1.00 57.12 490 THR A O 1
ATOM 3786 N N . PHE A 1 491 ? 10.487 -13.625 -6.227 1.00 69.06 491 PHE A N 1
ATOM 3787 C CA . PHE A 1 491 ? 9.903 -13.627 -7.574 1.00 69.06 491 PHE A CA 1
ATOM 3788 C C . PHE A 1 491 ? 9.673 -15.035 -8.130 1.00 69.06 491 PHE A C 1
ATOM 3790 O O . PHE A 1 491 ? 8.606 -15.304 -8.678 1.00 69.06 491 PHE A O 1
ATOM 3797 N N . LEU A 1 492 ? 10.648 -15.938 -7.984 1.00 71.31 492 LEU A N 1
ATOM 3798 C CA . LEU A 1 492 ? 10.592 -17.270 -8.603 1.00 71.31 492 LEU A CA 1
ATOM 3799 C C . LEU A 1 492 ? 9.594 -18.222 -7.918 1.00 71.31 492 LEU A C 1
ATOM 3801 O O . LEU A 1 492 ? 9.018 -19.080 -8.602 1.00 71.31 492 LEU A O 1
ATOM 3805 N N . ASP A 1 493 ? 9.362 -18.021 -6.617 1.00 66.00 493 ASP A N 1
ATOM 3806 C CA . ASP A 1 493 ? 8.585 -18.905 -5.732 1.00 66.00 493 ASP A CA 1
ATOM 3807 C C . ASP A 1 493 ? 7.100 -18.533 -5.608 1.00 66.00 493 ASP A C 1
ATOM 3809 O O . ASP A 1 493 ? 6.340 -19.211 -4.915 1.00 66.00 493 ASP A O 1
ATOM 3813 N N . ARG A 1 494 ? 6.659 -17.464 -6.282 1.00 68.62 494 ARG A N 1
ATOM 3814 C CA . ARG A 1 494 ? 5.277 -16.969 -6.212 1.00 68.62 494 ARG A CA 1
ATOM 3815 C C . ARG A 1 494 ? 4.556 -17.021 -7.551 1.00 68.62 494 ARG A C 1
ATOM 3817 O O . ARG A 1 494 ? 5.171 -17.065 -8.616 1.00 68.62 494 ARG A O 1
ATOM 3824 N N . GLU A 1 495 ? 3.233 -16.918 -7.492 1.00 69.56 495 GLU A N 1
ATOM 3825 C CA . GLU A 1 495 ? 2.435 -16.568 -8.663 1.00 69.56 495 GLU A CA 1
ATOM 3826 C C . GLU A 1 495 ? 2.738 -15.111 -9.052 1.00 69.56 495 GLU A C 1
ATOM 3828 O O . GLU A 1 495 ? 2.603 -14.193 -8.241 1.00 69.56 495 GLU A O 1
ATOM 3833 N N . ILE A 1 496 ? 3.231 -14.894 -10.273 1.00 73.81 496 ILE A N 1
ATOM 3834 C CA . ILE A 1 496 ? 3.590 -13.561 -10.769 1.00 73.81 496 ILE A CA 1
ATOM 3835 C C . ILE A 1 496 ? 2.361 -12.971 -11.455 1.00 73.81 496 ILE A C 1
ATOM 3837 O O . ILE A 1 496 ? 1.854 -13.537 -12.427 1.00 73.81 496 ILE A O 1
ATOM 3841 N N . ALA A 1 497 ? 1.900 -11.817 -10.977 1.00 73.00 497 ALA A N 1
ATOM 3842 C CA . ALA A 1 497 ? 0.796 -11.101 -11.599 1.00 73.00 497 ALA A CA 1
ATOM 3843 C C . ALA A 1 497 ? 1.088 -10.807 -13.085 1.00 73.00 497 ALA A C 1
ATOM 3845 O O . ALA A 1 497 ? 2.194 -10.419 -13.463 1.00 73.00 497 ALA A O 1
ATOM 3846 N N . GLY A 1 498 ? 0.087 -11.017 -13.945 1.00 75.06 498 GLY A N 1
ATOM 3847 C CA . GLY A 1 498 ? 0.292 -11.066 -15.397 1.00 75.06 498 GLY A CA 1
ATOM 3848 C C . GLY A 1 498 ? 0.797 -9.765 -16.030 1.00 75.06 498 GLY A C 1
ATOM 3849 O O . GLY A 1 498 ? 1.478 -9.811 -17.050 1.00 75.06 498 GLY A O 1
ATOM 3850 N N . ASP A 1 499 ? 0.492 -8.610 -15.440 1.00 75.00 499 ASP A N 1
ATOM 3851 C CA . ASP A 1 499 ? 1.004 -7.302 -15.862 1.00 75.00 499 ASP A CA 1
ATOM 3852 C C . ASP A 1 499 ? 2.482 -7.095 -15.497 1.00 75.00 499 ASP A C 1
ATOM 3854 O O . ASP A 1 499 ? 3.240 -6.574 -16.312 1.00 75.00 499 ASP A O 1
ATOM 3858 N N . GLU A 1 500 ? 2.912 -7.568 -14.325 1.00 79.50 500 GLU A N 1
ATOM 3859 C CA . GLU A 1 500 ? 4.329 -7.600 -13.945 1.00 79.50 500 GLU A CA 1
ATOM 3860 C C . GLU A 1 500 ? 5.103 -8.587 -14.807 1.00 79.50 500 GLU A C 1
ATOM 3862 O O . GLU A 1 500 ? 6.141 -8.216 -15.342 1.00 79.50 500 GLU A O 1
ATOM 3867 N N . LEU A 1 501 ? 4.580 -9.798 -15.031 1.00 80.81 501 LEU A N 1
ATOM 3868 C CA . LEU A 1 501 ? 5.240 -10.767 -15.907 1.00 80.81 501 LEU A CA 1
ATOM 3869 C C . LEU A 1 501 ? 5.401 -10.216 -17.330 1.00 80.81 501 LEU A C 1
ATOM 3871 O O . LEU A 1 501 ? 6.481 -10.328 -17.900 1.00 80.81 501 LEU A O 1
ATOM 3875 N N . ARG A 1 502 ? 4.361 -9.575 -17.887 1.00 82.88 502 ARG A N 1
ATOM 3876 C CA . ARG A 1 502 ? 4.439 -8.911 -19.200 1.00 82.88 502 ARG A CA 1
ATOM 3877 C C . ARG A 1 502 ? 5.548 -7.861 -19.226 1.00 82.88 502 ARG A C 1
ATOM 3879 O O . ARG A 1 502 ? 6.320 -7.817 -20.177 1.00 82.88 502 ARG A O 1
ATOM 3886 N N . SER A 1 503 ? 5.598 -7.010 -18.206 1.00 87.31 503 SER A N 1
ATOM 3887 C CA . SER A 1 503 ? 6.591 -5.943 -18.116 1.00 87.31 503 SER A CA 1
ATOM 3888 C C . SER A 1 503 ? 8.011 -6.493 -18.010 1.00 87.31 503 SER A C 1
ATOM 3890 O O . SER A 1 503 ? 8.867 -6.115 -18.805 1.00 87.31 503 SER A O 1
ATOM 3892 N N . VAL A 1 504 ? 8.241 -7.450 -17.106 1.00 88.38 504 VAL A N 1
ATOM 3893 C CA . VAL A 1 504 ? 9.542 -8.107 -16.926 1.00 88.38 504 VAL A CA 1
ATOM 3894 C C . VAL A 1 504 ? 9.995 -8.772 -18.225 1.00 88.38 504 VAL A C 1
ATOM 3896 O O . VAL A 1 504 ? 11.107 -8.510 -18.664 1.00 88.38 504 VAL A O 1
ATOM 3899 N N . VAL A 1 505 ? 9.126 -9.543 -18.890 1.00 87.00 505 VAL A N 1
ATOM 3900 C CA . VAL A 1 505 ? 9.430 -10.153 -20.198 1.00 87.00 505 VAL A CA 1
ATOM 3901 C C . VAL A 1 505 ? 9.838 -9.089 -21.215 1.00 87.00 505 VAL A C 1
ATOM 3903 O O . VAL A 1 505 ? 10.906 -9.201 -21.803 1.00 87.00 505 VAL A O 1
ATOM 3906 N N . ALA A 1 506 ? 9.031 -8.041 -21.394 1.00 88.38 506 ALA A N 1
ATOM 3907 C CA . ALA A 1 506 ? 9.284 -7.029 -22.416 1.00 88.38 506 ALA A CA 1
ATOM 3908 C C . ALA A 1 506 ? 10.586 -6.247 -22.168 1.00 88.38 506 ALA A C 1
ATOM 3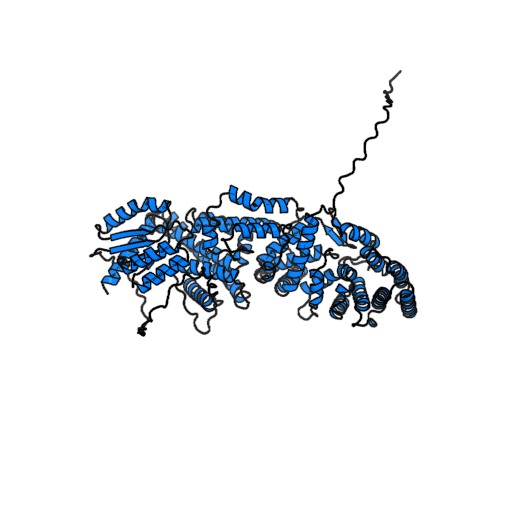910 O O . ALA A 1 506 ? 11.324 -5.962 -23.110 1.00 88.38 506 ALA A O 1
ATOM 3911 N N . TRP A 1 507 ? 10.888 -5.909 -20.911 1.00 92.12 507 TRP A N 1
ATOM 3912 C CA . TRP A 1 507 ? 12.140 -5.241 -20.553 1.00 92.12 507 TRP A CA 1
ATOM 3913 C C . TRP A 1 507 ? 13.354 -6.167 -20.672 1.00 92.12 507 TRP A C 1
ATOM 3915 O O . TRP A 1 507 ? 14.398 -5.719 -21.141 1.00 92.12 507 TRP A O 1
ATOM 3925 N N . THR A 1 508 ? 13.239 -7.447 -20.301 1.00 90.56 508 THR A N 1
ATOM 3926 C CA . THR A 1 508 ? 14.326 -8.423 -20.473 1.00 90.56 508 THR A CA 1
ATOM 3927 C C . THR A 1 508 ? 14.585 -8.729 -21.948 1.00 90.56 508 THR A C 1
ATOM 3929 O O . THR A 1 508 ? 15.742 -8.790 -22.345 1.00 90.56 508 THR A O 1
ATOM 3932 N N . GLU A 1 509 ? 13.544 -8.864 -22.777 1.00 87.69 509 GLU A N 1
ATOM 3933 C CA . GLU A 1 509 ? 13.684 -8.999 -24.236 1.00 87.69 509 GLU A CA 1
ATOM 3934 C C . GLU A 1 509 ? 14.396 -7.789 -24.834 1.00 87.69 509 GLU A C 1
ATOM 3936 O O . GLU A 1 509 ? 15.321 -7.945 -25.625 1.00 87.69 509 GLU A O 1
ATOM 3941 N N . PHE A 1 510 ? 14.012 -6.585 -24.409 1.00 88.12 510 PHE A N 1
ATOM 3942 C CA . PHE A 1 510 ? 14.665 -5.362 -24.853 1.00 88.12 510 PHE A CA 1
ATOM 3943 C C . PHE A 1 510 ? 16.140 -5.303 -24.431 1.00 88.12 510 PHE A C 1
ATOM 3945 O O . PHE A 1 510 ? 16.998 -4.956 -25.239 1.00 88.12 510 PHE A O 1
ATOM 3952 N N . LEU A 1 511 ? 16.456 -5.674 -23.187 1.00 89.00 511 LEU A N 1
ATOM 3953 C CA . LEU A 1 511 ? 17.832 -5.743 -22.693 1.00 89.00 511 LEU A CA 1
ATOM 3954 C C . LEU A 1 511 ? 18.666 -6.780 -23.465 1.00 89.00 511 LEU A C 1
ATOM 3956 O O . LEU A 1 511 ? 19.806 -6.499 -23.831 1.00 89.00 511 LEU A O 1
ATOM 3960 N N . ALA A 1 512 ? 18.096 -7.952 -23.747 1.00 84.06 512 ALA A N 1
ATOM 3961 C CA . ALA A 1 512 ? 18.743 -8.999 -24.529 1.00 84.06 512 ALA A CA 1
ATOM 3962 C C . ALA A 1 512 ? 19.007 -8.545 -25.973 1.00 84.06 512 ALA A C 1
ATOM 3964 O O . ALA A 1 512 ? 20.121 -8.698 -26.466 1.00 84.06 512 ALA A O 1
ATOM 3965 N N . ASP A 1 513 ? 18.030 -7.896 -26.615 1.00 82.19 513 ASP A N 1
ATOM 3966 C CA . ASP A 1 513 ? 18.184 -7.306 -27.949 1.00 82.19 513 ASP A CA 1
ATOM 3967 C C . ASP A 1 513 ? 19.240 -6.186 -27.949 1.00 82.19 513 ASP A C 1
ATOM 3969 O O . ASP A 1 513 ? 20.030 -6.080 -28.890 1.00 82.19 513 ASP A O 1
ATOM 3973 N N . LEU A 1 514 ? 19.313 -5.373 -26.885 1.00 81.94 514 LEU A N 1
ATOM 3974 C CA . LEU A 1 514 ? 20.402 -4.415 -26.722 1.00 81.94 514 LEU A CA 1
ATOM 3975 C C . LEU A 1 514 ? 21.744 -5.140 -26.650 1.00 81.94 514 LEU A C 1
ATOM 3977 O O . LEU A 1 514 ? 22.662 -4.714 -27.328 1.00 81.94 514 LEU A O 1
ATOM 3981 N N . ARG A 1 515 ? 21.887 -6.224 -25.894 1.00 80.12 515 ARG A N 1
ATOM 3982 C CA . ARG A 1 515 ? 23.170 -6.931 -25.749 1.00 80.12 515 ARG A CA 1
ATOM 3983 C C . ARG A 1 515 ? 23.487 -7.912 -26.886 1.00 80.12 515 ARG A C 1
ATOM 3985 O O . ARG A 1 515 ? 24.594 -8.423 -26.938 1.00 80.12 515 ARG A O 1
ATOM 3992 N N . GLY A 1 516 ? 22.560 -8.159 -27.812 1.00 78.00 516 GLY A N 1
ATOM 3993 C CA . GLY A 1 516 ? 22.732 -9.176 -28.857 1.00 78.00 516 GLY A CA 1
ATOM 3994 C C . GLY A 1 516 ? 22.655 -10.612 -28.322 1.00 78.00 516 GLY A C 1
ATOM 3995 O O . GLY A 1 516 ? 23.213 -11.530 -28.918 1.00 78.00 516 GLY A O 1
ATOM 3996 N N . VAL A 1 517 ? 21.966 -10.813 -27.198 1.00 83.19 517 VAL A N 1
ATOM 3997 C CA . VAL A 1 517 ? 21.873 -12.095 -26.494 1.00 83.19 517 VAL A CA 1
ATOM 3998 C C . VAL A 1 517 ? 20.603 -12.832 -26.912 1.00 83.19 517 VAL A C 1
ATOM 4000 O O . VAL A 1 517 ? 19.497 -12.302 -26.818 1.00 83.19 517 VAL A O 1
ATOM 4003 N N . ALA A 1 518 ? 20.745 -14.085 -27.340 1.00 79.19 518 ALA A N 1
ATOM 4004 C CA . ALA A 1 518 ? 19.611 -14.964 -27.608 1.00 79.19 518 ALA A CA 1
ATOM 4005 C C . ALA A 1 518 ? 19.164 -15.707 -26.331 1.00 79.19 518 ALA A C 1
ATOM 4007 O O . ALA A 1 518 ? 19.994 -15.988 -25.465 1.00 79.19 518 ALA A O 1
ATOM 4008 N N . PRO A 1 519 ? 17.875 -16.076 -26.200 1.00 83.88 519 PRO A N 1
ATOM 4009 C CA . PRO A 1 519 ? 17.422 -16.935 -25.111 1.00 83.88 519 PRO A CA 1
ATOM 4010 C C . PRO A 1 519 ? 18.067 -18.325 -25.205 1.00 83.88 519 PRO A C 1
ATOM 4012 O O . PRO A 1 519 ? 18.031 -18.963 -26.258 1.00 83.88 519 PRO A O 1
ATOM 4015 N N . VAL A 1 520 ? 18.614 -18.817 -24.091 1.00 84.31 520 VAL A N 1
ATOM 4016 C CA . VAL A 1 520 ? 19.295 -20.119 -24.002 1.00 84.31 520 VAL A CA 1
ATOM 4017 C C . VAL A 1 520 ? 18.764 -20.909 -22.814 1.00 84.31 520 VAL A C 1
ATOM 4019 O O . VAL A 1 520 ? 18.662 -20.384 -21.708 1.00 84.31 520 VAL A O 1
ATOM 4022 N N . GLU A 1 521 ? 18.469 -22.192 -23.023 1.00 83.06 521 GLU A N 1
ATOM 4023 C CA . GLU A 1 521 ? 17.993 -23.081 -21.962 1.00 83.06 521 GLU A CA 1
ATOM 4024 C C . GLU A 1 521 ? 18.946 -23.129 -20.765 1.00 83.06 521 GLU A C 1
ATOM 4026 O O . GLU A 1 521 ? 20.164 -23.242 -20.918 1.00 83.06 521 GLU A O 1
ATOM 4031 N N . LEU A 1 522 ? 18.374 -23.026 -19.563 1.00 80.75 522 LEU A N 1
ATOM 4032 C CA . LEU A 1 522 ? 19.129 -23.110 -18.320 1.00 80.75 522 LEU A CA 1
ATOM 4033 C C . LEU A 1 522 ? 19.653 -24.549 -18.134 1.00 80.75 522 LEU A C 1
ATOM 4035 O O . LEU A 1 522 ? 18.846 -25.484 -18.118 1.00 80.75 522 LEU A O 1
ATOM 4039 N N . PRO A 1 523 ? 20.973 -24.758 -17.956 1.00 82.00 523 PRO A N 1
ATOM 4040 C CA . PRO A 1 523 ? 21.536 -26.087 -17.758 1.00 82.00 523 PRO A CA 1
ATOM 4041 C C . PRO A 1 523 ? 20.915 -26.805 -16.558 1.00 82.00 523 PRO A C 1
ATOM 4043 O O . PRO A 1 523 ? 20.676 -26.208 -15.505 1.00 82.00 523 PRO A O 1
ATOM 4046 N N . SER A 1 524 ? 20.696 -28.115 -16.691 1.00 75.12 524 SER A N 1
ATOM 4047 C CA . SER A 1 524 ? 20.101 -28.928 -15.628 1.00 75.12 524 SER A CA 1
ATOM 4048 C C . SER A 1 524 ? 20.909 -28.827 -14.327 1.00 75.12 524 SER A C 1
ATOM 4050 O O . SER A 1 524 ? 22.090 -29.165 -14.298 1.00 75.12 524 SER A O 1
ATOM 4052 N N . GLY A 1 525 ? 20.259 -28.392 -13.243 1.00 71.62 525 GLY A N 1
ATOM 4053 C CA . GLY A 1 525 ? 20.874 -28.257 -11.918 1.00 71.62 525 GLY A CA 1
ATOM 4054 C C . GLY A 1 525 ? 21.454 -26.875 -11.592 1.00 71.62 525 GLY A C 1
ATOM 4055 O O . GLY A 1 525 ? 21.924 -26.706 -10.471 1.00 71.62 525 GLY A O 1
ATOM 4056 N N . ARG A 1 526 ? 21.399 -25.901 -12.515 1.00 74.94 526 ARG A N 1
ATOM 4057 C CA . ARG A 1 526 ? 21.651 -24.478 -12.218 1.00 74.94 526 ARG A CA 1
ATOM 4058 C C . ARG A 1 526 ? 20.345 -23.741 -11.907 1.00 74.94 526 ARG A C 1
ATOM 4060 O O . ARG A 1 526 ? 19.282 -24.120 -12.402 1.00 74.94 526 ARG A O 1
ATOM 4067 N N . SER A 1 527 ? 20.434 -22.690 -11.098 1.00 76.31 527 SER A N 1
ATOM 4068 C CA . SER A 1 527 ? 19.354 -21.746 -10.804 1.00 76.31 527 SER A CA 1
ATOM 4069 C C . SER A 1 527 ? 19.645 -20.381 -11.431 1.00 76.31 527 SER A C 1
ATOM 4071 O O . SER A 1 527 ? 20.790 -19.961 -11.547 1.00 76.31 527 SER A O 1
ATOM 4073 N N . ILE A 1 528 ? 18.594 -19.635 -11.776 1.00 77.50 528 ILE A N 1
ATOM 4074 C CA . ILE A 1 528 ? 18.691 -18.231 -12.234 1.00 77.50 528 ILE A CA 1
ATOM 4075 C C . ILE A 1 528 ? 19.230 -17.310 -11.134 1.00 77.50 528 ILE A C 1
ATOM 4077 O O . ILE A 1 528 ? 19.682 -16.204 -11.404 1.00 77.50 528 ILE A O 1
ATOM 4081 N N . THR A 1 529 ? 19.161 -17.759 -9.886 1.00 74.69 529 THR A N 1
ATOM 4082 C CA . THR A 1 529 ? 19.650 -17.034 -8.711 1.00 74.69 529 THR A CA 1
ATOM 4083 C C . THR A 1 529 ? 21.124 -17.273 -8.432 1.00 74.69 529 THR A C 1
ATOM 4085 O O . THR A 1 529 ? 21.668 -16.636 -7.534 1.00 74.69 529 THR A O 1
ATOM 4088 N N . ASP A 1 530 ? 21.749 -18.230 -9.121 1.00 73.88 530 ASP A N 1
ATOM 4089 C CA . ASP A 1 530 ? 23.175 -18.476 -8.964 1.00 73.88 530 ASP A CA 1
ATOM 4090 C C . ASP A 1 530 ? 23.932 -17.232 -9.446 1.00 73.88 530 ASP A C 1
ATOM 4092 O O . ASP A 1 530 ? 23.540 -16.613 -10.439 1.00 73.88 530 ASP A O 1
ATOM 4096 N N . SER A 1 531 ? 24.996 -16.847 -8.729 1.00 65.44 531 SER A N 1
ATOM 4097 C CA . SER A 1 531 ? 25.836 -15.713 -9.135 1.00 65.44 531 SER A CA 1
ATOM 4098 C C . SER A 1 531 ? 26.272 -15.921 -10.584 1.00 65.44 531 SER A C 1
ATOM 4100 O O . SER A 1 531 ? 26.849 -16.974 -10.880 1.00 65.44 531 SER A O 1
ATOM 4102 N N . PRO A 1 532 ? 26.000 -14.975 -11.495 1.00 66.00 532 PRO A N 1
ATOM 4103 C CA . PRO A 1 532 ? 26.347 -15.168 -12.884 1.00 66.00 532 PRO A CA 1
ATOM 4104 C C . PRO A 1 532 ? 27.862 -15.172 -13.029 1.00 66.00 532 PRO A C 1
ATOM 4106 O O . PRO A 1 532 ? 28.558 -14.311 -12.499 1.00 66.00 532 PRO A O 1
ATOM 4109 N N . GLU A 1 533 ? 28.367 -16.164 -13.756 1.00 64.62 533 GLU A N 1
ATOM 4110 C CA . GLU A 1 533 ? 29.752 -16.166 -14.234 1.00 64.62 533 GLU A CA 1
ATOM 4111 C C . GLU A 1 533 ? 29.935 -15.112 -15.347 1.00 64.62 533 GLU A C 1
ATOM 4113 O O . GLU A 1 533 ? 31.044 -14.632 -15.558 1.00 64.62 533 GLU A O 1
ATOM 4118 N N . ASP A 1 534 ? 28.840 -14.761 -16.038 1.00 78.75 534 ASP A N 1
ATOM 4119 C CA . ASP A 1 534 ? 28.752 -13.806 -17.145 1.00 78.75 534 ASP A CA 1
ATOM 4120 C C . ASP A 1 534 ? 27.310 -13.242 -17.226 1.00 78.75 534 ASP A C 1
ATOM 4122 O O . ASP A 1 534 ? 26.337 -14.007 -17.203 1.00 78.75 534 ASP A O 1
ATOM 4126 N N . GLU A 1 535 ? 27.161 -11.911 -17.285 1.00 80.00 535 GLU A N 1
ATOM 4127 C CA . GLU A 1 535 ? 25.862 -11.221 -17.365 1.00 80.00 535 GLU A CA 1
ATOM 4128 C C . GLU A 1 535 ? 25.079 -11.605 -18.630 1.00 80.00 535 GLU A C 1
ATOM 4130 O O . GLU A 1 535 ? 23.869 -11.821 -18.564 1.00 80.00 535 GLU A O 1
ATOM 4135 N N . GLU A 1 536 ? 25.743 -11.728 -19.779 1.00 83.94 536 GLU A N 1
ATOM 4136 C CA . GLU A 1 536 ? 25.089 -12.033 -21.055 1.00 83.94 536 GLU A CA 1
ATOM 4137 C C . GLU A 1 536 ? 24.527 -13.455 -21.049 1.00 83.94 536 GLU A C 1
ATOM 4139 O O . GLU A 1 536 ? 23.381 -13.692 -21.443 1.00 83.94 536 GLU A O 1
ATOM 4144 N N . VAL A 1 537 ? 25.298 -14.402 -20.510 1.00 83.69 537 VAL A N 1
ATOM 4145 C CA . VAL A 1 537 ? 24.849 -15.787 -20.307 1.00 83.69 537 VAL A CA 1
ATOM 4146 C C . VAL A 1 537 ? 23.631 -15.820 -19.384 1.00 83.69 537 VAL A C 1
ATOM 4148 O O . VAL A 1 537 ? 22.646 -16.513 -19.657 1.00 83.69 537 VAL A O 1
ATOM 4151 N N . TRP A 1 538 ? 23.668 -15.036 -18.308 1.00 85.94 538 TRP A N 1
ATOM 4152 C CA . TRP A 1 538 ? 22.563 -14.938 -17.368 1.00 85.94 538 TRP A CA 1
ATOM 4153 C C . TRP A 1 538 ? 21.297 -14.347 -17.999 1.00 85.94 538 TRP A C 1
ATOM 4155 O O . TRP A 1 538 ? 20.220 -14.922 -17.827 1.00 85.94 538 TRP A O 1
ATOM 4165 N N . ILE A 1 539 ? 21.413 -13.267 -18.783 1.00 87.31 539 ILE A N 1
ATOM 4166 C CA . ILE A 1 539 ? 20.289 -12.666 -19.519 1.00 87.31 539 ILE A CA 1
ATOM 4167 C C . ILE A 1 539 ? 19.647 -13.709 -20.442 1.00 87.31 539 ILE A C 1
ATOM 4169 O O . ILE A 1 539 ? 18.421 -13.845 -20.450 1.00 87.31 539 ILE A O 1
ATOM 4173 N N . GLY A 1 540 ? 20.457 -14.481 -21.175 1.00 85.81 540 GLY A N 1
ATOM 4174 C CA . GLY A 1 540 ? 19.972 -15.536 -22.067 1.00 85.81 540 GLY A CA 1
ATOM 4175 C C . GLY A 1 540 ? 19.174 -16.613 -21.327 1.00 85.81 540 GLY A C 1
ATOM 4176 O O . GLY A 1 540 ? 18.085 -16.996 -21.768 1.00 85.81 540 GLY A O 1
ATOM 4177 N N . HIS A 1 541 ? 19.665 -17.059 -20.169 1.00 87.81 541 HIS A N 1
ATOM 4178 C CA . HIS A 1 541 ? 18.970 -18.033 -19.324 1.00 87.81 541 HIS A CA 1
ATOM 4179 C C . HIS A 1 541 ? 17.696 -17.485 -18.687 1.00 87.81 541 HIS A C 1
ATOM 4181 O O . HIS A 1 541 ? 16.662 -18.162 -18.673 1.00 87.81 541 HIS A O 1
ATOM 4187 N N . PHE A 1 542 ? 17.748 -16.258 -18.173 1.00 87.31 542 PHE A N 1
ATOM 4188 C CA . PHE A 1 542 ? 16.599 -15.619 -17.551 1.00 87.31 542 PHE A CA 1
ATOM 4189 C C . PHE A 1 542 ? 15.483 -15.377 -18.570 1.00 87.31 542 PHE A C 1
ATOM 4191 O O . PHE A 1 542 ? 14.321 -15.693 -18.300 1.00 87.31 542 PHE A O 1
ATOM 4198 N N . LEU A 1 543 ? 15.831 -14.909 -19.773 1.00 87.12 543 LEU A N 1
ATOM 4199 C CA . LEU A 1 543 ? 14.873 -14.704 -20.852 1.00 87.12 543 LEU A CA 1
ATOM 4200 C C . LEU A 1 543 ? 14.219 -16.016 -21.295 1.00 87.12 543 LEU A C 1
ATOM 4202 O O . LEU A 1 543 ? 12.994 -16.081 -21.409 1.00 87.12 543 LEU A O 1
ATOM 4206 N N . TRP A 1 544 ? 15.008 -17.075 -21.498 1.00 85.62 544 TRP A N 1
ATOM 4207 C CA . TRP A 1 544 ? 14.459 -18.390 -21.833 1.00 85.62 544 TRP A CA 1
ATOM 4208 C C . TRP A 1 544 ? 13.477 -18.876 -20.765 1.00 85.62 544 TRP A C 1
ATOM 4210 O O . TRP A 1 544 ? 12.370 -19.313 -21.080 1.00 85.62 544 TRP A O 1
ATOM 4220 N N . TRP A 1 545 ? 13.836 -18.744 -19.487 1.00 85.19 545 TRP A N 1
ATOM 4221 C CA . TRP A 1 545 ? 12.971 -19.155 -18.385 1.00 85.19 545 TRP A CA 1
ATOM 4222 C C . TRP A 1 545 ? 11.656 -18.375 -18.345 1.00 85.19 545 TRP A C 1
ATOM 4224 O O . TRP A 1 545 ? 10.590 -18.971 -18.156 1.00 85.19 545 TRP A O 1
ATOM 4234 N N . LEU A 1 546 ? 11.714 -17.059 -18.571 1.00 83.94 546 LEU A N 1
ATOM 4235 C CA . LEU A 1 546 ? 10.533 -16.204 -18.663 1.00 83.94 546 LEU A CA 1
ATOM 4236 C C . LEU A 1 546 ? 9.620 -16.645 -19.815 1.00 83.94 546 LEU A C 1
ATOM 4238 O O . LEU A 1 546 ? 8.406 -16.720 -19.635 1.00 83.94 546 LEU A O 1
ATOM 4242 N N . GLN A 1 547 ? 10.194 -16.986 -20.971 1.00 79.88 547 GLN A N 1
ATOM 4243 C CA . GLN A 1 547 ? 9.456 -17.449 -22.150 1.00 79.88 547 GLN A CA 1
ATOM 4244 C C . GLN A 1 547 ? 8.841 -18.844 -21.952 1.00 79.88 547 GLN A C 1
ATOM 4246 O O . GLN A 1 547 ? 7.699 -19.074 -22.357 1.00 79.88 547 GLN A O 1
ATOM 4251 N N . VAL A 1 548 ? 9.538 -19.764 -21.275 1.00 74.38 548 VAL A N 1
ATOM 4252 C CA . VAL A 1 548 ? 9.035 -21.118 -20.967 1.00 74.38 548 VAL A CA 1
ATOM 4253 C C . VAL A 1 548 ? 7.900 -21.091 -19.946 1.00 74.38 548 VAL A C 1
ATOM 4255 O O . VAL A 1 548 ? 6.900 -21.789 -20.122 1.00 74.38 548 VAL A O 1
ATOM 4258 N N . ARG A 1 549 ? 7.995 -20.243 -18.914 1.00 67.38 549 ARG A N 1
ATOM 4259 C CA . ARG A 1 549 ? 6.866 -19.959 -18.007 1.00 67.38 549 ARG A CA 1
ATOM 4260 C C . ARG A 1 549 ? 5.765 -19.117 -18.667 1.00 67.38 549 ARG A C 1
ATOM 4262 O O . ARG A 1 549 ? 4.726 -18.891 -18.050 1.00 67.38 549 ARG A O 1
ATOM 4269 N N . GLY A 1 550 ? 6.005 -18.649 -19.890 1.00 52.91 550 GLY A N 1
ATOM 4270 C CA . GLY A 1 550 ? 5.466 -17.427 -20.458 1.00 52.91 550 GLY A CA 1
ATOM 4271 C C . GLY A 1 550 ? 3.977 -17.188 -20.278 1.00 52.91 550 GLY A C 1
ATOM 4272 O O . GLY A 1 550 ? 3.121 -18.025 -20.588 1.00 52.91 550 GLY A O 1
ATOM 4273 N N . TRP A 1 551 ? 3.690 -15.932 -19.929 1.00 43.88 551 TRP A N 1
ATOM 4274 C CA . TRP A 1 551 ? 2.536 -15.226 -20.460 1.00 43.88 551 TRP A CA 1
ATOM 4275 C C . TRP A 1 551 ? 2.478 -15.471 -21.971 1.00 43.88 551 TRP A C 1
ATOM 4277 O O . TRP A 1 551 ? 3.244 -14.913 -22.752 1.00 43.88 551 TRP A O 1
ATOM 4287 N N . LYS A 1 552 ? 1.566 -16.345 -22.393 1.00 45.91 552 LYS A N 1
ATOM 4288 C CA . LYS A 1 552 ? 1.143 -16.403 -23.787 1.00 45.91 552 LYS A CA 1
ATOM 4289 C C . LYS A 1 552 ? 0.234 -15.196 -23.972 1.00 45.91 552 LYS A C 1
ATOM 4291 O O . LYS A 1 552 ? -0.755 -15.128 -23.233 1.00 45.91 552 LYS A O 1
ATOM 4296 N N . PRO A 1 553 ? 0.508 -14.266 -24.907 1.00 39.59 553 PRO A N 1
ATOM 4297 C CA . PRO A 1 553 ? -0.439 -13.205 -25.200 1.00 39.59 553 PRO A CA 1
ATOM 4298 C C . PRO A 1 553 ? -1.796 -13.870 -25.410 1.00 39.59 553 PRO A C 1
ATOM 4300 O O . PRO A 1 553 ? -1.941 -14.748 -26.271 1.00 39.59 553 PRO A O 1
ATOM 4303 N N . LYS A 1 554 ? -2.789 -13.528 -24.574 1.00 34.47 554 LYS A N 1
ATOM 4304 C CA . LYS A 1 554 ? -4.173 -13.864 -24.908 1.00 34.47 554 LYS A CA 1
ATOM 4305 C C . LYS A 1 554 ? -4.333 -13.321 -26.317 1.00 34.47 554 LYS A C 1
ATOM 4307 O O . LYS A 1 554 ? -4.104 -12.135 -26.525 1.00 34.47 554 LYS A O 1
ATOM 4312 N N . LYS A 1 555 ? -4.650 -14.188 -27.283 1.00 33.88 555 LYS A N 1
ATOM 4313 C CA . LYS A 1 555 ? -5.119 -13.738 -28.590 1.00 33.88 555 LYS A CA 1
ATOM 4314 C C . LYS A 1 555 ? -6.312 -12.832 -28.302 1.00 33.88 555 LYS A C 1
ATOM 4316 O O . LYS A 1 555 ? -7.426 -13.328 -28.145 1.00 33.88 555 LYS A O 1
ATOM 4321 N N . GLU A 1 556 ? -6.091 -11.527 -28.204 1.00 34.47 556 GLU A N 1
ATOM 4322 C CA . GLU A 1 556 ? -7.122 -10.565 -28.519 1.00 34.47 556 GLU A CA 1
ATOM 4323 C C . GLU A 1 556 ? -7.428 -10.859 -29.975 1.00 34.47 556 GLU A C 1
ATOM 4325 O O . GLU A 1 556 ? -6.661 -10.529 -30.873 1.00 34.47 556 GLU A O 1
ATOM 4330 N N . ARG A 1 557 ? -8.469 -11.663 -30.200 1.00 24.33 557 ARG A N 1
ATOM 4331 C CA . ARG A 1 557 ? -9.029 -11.837 -31.528 1.00 24.33 557 ARG A CA 1
ATOM 4332 C C . ARG A 1 557 ? -9.439 -10.431 -31.972 1.00 24.33 557 ARG A C 1
ATOM 4334 O O . ARG A 1 557 ? -10.407 -9.924 -31.401 1.00 24.33 557 ARG A O 1
ATOM 4341 N N . PRO A 1 558 ? -8.817 -9.822 -32.998 1.00 32.91 558 PRO A N 1
ATOM 4342 C CA . PRO A 1 558 ? -9.615 -8.958 -33.848 1.00 32.91 558 PRO A CA 1
ATOM 4343 C C . PRO A 1 558 ? -10.812 -9.799 -34.335 1.00 32.91 558 PRO A C 1
ATOM 4345 O O . PRO A 1 558 ? -10.670 -11.022 -34.496 1.00 32.91 558 PRO A O 1
ATOM 4348 N N . PRO A 1 559 ? -12.011 -9.209 -34.483 1.00 30.06 559 PRO A N 1
ATOM 4349 C CA . PRO A 1 559 ? -13.182 -9.949 -34.946 1.00 30.06 559 PRO A CA 1
ATOM 4350 C C . PRO A 1 559 ? -12.814 -10.731 -36.219 1.00 30.06 559 PRO A C 1
ATOM 4352 O O . PRO A 1 559 ? -12.108 -10.187 -37.068 1.00 30.06 559 PRO A O 1
ATOM 4355 N N . PRO A 1 560 ? -13.190 -12.019 -36.328 1.00 30.62 560 PRO A N 1
ATOM 4356 C CA . PRO A 1 560 ? -12.660 -12.883 -37.372 1.00 30.62 560 PRO A CA 1
ATOM 4357 C C . PRO A 1 560 ? -13.118 -12.388 -38.746 1.00 30.62 560 PRO A C 1
ATOM 4359 O O . PRO A 1 560 ? -14.315 -12.372 -39.027 1.00 30.62 560 PRO A O 1
ATOM 4362 N N . GLU A 1 561 ? -12.165 -12.024 -39.604 1.00 34.25 561 GLU A N 1
ATOM 4363 C CA . GLU A 1 561 ? -12.389 -12.059 -41.045 1.00 34.25 561 GLU A CA 1
ATOM 4364 C C . GLU A 1 561 ? -12.354 -13.521 -41.496 1.00 34.25 561 GLU A C 1
ATOM 4366 O O . GLU A 1 561 ? -11.416 -14.269 -41.208 1.00 34.25 561 GLU A O 1
ATOM 4371 N N . ASP A 1 562 ? -13.434 -13.926 -42.156 1.00 35.78 562 ASP A N 1
ATOM 4372 C CA . ASP A 1 562 ? -13.656 -15.260 -42.694 1.00 35.78 562 ASP A CA 1
ATOM 4373 C C . ASP A 1 562 ? -12.727 -15.488 -43.894 1.00 35.78 562 ASP A C 1
ATOM 4375 O O . ASP A 1 562 ? -13.045 -15.166 -45.040 1.00 35.78 562 ASP A O 1
ATOM 4379 N N . LEU A 1 563 ? -11.527 -15.995 -43.621 1.00 32.66 563 LEU A N 1
ATOM 4380 C CA . LEU A 1 563 ? -10.631 -16.525 -44.638 1.00 32.66 563 LEU A CA 1
ATOM 4381 C C . LEU A 1 563 ? -10.757 -18.046 -44.589 1.00 32.66 563 LEU A C 1
ATOM 4383 O O . LEU A 1 563 ? -10.406 -18.670 -43.590 1.00 32.66 563 LEU A O 1
ATOM 4387 N N . GLY A 1 564 ? -11.319 -18.613 -45.660 1.00 32.59 564 GLY A N 1
ATOM 4388 C CA . GLY A 1 564 ? -11.595 -20.040 -45.833 1.00 32.59 564 GLY A CA 1
ATOM 4389 C C . GLY A 1 564 ? -10.381 -20.975 -45.651 1.00 32.59 564 GLY A C 1
ATOM 4390 O O . GLY A 1 564 ? -9.294 -20.559 -45.256 1.00 32.59 564 GLY A O 1
ATOM 4391 N N . PRO A 1 565 ? -10.549 -22.283 -45.910 1.00 32.06 565 PRO A N 1
ATOM 4392 C CA . PRO A 1 565 ? -9.661 -23.309 -45.372 1.00 32.06 565 PRO A CA 1
ATOM 4393 C C . PRO A 1 565 ? -8.225 -23.203 -45.905 1.00 32.06 565 PRO A C 1
ATOM 4395 O O . PRO A 1 565 ? -7.995 -23.055 -47.105 1.00 32.06 565 PRO A O 1
ATOM 4398 N N . ALA A 1 566 ? -7.264 -23.321 -44.986 1.00 27.64 566 ALA A N 1
ATOM 4399 C CA . ALA A 1 566 ? -5.831 -23.281 -45.259 1.00 27.64 566 ALA A CA 1
ATOM 4400 C C . ALA A 1 566 ? -5.343 -24.523 -46.041 1.00 27.64 566 ALA A C 1
ATOM 4402 O O . ALA A 1 566 ? -5.829 -25.630 -45.784 1.00 27.64 566 ALA A O 1
ATOM 4403 N N . PRO A 1 567 ? -4.354 -24.387 -46.947 1.00 27.78 567 PRO A N 1
ATOM 4404 C CA . PRO A 1 567 ? -3.668 -25.530 -47.537 1.00 27.78 567 PRO A CA 1
ATOM 4405 C C . PRO A 1 567 ? -2.643 -26.144 -46.563 1.00 27.78 567 PRO A C 1
ATOM 4407 O O . PRO A 1 567 ? -2.122 -25.482 -45.667 1.00 27.78 567 PRO A O 1
ATOM 4410 N N . ALA A 1 568 ? -2.390 -27.442 -46.745 1.00 25.50 568 ALA A N 1
ATOM 4411 C CA . ALA A 1 568 ? -1.609 -28.307 -45.864 1.00 25.50 568 ALA A CA 1
ATOM 4412 C C . ALA A 1 568 ? -0.092 -28.031 -45.889 1.00 25.50 568 ALA A C 1
ATOM 4414 O O . ALA A 1 568 ? 0.497 -27.801 -46.943 1.00 25.50 568 ALA A O 1
ATOM 4415 N N . VAL A 1 569 ? 0.529 -28.125 -44.709 1.00 26.28 569 VAL A N 1
ATOM 4416 C CA . VAL A 1 569 ? 1.974 -28.004 -44.463 1.00 26.28 569 VAL A CA 1
ATOM 4417 C C . VAL A 1 569 ? 2.686 -29.311 -44.830 1.00 26.28 569 VAL A C 1
ATOM 4419 O O . VAL A 1 569 ? 2.279 -30.384 -44.385 1.00 26.28 569 VAL A O 1
ATOM 4422 N N . VAL A 1 570 ? 3.768 -29.216 -45.608 1.00 25.42 570 VAL A N 1
ATOM 4423 C CA . VAL A 1 570 ? 4.746 -30.294 -45.823 1.00 25.42 570 VAL A CA 1
ATOM 4424 C C . VAL A 1 570 ? 5.927 -30.043 -44.886 1.00 25.42 570 VAL A C 1
ATOM 4426 O O . VAL A 1 570 ? 6.576 -29.006 -44.972 1.00 25.42 570 VAL A O 1
ATOM 4429 N N . VAL A 1 571 ? 6.173 -30.991 -43.983 1.00 27.45 571 VAL A N 1
ATOM 4430 C CA . VAL A 1 571 ? 7.318 -31.028 -43.062 1.00 27.45 571 VAL A CA 1
ATOM 4431 C C . VAL A 1 571 ? 8.540 -31.574 -43.804 1.00 27.45 571 VAL A C 1
ATOM 4433 O O . VAL A 1 571 ? 8.417 -32.550 -44.548 1.00 27.45 571 VAL A O 1
ATOM 4436 N N . ARG A 1 572 ? 9.720 -30.990 -43.575 1.00 24.08 572 ARG A N 1
ATOM 4437 C CA . ARG A 1 572 ? 11.005 -31.665 -43.795 1.00 24.08 572 ARG A CA 1
ATOM 4438 C C . ARG A 1 572 ? 11.873 -31.561 -42.545 1.00 24.08 572 ARG A C 1
ATOM 4440 O O . ARG A 1 572 ? 11.903 -30.522 -41.897 1.00 24.08 572 ARG A O 1
ATOM 4447 N N . GLU A 1 573 ? 12.466 -32.707 -42.237 1.00 26.05 573 GLU A N 1
ATOM 4448 C CA . GLU A 1 573 ? 13.201 -33.080 -41.032 1.00 26.05 573 GLU A CA 1
ATOM 4449 C C . GLU A 1 573 ? 14.634 -32.521 -40.991 1.00 26.05 573 GLU A C 1
ATOM 4451 O O . GLU A 1 573 ? 15.180 -32.063 -41.992 1.00 26.05 573 GLU A O 1
ATOM 4456 N N . GLU A 1 574 ? 15.168 -32.583 -39.774 1.00 27.56 574 GLU A N 1
ATOM 4457 C CA . GLU A 1 574 ? 16.429 -32.101 -39.209 1.00 27.56 574 GLU A CA 1
ATOM 4458 C C . GLU A 1 574 ? 17.712 -32.589 -39.905 1.00 27.56 574 GLU A C 1
ATOM 4460 O O . GLU A 1 574 ? 17.770 -33.712 -40.397 1.00 27.56 574 GLU A O 1
ATOM 4465 N N . GLU A 1 575 ? 18.793 -31.810 -39.775 1.00 25.11 575 GLU A N 1
ATOM 4466 C CA . GLU A 1 575 ? 20.145 -32.360 -39.616 1.00 25.11 575 GLU A CA 1
ATOM 4467 C C . GLU A 1 575 ? 21.005 -31.444 -38.723 1.00 25.11 575 GLU A C 1
ATOM 4469 O O . GLU A 1 575 ? 21.043 -30.226 -38.884 1.00 25.11 575 GLU A O 1
ATOM 4474 N N . ALA A 1 576 ? 21.661 -32.061 -37.739 1.00 27.45 576 ALA A N 1
ATOM 4475 C CA . ALA A 1 576 ? 22.491 -31.451 -36.708 1.00 27.45 576 ALA A CA 1
ATOM 4476 C C . ALA A 1 576 ? 23.980 -31.634 -37.030 1.00 27.45 576 ALA A C 1
ATOM 4478 O O . ALA A 1 576 ? 24.372 -32.765 -37.304 1.00 27.45 576 ALA A O 1
ATOM 4479 N N . VAL A 1 577 ? 24.829 -30.601 -36.883 1.00 26.44 577 VAL A N 1
ATOM 4480 C CA . VAL A 1 577 ? 26.289 -30.793 -36.735 1.00 26.44 577 VAL A CA 1
ATOM 4481 C C . VAL A 1 577 ? 26.957 -29.725 -35.843 1.00 26.44 577 VAL A C 1
ATOM 4483 O O . VAL A 1 577 ? 26.908 -28.532 -36.108 1.00 26.44 577 VAL A O 1
ATOM 4486 N N . SER A 1 578 ? 27.579 -30.259 -34.787 1.00 25.16 578 SER A N 1
ATOM 4487 C CA . SER A 1 578 ? 28.667 -29.840 -33.881 1.00 25.16 578 SER A CA 1
ATOM 4488 C C . SER A 1 578 ? 29.113 -28.381 -33.690 1.00 25.16 578 SER A C 1
ATOM 4490 O O . SER A 1 578 ? 29.578 -27.701 -34.600 1.00 25.16 578 SER A O 1
ATOM 4492 N N . ALA A 1 579 ? 29.220 -28.043 -32.403 1.00 25.89 579 ALA A N 1
ATOM 4493 C CA . ALA A 1 579 ? 30.054 -26.996 -31.830 1.00 25.89 579 ALA A CA 1
ATOM 4494 C C . ALA A 1 579 ? 31.567 -27.221 -32.031 1.00 25.89 579 ALA A C 1
ATOM 4496 O O . ALA A 1 579 ? 32.047 -28.347 -31.889 1.00 25.89 579 ALA A O 1
ATOM 4497 N N . SER A 1 580 ? 32.300 -26.119 -32.236 1.00 25.00 580 SER A N 1
ATOM 4498 C CA . SER A 1 580 ? 33.572 -25.744 -31.581 1.00 25.00 580 SER A CA 1
ATOM 4499 C C . SER A 1 580 ? 34.476 -24.968 -32.542 1.00 25.00 580 SER A C 1
ATOM 4501 O O . SER A 1 580 ? 34.962 -25.542 -33.509 1.00 25.00 580 SER A O 1
ATOM 4503 N N . GLN A 1 581 ? 34.733 -23.689 -32.245 1.00 26.42 581 GLN A N 1
ATOM 4504 C CA . GLN A 1 581 ? 36.075 -23.119 -32.025 1.00 26.42 581 GLN A CA 1
ATOM 4505 C C . GLN A 1 581 ? 36.011 -21.583 -32.035 1.00 26.42 581 GLN A C 1
ATOM 4507 O O . GLN A 1 581 ? 35.735 -20.960 -33.054 1.00 26.42 581 GLN A O 1
ATOM 4512 N N . LYS A 1 582 ? 36.317 -20.975 -30.881 1.00 29.61 582 LYS A N 1
ATOM 4513 C CA . LYS A 1 582 ? 36.758 -19.579 -30.792 1.00 29.61 582 LYS A CA 1
ATOM 4514 C C . LYS A 1 582 ? 38.121 -19.479 -31.482 1.00 29.61 582 LYS A C 1
ATOM 4516 O O . LYS A 1 582 ? 39.073 -20.105 -31.015 1.00 29.61 582 LYS A O 1
ATOM 4521 N N . SER A 1 583 ? 38.223 -18.680 -32.538 1.00 25.97 583 SER A N 1
ATOM 4522 C CA . SER A 1 583 ? 39.504 -18.148 -32.997 1.00 25.97 583 SER A CA 1
ATOM 4523 C C . SER A 1 583 ? 39.392 -16.647 -33.197 1.00 25.97 583 SER A C 1
ATOM 4525 O O . SER A 1 583 ? 38.620 -16.177 -34.026 1.00 25.97 583 SER A O 1
ATOM 4527 N N . ASP A 1 584 ? 40.199 -15.952 -32.413 1.00 31.41 584 ASP A N 1
ATOM 4528 C CA . ASP A 1 584 ? 40.692 -14.598 -32.599 1.00 31.41 584 ASP A CA 1
ATOM 4529 C C . ASP A 1 584 ? 41.148 -14.414 -34.063 1.00 31.41 584 ASP A C 1
ATOM 4531 O O . ASP A 1 584 ? 42.177 -14.953 -34.476 1.00 31.41 584 ASP A O 1
ATOM 4535 N N . GLN A 1 585 ? 40.329 -13.754 -34.884 1.00 33.16 585 GLN A N 1
ATOM 4536 C CA . GLN A 1 585 ? 40.679 -13.365 -36.249 1.00 33.16 585 GLN A CA 1
ATOM 4537 C C . GLN A 1 585 ? 40.327 -11.895 -36.424 1.00 33.16 585 GLN A C 1
ATOM 4539 O O . GLN A 1 585 ? 39.167 -11.501 -36.359 1.00 33.16 585 GLN A O 1
ATOM 4544 N N . THR A 1 586 ? 41.353 -11.080 -36.640 1.00 37.06 586 THR A N 1
ATOM 4545 C CA . THR A 1 586 ? 41.219 -9.751 -37.231 1.00 37.06 586 THR A CA 1
ATOM 4546 C C . THR A 1 586 ? 40.528 -9.939 -38.587 1.00 37.06 586 THR A C 1
ATOM 4548 O O . THR A 1 586 ? 41.156 -10.447 -39.513 1.00 37.06 586 THR A O 1
ATOM 4551 N N . GLU A 1 587 ? 39.224 -9.650 -38.668 1.00 42.00 587 GLU A N 1
ATOM 4552 C CA . GLU A 1 587 ? 38.417 -9.886 -39.873 1.00 42.00 587 GLU A CA 1
ATOM 4553 C C . GLU A 1 587 ? 39.014 -9.126 -41.069 1.00 42.00 587 GLU A C 1
ATOM 4555 O O . GLU A 1 587 ? 39.173 -7.904 -41.049 1.00 42.00 587 GLU A O 1
ATOM 4560 N N . GLU A 1 588 ? 39.376 -9.871 -42.112 1.00 48.88 588 GLU A N 1
ATOM 4561 C CA . GLU A 1 588 ? 39.783 -9.323 -43.401 1.00 48.88 588 GLU A CA 1
ATOM 4562 C C . GLU A 1 588 ? 38.549 -8.684 -44.054 1.00 48.88 588 GLU A C 1
ATOM 4564 O O . GLU A 1 588 ? 37.546 -9.357 -44.286 1.00 48.88 588 GLU A O 1
ATOM 4569 N N . VAL A 1 589 ? 38.592 -7.370 -44.303 1.00 66.81 589 VAL A N 1
ATOM 4570 C CA . VAL A 1 589 ? 37.487 -6.642 -44.947 1.00 66.81 589 VAL A CA 1
ATOM 4571 C C . VAL A 1 589 ? 37.320 -7.175 -46.369 1.00 66.81 589 VAL A C 1
ATOM 4573 O O . VAL A 1 589 ? 38.211 -7.007 -47.201 1.00 66.81 589 VAL A O 1
ATOM 4576 N N . LEU A 1 590 ? 36.182 -7.812 -46.647 1.00 73.88 590 LEU A N 1
ATOM 4577 C CA . LEU A 1 590 ? 35.898 -8.419 -47.944 1.00 73.88 590 LEU A CA 1
ATOM 4578 C C . LEU A 1 590 ? 35.451 -7.351 -48.948 1.00 73.88 590 LEU A C 1
ATOM 4580 O O . LEU A 1 590 ? 34.596 -6.512 -48.641 1.00 73.88 590 LEU A O 1
ATOM 4584 N N . GLU A 1 591 ? 36.013 -7.399 -50.159 1.00 77.19 591 GLU A N 1
ATOM 4585 C CA . GLU A 1 591 ? 35.591 -6.544 -51.270 1.00 77.19 591 GLU A CA 1
ATOM 4586 C C . GLU A 1 591 ? 34.261 -7.034 -51.851 1.00 77.19 591 GLU A C 1
ATOM 4588 O O . GLU A 1 591 ? 34.073 -8.222 -52.111 1.00 77.19 591 GLU A O 1
ATOM 4593 N N . LEU A 1 592 ? 33.336 -6.099 -52.069 1.00 82.50 592 LEU A N 1
ATOM 4594 C CA . LEU A 1 592 ? 32.035 -6.395 -52.651 1.00 82.50 592 LEU A CA 1
ATOM 4595 C C . LEU A 1 592 ? 32.143 -6.489 -54.180 1.00 82.50 592 LEU A C 1
ATOM 4597 O O . LEU A 1 592 ? 32.531 -5.524 -54.836 1.00 82.50 592 LEU A O 1
ATOM 4601 N N . ASP A 1 593 ? 31.759 -7.629 -54.753 1.00 80.06 593 ASP A N 1
ATOM 4602 C CA . ASP A 1 593 ? 31.909 -7.940 -56.182 1.00 80.06 593 ASP A CA 1
ATOM 4603 C C . ASP A 1 593 ? 30.581 -7.982 -56.966 1.00 80.06 593 ASP A C 1
ATOM 4605 O O . ASP A 1 593 ? 30.582 -8.040 -58.200 1.00 80.06 593 ASP A O 1
ATOM 4609 N N . ALA A 1 594 ? 29.441 -7.908 -56.272 1.00 84.38 594 ALA A N 1
ATOM 4610 C CA . ALA A 1 594 ? 28.111 -7.960 -56.869 1.00 84.38 594 ALA A CA 1
ATOM 4611 C C . ALA A 1 594 ? 27.098 -7.037 -56.160 1.00 84.38 594 ALA A C 1
ATOM 4613 O O . ALA A 1 594 ? 27.232 -6.776 -54.958 1.00 84.38 594 ALA A O 1
ATOM 4614 N N . PRO A 1 595 ? 26.048 -6.574 -56.876 1.00 89.50 595 PRO A N 1
ATOM 4615 C CA . PRO A 1 595 ? 25.012 -5.727 -56.295 1.00 89.50 595 PRO A CA 1
ATOM 4616 C C . PRO A 1 595 ? 24.386 -6.336 -55.034 1.00 89.50 595 PRO A C 1
ATOM 4618 O O . PRO A 1 595 ? 24.134 -7.540 -54.981 1.00 89.50 595 PRO A O 1
ATOM 4621 N N . THR A 1 596 ? 24.143 -5.503 -54.025 1.00 91.19 596 THR A N 1
ATOM 4622 C CA . THR A 1 596 ? 23.608 -5.894 -52.714 1.00 91.19 596 THR A CA 1
ATOM 4623 C C . THR A 1 596 ? 22.484 -4.955 -52.308 1.00 91.19 596 THR A C 1
ATOM 4625 O O . THR A 1 596 ? 22.646 -3.733 -52.312 1.00 91.19 596 THR A O 1
ATOM 4628 N N . HIS A 1 597 ? 21.336 -5.520 -51.958 1.00 93.56 597 HIS A N 1
ATOM 4629 C CA . HIS A 1 597 ? 20.144 -4.790 -51.566 1.00 93.56 597 HIS A CA 1
ATOM 4630 C C . HIS A 1 597 ? 19.861 -4.983 -50.075 1.00 93.56 597 HIS A C 1
ATOM 4632 O O . HIS A 1 597 ? 19.433 -6.049 -49.631 1.00 93.56 597 HIS A O 1
ATOM 4638 N N . ILE A 1 598 ? 20.034 -3.918 -49.302 1.00 94.88 598 ILE A N 1
ATOM 4639 C CA . ILE A 1 598 ? 19.827 -3.914 -47.855 1.00 94.88 598 ILE A CA 1
ATOM 4640 C C . ILE A 1 598 ? 18.497 -3.231 -47.555 1.00 94.88 598 ILE A C 1
ATOM 4642 O O . ILE A 1 598 ? 18.245 -2.122 -48.020 1.00 94.88 598 ILE A O 1
ATOM 4646 N N . VAL A 1 599 ? 17.635 -3.869 -46.768 1.00 95.06 599 VAL A N 1
ATOM 4647 C CA . VAL A 1 599 ? 16.415 -3.227 -46.260 1.00 95.06 599 VAL A CA 1
ATOM 4648 C C . VAL A 1 599 ? 16.707 -2.687 -44.870 1.00 95.06 599 VAL A C 1
ATOM 4650 O O . VAL A 1 599 ? 16.999 -3.461 -43.965 1.00 95.06 599 VAL A O 1
ATOM 4653 N N . PHE A 1 600 ? 16.624 -1.372 -44.685 1.00 93.19 600 PHE A N 1
ATOM 4654 C CA . PHE A 1 600 ? 16.758 -0.734 -43.381 1.00 93.19 600 PHE A CA 1
ATOM 4655 C C . PHE A 1 600 ? 15.374 -0.446 -42.805 1.00 93.19 600 PHE A C 1
ATOM 4657 O O . PHE A 1 600 ? 14.574 0.263 -43.416 1.00 93.19 600 PHE A O 1
ATOM 4664 N N . VAL A 1 601 ? 15.091 -0.958 -41.611 1.00 88.75 601 VAL A N 1
ATOM 4665 C CA . VAL A 1 601 ? 13.793 -0.799 -40.955 1.00 88.75 601 VAL A CA 1
ATOM 4666 C C . VAL A 1 601 ? 13.981 -0.163 -39.589 1.00 88.75 601 VAL A C 1
ATOM 4668 O O . VAL A 1 601 ? 14.548 -0.751 -38.663 1.00 88.75 601 VAL A O 1
ATOM 4671 N N . GLY A 1 602 ? 13.474 1.059 -39.468 1.00 81.88 602 GLY A N 1
ATOM 4672 C CA . GLY A 1 602 ? 13.586 1.843 -38.253 1.00 81.88 602 GLY A CA 1
ATOM 4673 C C . GLY A 1 602 ? 13.616 3.342 -38.493 1.00 81.88 602 GLY A C 1
ATOM 4674 O O . GLY A 1 602 ? 13.811 3.821 -39.608 1.00 81.88 602 GLY A O 1
ATOM 4675 N N . GLY A 1 603 ? 13.426 4.088 -37.414 1.00 75.12 603 GLY A N 1
ATOM 4676 C CA . GLY A 1 603 ? 13.615 5.527 -37.396 1.00 75.12 603 GLY A CA 1
ATOM 4677 C C . GLY A 1 603 ? 12.385 6.382 -37.685 1.00 75.12 603 GLY A C 1
ATOM 4678 O O . GLY A 1 603 ? 11.320 5.887 -38.064 1.00 75.12 603 GLY A O 1
ATOM 4679 N N . ASP A 1 604 ? 12.554 7.681 -37.440 1.00 72.19 604 ASP A N 1
ATOM 4680 C CA . ASP A 1 604 ? 11.532 8.724 -37.573 1.00 72.19 604 ASP A CA 1
ATOM 4681 C C . ASP A 1 604 ? 11.798 9.700 -38.736 1.00 72.19 604 ASP A C 1
ATOM 4683 O O . ASP A 1 604 ? 12.803 9.623 -39.447 1.00 72.19 604 ASP A O 1
ATOM 4687 N N . GLU A 1 605 ? 10.896 10.670 -38.910 1.00 70.81 605 GLU A N 1
ATOM 4688 C CA . GLU A 1 605 ? 11.010 11.739 -39.911 1.00 70.81 605 GLU A CA 1
ATOM 4689 C C . GLU A 1 605 ? 12.286 12.589 -39.778 1.00 70.81 605 GLU A C 1
ATOM 4691 O O . GLU A 1 605 ? 12.721 13.218 -40.746 1.00 70.81 605 GLU A O 1
ATOM 4696 N N . GLY A 1 606 ? 12.880 12.667 -38.585 1.00 69.25 606 GLY A N 1
ATOM 4697 C CA . GLY A 1 606 ? 14.141 13.362 -38.355 1.00 69.25 606 GLY A CA 1
ATOM 4698 C C . GLY A 1 606 ? 15.324 12.594 -38.936 1.00 69.25 606 GLY A C 1
ATOM 4699 O O . GLY A 1 606 ? 16.212 13.201 -39.539 1.00 69.25 606 GLY A O 1
ATOM 4700 N N . GLN A 1 607 ? 15.313 11.269 -38.802 1.00 72.00 607 GLN A N 1
ATOM 4701 C CA . GLN A 1 607 ? 16.331 10.384 -39.367 1.00 72.00 607 GLN A CA 1
ATOM 4702 C C . GLN A 1 607 ? 16.214 10.266 -40.886 1.00 72.00 607 GLN A C 1
ATOM 4704 O O . GLN A 1 607 ? 17.244 10.352 -41.548 1.00 72.00 607 GLN A O 1
ATOM 4709 N N . ALA A 1 608 ? 14.994 10.249 -41.430 1.00 80.94 608 ALA A N 1
ATOM 4710 C CA . ALA A 1 608 ? 14.746 10.246 -42.877 1.00 80.94 608 ALA A CA 1
ATOM 4711 C C . ALA A 1 608 ? 15.431 11.416 -43.621 1.00 80.94 608 ALA A C 1
ATOM 4713 O O . ALA A 1 608 ? 15.787 11.338 -44.796 1.00 80.94 608 ALA A O 1
ATOM 4714 N N . LYS A 1 609 ? 15.667 12.545 -42.933 1.00 82.06 609 LYS A N 1
ATOM 4715 C CA . LYS A 1 609 ? 16.390 13.700 -43.503 1.00 82.06 609 LYS A CA 1
ATOM 4716 C C . LYS A 1 609 ? 17.875 13.419 -43.753 1.00 82.06 609 LYS A C 1
ATOM 4718 O O . LYS A 1 609 ? 18.520 14.199 -44.452 1.00 82.06 609 LYS A O 1
ATOM 4723 N N . ARG A 1 610 ? 18.424 12.357 -43.160 1.00 82.69 610 ARG A N 1
ATOM 4724 C CA . ARG A 1 610 ? 19.840 11.972 -43.230 1.00 82.69 610 ARG A CA 1
ATOM 4725 C C . ARG A 1 610 ? 20.095 10.858 -44.248 1.00 82.69 610 ARG A C 1
ATOM 4727 O O . ARG A 1 610 ? 21.249 10.659 -44.614 1.00 82.69 610 ARG A O 1
ATOM 4734 N N . ASP A 1 611 ? 19.054 10.210 -44.771 1.00 87.31 611 ASP A N 1
ATOM 4735 C CA . ASP A 1 611 ? 19.167 9.110 -45.740 1.00 87.31 611 ASP A CA 1
ATOM 4736 C C . ASP A 1 611 ? 20.005 9.495 -46.956 1.00 87.31 611 ASP A C 1
ATOM 4738 O O . ASP A 1 611 ? 20.863 8.739 -47.391 1.00 87.31 611 ASP A O 1
ATOM 4742 N N . ALA A 1 612 ? 19.801 10.700 -47.500 1.00 84.88 612 ALA A N 1
ATOM 4743 C CA . ALA A 1 612 ? 20.543 11.168 -48.671 1.00 84.88 612 ALA A CA 1
ATOM 4744 C C . ALA A 1 612 ? 22.053 11.278 -48.401 1.00 84.88 612 ALA A C 1
ATOM 4746 O O . ALA A 1 612 ? 22.864 10.960 -49.273 1.00 84.88 612 ALA A O 1
ATOM 4747 N N . GLN A 1 613 ? 22.427 11.703 -47.191 1.00 85.44 613 GLN A N 1
ATOM 4748 C CA . GLN A 1 613 ? 23.822 11.764 -46.767 1.00 85.44 613 GLN A CA 1
ATOM 4749 C C . GLN A 1 613 ? 24.396 10.350 -46.625 1.00 85.44 613 GLN A C 1
ATOM 4751 O O . GLN A 1 613 ? 25.427 10.058 -47.220 1.00 85.44 613 GLN A O 1
ATOM 4756 N N . ILE A 1 614 ? 23.692 9.457 -45.922 1.00 88.12 614 ILE A N 1
ATOM 4757 C CA . ILE A 1 614 ? 24.137 8.073 -45.694 1.00 88.12 614 ILE A CA 1
ATOM 4758 C C . ILE A 1 614 ? 24.256 7.306 -47.018 1.00 88.12 614 ILE A C 1
ATOM 4760 O O . ILE A 1 614 ? 25.257 6.637 -47.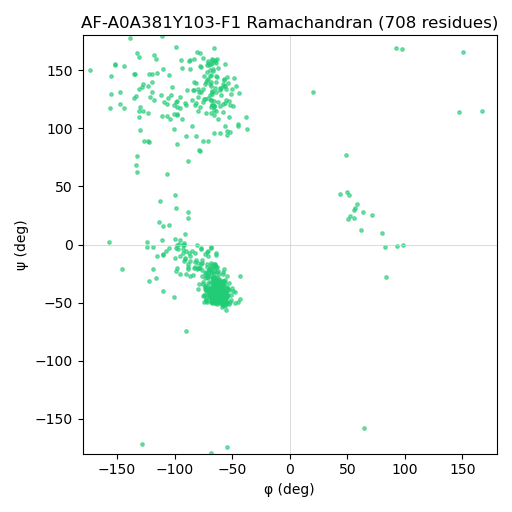255 1.00 88.12 614 ILE A O 1
ATOM 4764 N N . ASN A 1 615 ? 23.280 7.452 -47.917 1.00 88.94 615 ASN A N 1
ATOM 4765 C CA . ASN A 1 615 ? 23.324 6.856 -49.252 1.00 88.94 615 ASN A CA 1
ATOM 4766 C C . ASN A 1 615 ? 24.537 7.358 -50.046 1.00 88.94 615 ASN A C 1
ATOM 4768 O O . ASN A 1 615 ? 25.180 6.564 -50.719 1.00 88.94 615 ASN A O 1
ATOM 4772 N N . THR A 1 616 ? 24.883 8.647 -49.945 1.00 84.94 616 THR A N 1
ATOM 4773 C CA . THR A 1 616 ? 26.078 9.199 -50.606 1.00 84.94 616 THR A CA 1
ATOM 4774 C C . THR A 1 616 ? 27.359 8.581 -50.040 1.00 84.94 616 THR A C 1
ATOM 4776 O O . THR A 1 616 ? 28.248 8.204 -50.802 1.00 84.94 616 THR A O 1
ATOM 4779 N N . ASP A 1 617 ? 27.448 8.436 -48.716 1.00 83.94 617 ASP A N 1
ATOM 4780 C CA . ASP A 1 617 ? 28.610 7.841 -48.049 1.00 83.94 617 ASP A CA 1
ATOM 4781 C C . ASP A 1 617 ? 28.787 6.361 -48.434 1.00 83.94 617 ASP A C 1
ATOM 4783 O O . ASP A 1 617 ? 29.894 5.930 -48.766 1.00 83.94 617 ASP A O 1
ATOM 4787 N N . ILE A 1 618 ? 27.690 5.599 -48.472 1.00 87.06 618 ILE A N 1
ATOM 4788 C CA . ILE A 1 618 ? 27.667 4.189 -48.884 1.00 87.06 618 ILE A CA 1
ATOM 4789 C C . ILE A 1 618 ? 27.985 4.035 -50.379 1.00 87.06 618 ILE A C 1
ATOM 4791 O O . ILE A 1 618 ? 28.825 3.207 -50.733 1.00 87.06 618 ILE A O 1
ATOM 4795 N N . SER A 1 619 ? 27.399 4.860 -51.253 1.00 84.56 619 SER A N 1
ATOM 4796 C CA . SER A 1 619 ? 27.706 4.875 -52.693 1.00 84.56 619 SER A CA 1
ATOM 4797 C C . SER A 1 619 ? 29.185 5.141 -52.959 1.00 84.56 619 SER A C 1
ATOM 4799 O O . SER A 1 619 ? 29.808 4.422 -53.739 1.00 84.56 619 SER A O 1
ATOM 4801 N N . ASN A 1 620 ? 29.770 6.130 -52.273 1.00 83.75 620 ASN A N 1
ATOM 4802 C CA . ASN A 1 620 ? 31.191 6.454 -52.401 1.00 83.75 620 ASN A CA 1
ATOM 4803 C C . ASN A 1 620 ? 32.093 5.303 -51.935 1.00 83.75 620 ASN A C 1
ATOM 4805 O O . ASN A 1 620 ? 33.169 5.107 -52.498 1.00 83.75 620 ASN A O 1
ATOM 4809 N N . ARG A 1 621 ? 31.673 4.552 -50.910 1.00 84.25 621 ARG A N 1
ATOM 4810 C CA . ARG A 1 621 ? 32.459 3.454 -50.337 1.00 84.25 621 ARG A CA 1
ATOM 4811 C C . ARG A 1 621 ? 32.374 2.166 -51.157 1.00 84.25 621 ARG A C 1
ATOM 4813 O O . ARG A 1 621 ? 33.386 1.491 -51.306 1.00 84.25 621 ARG A O 1
ATOM 4820 N N . TYR A 1 622 ? 31.206 1.849 -51.713 1.00 87.50 622 TYR A N 1
ATOM 4821 C CA . TYR A 1 622 ? 30.951 0.585 -52.414 1.00 87.50 622 TYR A CA 1
ATOM 4822 C C . TYR A 1 622 ? 30.687 0.749 -53.918 1.00 87.50 622 TYR A C 1
ATOM 4824 O O . TYR A 1 622 ? 30.125 -0.145 -54.543 1.00 87.50 622 TYR A O 1
ATOM 4832 N N . SER A 1 623 ? 31.091 1.875 -54.519 1.00 84.06 623 SER A N 1
ATOM 4833 C CA . SER A 1 623 ? 30.998 2.133 -55.970 1.00 84.06 623 SER A CA 1
ATOM 4834 C C . SER A 1 623 ? 29.611 1.836 -56.565 1.00 84.06 623 SER A C 1
ATOM 4836 O O . SER A 1 623 ? 29.499 1.179 -57.599 1.00 84.06 623 SER A O 1
ATOM 4838 N N . ASP A 1 624 ? 28.554 2.286 -55.882 1.00 82.62 624 ASP A N 1
ATOM 4839 C CA . ASP A 1 624 ? 27.138 2.077 -56.242 1.00 82.62 624 ASP A CA 1
ATOM 4840 C C . ASP A 1 624 ? 26.647 0.613 -56.273 1.00 82.62 624 ASP A C 1
ATOM 4842 O O . ASP A 1 624 ? 25.537 0.335 -56.733 1.00 82.62 624 ASP A O 1
ATOM 4846 N N . LEU A 1 625 ? 27.421 -0.342 -55.746 1.00 88.56 625 LEU A N 1
ATOM 4847 C CA . LEU A 1 625 ? 26.994 -1.742 -55.641 1.00 88.56 625 LEU A CA 1
ATOM 4848 C C . LEU A 1 625 ? 25.987 -1.982 -54.506 1.00 88.56 625 LEU A C 1
ATOM 4850 O O . LEU A 1 625 ? 25.322 -3.013 -54.501 1.00 88.56 625 LEU A O 1
ATOM 4854 N N . VAL A 1 626 ? 25.839 -1.054 -53.557 1.00 91.31 626 VAL A N 1
ATOM 4855 C CA . VAL A 1 626 ? 24.916 -1.192 -52.420 1.00 91.31 626 VAL A CA 1
ATOM 4856 C C . VAL A 1 626 ? 23.701 -0.294 -52.614 1.00 91.31 626 VAL A C 1
ATOM 4858 O O . VAL A 1 626 ? 23.827 0.914 -52.787 1.00 91.31 626 VAL A O 1
ATOM 4861 N N . THR A 1 627 ? 22.507 -0.881 -52.544 1.00 92.69 627 THR A N 1
ATOM 4862 C CA . THR A 1 627 ? 21.232 -0.153 -52.514 1.00 92.69 627 THR A CA 1
ATOM 4863 C C . THR A 1 627 ? 20.579 -0.326 -51.150 1.00 92.69 627 THR A C 1
ATOM 4865 O O . THR A 1 627 ? 20.391 -1.455 -50.703 1.00 92.69 627 THR A O 1
ATOM 4868 N N . VAL A 1 628 ? 20.193 0.780 -50.511 1.00 93.31 628 VAL A N 1
ATOM 4869 C CA . VAL A 1 628 ? 19.480 0.763 -49.226 1.00 93.31 628 VAL A CA 1
ATOM 4870 C C . VAL A 1 628 ? 18.013 1.136 -49.436 1.00 93.31 628 VAL A C 1
ATOM 4872 O O . VAL A 1 628 ? 17.699 2.221 -49.928 1.00 93.31 628 VAL A O 1
ATOM 4875 N N . GLU A 1 629 ? 17.100 0.241 -49.061 1.00 93.56 629 GLU A N 1
ATOM 4876 C CA . GLU A 1 629 ? 15.663 0.511 -48.996 1.00 93.56 629 GLU A CA 1
ATOM 4877 C C . GLU A 1 629 ? 15.285 0.946 -47.579 1.00 93.56 629 GLU A C 1
ATOM 4879 O O . GLU A 1 629 ? 15.266 0.135 -46.654 1.00 93.56 629 GLU A O 1
ATOM 4884 N N . TRP A 1 630 ? 14.979 2.233 -47.421 1.00 91.12 630 TRP A N 1
ATOM 4885 C CA . TRP A 1 630 ? 14.627 2.838 -46.139 1.00 91.12 630 TRP A CA 1
ATOM 4886 C C . TRP A 1 630 ? 13.139 2.670 -45.824 1.00 91.12 630 TRP A C 1
ATOM 4888 O O . TRP A 1 630 ? 12.267 3.100 -46.585 1.00 91.12 630 TRP A O 1
ATOM 4898 N N . VAL A 1 631 ? 12.839 2.075 -44.671 1.00 88.94 631 VAL A N 1
ATOM 4899 C CA . VAL A 1 631 ? 11.483 1.915 -44.141 1.00 88.94 631 VAL A CA 1
ATOM 4900 C C . VAL A 1 631 ? 11.397 2.567 -42.764 1.00 88.94 631 VAL A C 1
ATOM 4902 O O . VAL A 1 631 ? 11.593 1.931 -41.725 1.00 88.94 631 VAL A O 1
ATOM 4905 N N . HIS A 1 632 ? 11.070 3.859 -42.766 1.00 84.31 632 HIS A N 1
ATOM 4906 C CA . HIS A 1 632 ? 10.781 4.615 -41.549 1.00 84.31 632 HIS A CA 1
ATOM 4907 C C . HIS A 1 632 ? 9.343 4.375 -41.111 1.00 84.31 632 HIS A C 1
ATOM 4909 O O . HIS A 1 632 ? 8.394 4.660 -41.843 1.00 84.31 632 HIS A O 1
ATOM 4915 N N . THR A 1 633 ? 9.181 3.842 -39.906 1.00 74.25 633 THR A N 1
ATOM 4916 C CA . THR A 1 633 ? 7.868 3.470 -39.360 1.00 74.25 633 THR A CA 1
ATOM 4917 C C . THR A 1 633 ? 7.285 4.554 -38.457 1.00 74.25 633 THR A C 1
ATOM 4919 O O . THR A 1 633 ? 6.168 4.395 -37.955 1.00 74.25 633 THR A O 1
ATOM 4922 N N . ASN A 1 634 ? 8.039 5.639 -38.210 1.00 67.81 634 ASN A N 1
ATOM 4923 C CA . ASN A 1 634 ? 7.698 6.722 -37.281 1.00 67.81 634 ASN A CA 1
ATOM 4924 C C . ASN A 1 634 ? 7.287 6.216 -35.886 1.00 67.81 634 ASN A C 1
ATOM 4926 O O . ASN A 1 634 ? 6.552 6.887 -35.164 1.00 67.81 634 ASN A O 1
ATOM 4930 N N . TRP A 1 635 ? 7.708 4.998 -35.529 1.00 63.00 635 TRP A N 1
ATOM 4931 C CA . TRP A 1 635 ? 7.332 4.313 -34.291 1.00 63.00 635 TRP A CA 1
ATOM 4932 C C . TRP A 1 635 ? 5.805 4.167 -34.092 1.00 63.00 635 TRP A C 1
ATOM 4934 O O . TRP A 1 635 ? 5.335 3.985 -32.966 1.00 63.00 635 TRP A O 1
ATOM 4944 N N . THR A 1 636 ? 5.002 4.218 -35.164 1.00 58.59 636 THR A N 1
ATOM 4945 C CA . THR A 1 636 ? 3.525 4.264 -35.092 1.00 58.59 636 THR A CA 1
ATOM 4946 C C . THR A 1 636 ? 2.884 2.950 -34.635 1.00 58.59 636 THR A C 1
ATOM 4948 O O . THR A 1 636 ? 3.454 1.873 -34.789 1.00 58.59 636 THR A O 1
ATOM 4951 N N . ALA A 1 637 ? 1.663 3.029 -34.079 1.00 49.03 637 ALA A N 1
ATOM 4952 C CA . ALA A 1 637 ? 0.925 1.867 -33.557 1.00 49.03 637 ALA A CA 1
ATOM 4953 C C . ALA A 1 637 ? 0.331 0.931 -34.611 1.00 49.03 637 ALA A C 1
ATOM 4955 O O . ALA A 1 637 ? -0.137 -0.155 -34.280 1.00 49.03 637 ALA A O 1
ATOM 4956 N N . GLN A 1 638 ? 0.394 1.326 -35.878 1.00 63.69 638 GLN A N 1
ATOM 4957 C CA . GLN A 1 638 ? -0.146 0.597 -37.018 1.00 63.69 638 GLN A CA 1
ATOM 4958 C C . GLN A 1 638 ? 0.994 -0.033 -37.828 1.00 63.69 638 GLN A C 1
ATOM 4960 O O . GLN A 1 638 ? 1.199 0.270 -38.996 1.00 63.69 638 GLN A O 1
ATOM 4965 N N . TRP A 1 639 ? 1.761 -0.913 -37.187 1.00 72.06 639 TRP A N 1
ATOM 4966 C CA . TRP A 1 639 ? 2.983 -1.479 -37.764 1.00 72.06 639 TRP A CA 1
ATOM 4967 C C . TRP A 1 639 ? 2.738 -2.665 -38.712 1.00 72.06 639 TRP A C 1
ATOM 4969 O O . TRP A 1 639 ? 3.600 -3.005 -39.518 1.00 72.06 639 TRP A O 1
ATOM 4979 N N . GLN A 1 640 ? 1.574 -3.318 -38.640 1.00 77.00 640 GLN A N 1
ATOM 4980 C CA . GLN A 1 640 ? 1.291 -4.557 -39.377 1.00 77.00 640 GLN A CA 1
ATOM 4981 C C . GLN A 1 640 ? 1.350 -4.406 -40.912 1.00 77.00 640 GLN A C 1
ATOM 4983 O O . GLN A 1 640 ? 1.894 -5.302 -41.563 1.00 77.00 640 GLN A O 1
ATOM 4988 N N . PRO A 1 641 ? 0.838 -3.316 -41.526 1.00 80.94 641 PRO A N 1
ATOM 4989 C CA . PRO A 1 641 ? 0.960 -3.105 -42.969 1.00 80.94 641 PRO A CA 1
ATOM 4990 C C . PRO A 1 641 ? 2.415 -2.941 -43.419 1.00 80.94 641 PRO A C 1
ATOM 4992 O O . PRO A 1 641 ? 2.812 -3.518 -44.432 1.00 80.94 641 PRO A O 1
ATOM 4995 N N . ASP A 1 642 ? 3.217 -2.207 -42.644 1.00 82.62 642 ASP A N 1
ATOM 4996 C CA . ASP A 1 642 ? 4.635 -1.993 -42.930 1.00 82.62 642 ASP A CA 1
ATOM 4997 C C . ASP A 1 642 ? 5.443 -3.273 -42.755 1.00 82.62 642 ASP A C 1
ATOM 4999 O O . ASP A 1 642 ? 6.240 -3.614 -43.622 1.00 82.62 642 ASP A O 1
ATOM 5003 N N . ALA A 1 643 ? 5.180 -4.034 -41.693 1.00 84.62 643 ALA A N 1
ATOM 5004 C CA . ALA A 1 643 ? 5.826 -5.318 -41.461 1.00 84.62 643 ALA A CA 1
ATOM 5005 C C . ALA A 1 643 ? 5.528 -6.324 -42.579 1.00 84.62 643 ALA A C 1
ATOM 5007 O O . ALA A 1 643 ? 6.438 -7.003 -43.052 1.00 84.62 643 ALA A O 1
ATOM 5008 N N . LYS A 1 644 ? 4.278 -6.379 -43.059 1.00 86.19 644 LYS A N 1
ATOM 5009 C CA . LYS A 1 644 ? 3.912 -7.212 -44.210 1.00 86.19 644 LYS A CA 1
ATOM 5010 C C . LYS A 1 644 ? 4.633 -6.762 -45.482 1.00 86.19 644 LYS A C 1
ATOM 5012 O O . LYS A 1 644 ? 5.179 -7.599 -46.190 1.00 86.19 644 LYS A O 1
ATOM 5017 N N . ARG A 1 645 ? 4.673 -5.452 -45.749 1.00 87.81 645 ARG A N 1
ATOM 5018 C CA . ARG A 1 645 ? 5.389 -4.881 -46.899 1.00 87.81 645 ARG A CA 1
ATOM 5019 C C . ARG A 1 645 ? 6.879 -5.223 -46.865 1.00 87.81 645 ARG A C 1
ATOM 5021 O O . ARG A 1 645 ? 7.417 -5.636 -47.883 1.00 87.81 645 ARG A O 1
ATOM 5028 N N . VAL A 1 646 ? 7.525 -5.077 -45.710 1.00 89.62 646 VAL A N 1
ATOM 5029 C CA . VAL A 1 646 ? 8.939 -5.429 -45.530 1.00 89.62 646 VAL A CA 1
ATOM 5030 C C . VAL A 1 646 ? 9.144 -6.926 -45.732 1.00 89.62 646 VAL A C 1
ATOM 5032 O O . VAL A 1 646 ? 10.017 -7.300 -46.500 1.00 89.62 646 VAL A O 1
ATOM 5035 N N . SER A 1 647 ? 8.327 -7.781 -45.111 1.00 89.62 647 SER A N 1
ATOM 5036 C CA . SER A 1 647 ? 8.401 -9.238 -45.290 1.00 89.62 647 SER A CA 1
ATOM 5037 C C . SER A 1 647 ? 8.284 -9.647 -46.767 1.00 89.62 647 SER A C 1
ATOM 5039 O O . SER A 1 647 ? 9.134 -10.373 -47.282 1.00 89.62 647 SER A O 1
ATOM 5041 N N . ASP A 1 648 ? 7.323 -9.068 -47.497 1.00 88.44 648 ASP A N 1
ATOM 5042 C CA . ASP A 1 648 ? 7.171 -9.277 -48.942 1.00 88.44 648 ASP A CA 1
ATOM 5043 C C . ASP A 1 648 ? 8.405 -8.813 -49.745 1.00 88.44 648 ASP A C 1
ATOM 5045 O O . ASP A 1 648 ? 8.677 -9.359 -50.818 1.00 88.44 648 ASP A O 1
ATOM 5049 N N . THR A 1 649 ? 9.124 -7.789 -49.270 1.00 89.00 649 THR A N 1
ATOM 5050 C CA . THR A 1 649 ? 10.380 -7.308 -49.866 1.00 89.00 649 THR A CA 1
ATOM 5051 C C . THR A 1 649 ? 11.544 -8.253 -49.562 1.00 89.00 649 THR A C 1
ATOM 5053 O O . THR A 1 649 ? 12.309 -8.570 -50.481 1.00 89.00 649 THR A O 1
ATOM 5056 N N . LEU A 1 650 ? 11.650 -8.738 -48.319 1.00 89.75 650 LEU A N 1
ATOM 5057 C CA . LEU A 1 650 ? 12.685 -9.682 -47.890 1.00 89.75 650 LEU A CA 1
ATOM 5058 C C . LEU A 1 650 ? 12.672 -10.932 -48.772 1.00 89.75 650 LEU A C 1
ATOM 5060 O O . LEU A 1 650 ? 13.691 -11.276 -49.357 1.00 89.75 650 LEU A O 1
ATOM 5064 N N . GLY A 1 651 ? 11.498 -11.531 -48.984 1.00 80.31 651 GLY A N 1
ATOM 5065 C CA . GLY A 1 651 ? 11.363 -12.745 -49.794 1.00 80.31 651 GLY A CA 1
ATOM 5066 C C . GLY A 1 651 ? 11.568 -12.578 -51.306 1.00 80.31 651 GLY A C 1
ATOM 5067 O O . GLY A 1 651 ? 11.527 -13.573 -52.028 1.00 80.31 651 GLY A O 1
ATOM 5068 N N . LYS A 1 652 ? 11.738 -11.351 -51.820 1.00 84.75 652 LYS A N 1
ATOM 5069 C CA . LYS A 1 652 ? 11.863 -11.093 -53.268 1.00 84.75 652 LYS A CA 1
ATOM 5070 C C . LYS A 1 652 ? 13.249 -10.654 -53.706 1.00 84.75 652 LYS A C 1
ATOM 5072 O O . LYS A 1 652 ? 13.638 -10.993 -54.821 1.00 84.75 652 LYS A O 1
ATOM 5077 N N . LYS A 1 653 ? 13.912 -9.799 -52.923 1.00 86.56 653 LYS A N 1
ATOM 5078 C CA . LYS A 1 653 ? 15.080 -9.056 -53.421 1.00 86.56 653 LYS A CA 1
ATOM 5079 C C . LYS A 1 653 ? 16.057 -8.546 -52.359 1.00 86.56 653 LYS A C 1
ATOM 5081 O O . LYS A 1 653 ? 16.953 -7.811 -52.743 1.00 86.56 653 LYS A O 1
ATOM 5086 N N . ALA A 1 654 ? 15.860 -8.822 -51.069 1.00 90.88 654 ALA A N 1
ATOM 5087 C CA . ALA A 1 654 ? 16.780 -8.333 -50.042 1.00 90.88 654 ALA A CA 1
ATOM 5088 C C . ALA A 1 654 ? 17.910 -9.339 -49.805 1.00 90.88 654 ALA A C 1
ATOM 5090 O O . ALA A 1 654 ? 17.637 -10.521 -49.629 1.00 90.88 654 ALA A O 1
ATOM 5091 N N . ASP A 1 655 ? 19.147 -8.853 -49.758 1.00 90.81 655 ASP A N 1
ATOM 5092 C CA . ASP A 1 655 ? 20.324 -9.629 -49.360 1.00 90.81 655 ASP A CA 1
ATOM 5093 C C . ASP A 1 655 ? 20.574 -9.533 -47.846 1.00 90.81 655 ASP A C 1
ATOM 5095 O O . ASP A 1 655 ? 21.151 -10.437 -47.261 1.00 90.81 655 ASP A O 1
ATOM 5099 N N . ALA A 1 656 ? 20.127 -8.454 -47.192 1.00 93.19 656 ALA A N 1
ATOM 5100 C CA . ALA A 1 656 ? 20.205 -8.298 -45.740 1.00 93.19 656 ALA A CA 1
ATOM 5101 C C . ALA A 1 656 ? 19.091 -7.394 -45.194 1.00 93.19 656 ALA A C 1
ATOM 5103 O O . ALA A 1 656 ? 18.587 -6.495 -45.880 1.00 93.19 656 ALA A O 1
ATOM 5104 N N . LEU A 1 657 ? 18.742 -7.605 -43.926 1.00 93.00 657 LEU A N 1
ATOM 5105 C CA . LEU A 1 657 ? 17.857 -6.749 -43.139 1.00 93.00 657 LEU A CA 1
ATOM 5106 C C . LEU A 1 657 ? 18.674 -6.011 -42.075 1.00 93.00 657 LEU A C 1
ATOM 5108 O O . LEU A 1 657 ? 19.262 -6.635 -41.205 1.00 93.00 657 LEU A O 1
ATOM 5112 N N . VAL A 1 658 ? 18.646 -4.685 -42.065 1.00 91.19 658 VAL A N 1
ATOM 5113 C CA . VAL A 1 658 ? 19.123 -3.899 -40.923 1.00 91.19 658 VAL A CA 1
ATOM 5114 C C . VAL A 1 658 ? 17.912 -3.447 -40.120 1.00 91.19 658 VAL A C 1
ATOM 5116 O O . VAL A 1 658 ? 17.034 -2.755 -40.631 1.00 91.19 658 VAL A O 1
ATOM 5119 N N . LEU A 1 659 ? 17.850 -3.853 -38.856 1.00 86.19 659 LEU A N 1
ATOM 5120 C CA . LEU A 1 659 ? 16.728 -3.589 -37.965 1.00 86.19 659 LEU A CA 1
ATOM 5121 C C . LEU A 1 659 ? 17.205 -2.743 -36.787 1.00 86.19 659 LEU A C 1
ATOM 5123 O O . LEU A 1 659 ? 18.103 -3.147 -36.049 1.00 86.19 659 LEU A O 1
ATOM 5127 N N . MET A 1 660 ? 16.584 -1.589 -36.549 1.00 78.06 660 MET A N 1
ATOM 5128 C CA . MET A 1 660 ? 16.833 -0.875 -35.294 1.00 78.06 660 MET A CA 1
ATOM 5129 C C . MET A 1 660 ? 16.256 -1.687 -34.115 1.00 78.06 660 MET A C 1
ATOM 5131 O O . MET A 1 660 ? 15.078 -2.047 -34.180 1.00 78.06 660 MET A O 1
ATOM 5135 N N . PRO A 1 661 ? 17.001 -1.921 -33.011 1.00 58.31 661 PRO A N 1
ATOM 5136 C CA . PRO A 1 661 ? 16.505 -2.625 -31.816 1.00 58.31 661 PRO A CA 1
ATOM 5137 C C . PRO A 1 661 ? 15.265 -1.976 -31.203 1.00 58.31 661 PRO A C 1
ATOM 5139 O O . PRO A 1 661 ? 14.499 -2.598 -30.484 1.00 58.31 661 PRO A O 1
ATOM 5142 N N . LEU A 1 662 ? 15.070 -0.699 -31.513 1.00 52.78 662 LEU A N 1
ATOM 5143 C CA . LEU A 1 662 ? 13.959 0.127 -31.067 1.00 52.78 662 LEU A CA 1
ATOM 5144 C C . LEU A 1 662 ? 12.658 -0.153 -31.837 1.00 52.78 662 LEU A C 1
ATOM 5146 O O . LEU A 1 662 ? 11.632 0.468 -31.560 1.00 52.78 662 LEU A O 1
ATOM 5150 N N . MET A 1 663 ? 12.681 -1.041 -32.840 1.00 63.03 663 MET A N 1
ATOM 5151 C CA . MET A 1 663 ? 11.463 -1.520 -33.486 1.00 63.03 663 MET A CA 1
ATOM 5152 C C . MET A 1 663 ? 10.579 -2.214 -32.458 1.00 63.03 663 MET A C 1
ATOM 5154 O O . MET A 1 663 ? 11.053 -3.030 -31.675 1.00 63.03 663 MET A O 1
ATOM 5158 N N . ARG A 1 664 ? 9.276 -1.899 -32.477 1.00 60.19 664 ARG A N 1
ATOM 5159 C CA . ARG A 1 664 ? 8.273 -2.521 -31.597 1.00 60.19 664 ARG A CA 1
ATOM 5160 C C . ARG A 1 664 ? 8.504 -4.023 -31.541 1.00 60.19 664 ARG A C 1
ATOM 5162 O O . ARG A 1 664 ? 8.593 -4.636 -32.604 1.00 60.19 664 ARG A O 1
ATOM 5169 N N . THR A 1 665 ? 8.551 -4.607 -30.346 1.00 58.12 665 THR A N 1
ATOM 5170 C CA . THR A 1 665 ? 8.886 -6.028 -30.136 1.00 58.12 665 THR A CA 1
ATOM 5171 C C . THR A 1 665 ? 8.072 -6.946 -31.049 1.00 58.12 665 THR A C 1
ATOM 5173 O O . THR A 1 665 ? 8.630 -7.840 -31.676 1.00 58.12 665 THR A O 1
ATOM 5176 N N . GLY A 1 666 ? 6.781 -6.653 -31.252 1.00 62.31 666 GLY A N 1
ATOM 5177 C CA . GLY A 1 666 ? 5.923 -7.379 -32.196 1.00 62.31 666 GLY A CA 1
ATOM 5178 C C . GLY A 1 666 ? 6.343 -7.271 -33.672 1.00 62.31 666 GLY A C 1
ATOM 5179 O O . GLY A 1 666 ? 6.345 -8.277 -34.379 1.00 62.31 666 GLY A O 1
ATOM 5180 N N . MET A 1 667 ? 6.731 -6.081 -34.143 1.00 77.12 667 MET A N 1
ATOM 5181 C CA . MET A 1 667 ? 7.225 -5.880 -35.511 1.00 77.12 667 MET A CA 1
ATOM 5182 C C . MET A 1 667 ? 8.633 -6.453 -35.685 1.00 77.12 667 MET A C 1
ATOM 5184 O O . MET A 1 667 ? 8.883 -7.161 -36.656 1.00 77.12 667 MET A O 1
ATOM 5188 N N . GLY A 1 668 ? 9.535 -6.187 -34.741 1.00 73.75 668 GLY A N 1
ATOM 5189 C CA . GLY A 1 668 ? 10.897 -6.710 -34.747 1.00 73.75 668 GLY A CA 1
ATOM 5190 C C . GLY A 1 668 ? 10.916 -8.237 -34.731 1.00 73.75 668 GLY A C 1
ATOM 5191 O O . GLY A 1 668 ? 11.578 -8.844 -35.566 1.00 73.75 668 GLY A O 1
ATOM 5192 N N . ALA A 1 669 ? 10.127 -8.876 -33.861 1.00 69.81 669 ALA A N 1
ATOM 5193 C CA . ALA A 1 669 ? 9.990 -10.332 -33.827 1.00 69.81 669 ALA A CA 1
ATOM 5194 C C . ALA A 1 669 ? 9.401 -10.888 -35.131 1.00 69.81 669 ALA A C 1
ATOM 5196 O O . ALA A 1 669 ? 9.903 -11.879 -35.662 1.00 69.81 669 ALA A O 1
ATOM 5197 N N . TYR A 1 670 ? 8.366 -10.239 -35.679 1.00 79.81 670 TYR A N 1
ATOM 5198 C CA . TYR A 1 670 ? 7.776 -10.639 -36.957 1.00 79.81 670 TYR A CA 1
ATOM 5199 C C . TYR A 1 670 ? 8.796 -10.576 -38.101 1.00 79.81 670 TYR A C 1
ATOM 5201 O O . TYR A 1 670 ? 8.899 -11.521 -38.879 1.00 79.81 670 TYR A O 1
ATOM 5209 N N . LEU A 1 671 ? 9.573 -9.494 -38.186 1.00 85.00 671 LEU A N 1
ATOM 5210 C CA . LEU A 1 671 ? 10.562 -9.299 -39.245 1.00 85.00 671 LEU A CA 1
ATOM 5211 C C . LEU A 1 671 ? 11.788 -10.194 -39.090 1.00 85.00 671 LEU A C 1
ATOM 5213 O O . LEU A 1 671 ? 12.244 -10.730 -40.091 1.00 85.00 671 LEU A O 1
ATOM 5217 N N . ARG A 1 672 ? 12.275 -10.430 -37.865 1.00 83.00 672 ARG A N 1
ATOM 5218 C CA . ARG A 1 672 ? 13.343 -11.412 -37.603 1.00 83.00 672 ARG A CA 1
ATOM 5219 C C . ARG A 1 672 ? 12.913 -12.821 -38.016 1.00 83.00 672 ARG A C 1
ATOM 5221 O O . ARG A 1 672 ? 13.670 -13.530 -38.671 1.00 83.00 672 ARG A O 1
ATOM 5228 N N . LYS A 1 673 ? 11.669 -13.204 -37.698 1.00 76.81 673 LYS A N 1
ATOM 5229 C CA . LYS A 1 673 ? 11.087 -14.482 -38.133 1.00 76.81 673 LYS A CA 1
ATOM 5230 C C . LYS A 1 673 ? 10.981 -14.565 -39.655 1.00 76.81 673 LYS A C 1
ATOM 5232 O O . LYS A 1 673 ? 11.396 -15.563 -40.227 1.00 76.81 673 LYS A O 1
ATOM 5237 N N . ALA A 1 674 ? 10.462 -13.521 -40.301 1.00 84.56 674 ALA A N 1
ATOM 5238 C CA . ALA A 1 674 ? 10.344 -13.460 -41.757 1.00 84.56 674 ALA A CA 1
ATOM 5239 C C . ALA A 1 674 ? 11.715 -13.504 -42.454 1.00 84.56 674 ALA A C 1
ATOM 5241 O O . ALA A 1 674 ? 11.878 -14.218 -43.435 1.00 84.56 674 ALA A O 1
ATOM 5242 N N . ALA A 1 675 ? 12.712 -12.791 -41.925 1.00 84.56 675 ALA A N 1
ATOM 5243 C CA . ALA A 1 675 ? 14.082 -12.826 -42.424 1.00 84.56 675 ALA A CA 1
ATOM 5244 C C . ALA A 1 675 ? 14.651 -14.253 -42.358 1.00 84.56 675 ALA A C 1
ATOM 5246 O O . ALA A 1 675 ? 15.120 -14.767 -43.370 1.00 84.56 675 ALA A O 1
ATOM 5247 N N . GLY A 1 676 ? 14.482 -14.944 -41.222 1.00 80.38 676 GLY A N 1
ATOM 5248 C CA . GLY A 1 676 ? 14.857 -16.355 -41.081 1.00 80.38 676 GLY A CA 1
ATOM 5249 C C . GLY A 1 676 ? 14.111 -17.297 -42.037 1.00 80.38 676 GLY A C 1
ATOM 5250 O O . GLY A 1 676 ? 14.724 -18.185 -42.620 1.00 80.38 676 GLY A O 1
ATOM 5251 N N . GLU A 1 677 ? 12.808 -17.091 -42.257 1.00 84.81 677 GLU A N 1
ATOM 5252 C CA . GLU A 1 677 ? 12.010 -17.872 -43.223 1.00 84.81 677 GLU A CA 1
ATOM 5253 C C . GLU A 1 677 ? 12.467 -17.667 -44.677 1.00 84.81 677 GLU A C 1
ATOM 5255 O O . GLU A 1 677 ? 12.325 -18.572 -45.502 1.00 84.81 677 GLU A O 1
ATOM 5260 N N . HIS A 1 678 ? 13.026 -16.497 -44.989 1.00 87.38 678 HIS A N 1
ATOM 5261 C CA . HIS A 1 678 ? 13.539 -16.145 -46.311 1.00 87.38 678 HIS A CA 1
ATOM 5262 C C . HIS A 1 678 ? 15.050 -16.357 -46.477 1.00 87.38 678 HIS A C 1
ATOM 5264 O O . HIS A 1 678 ? 15.562 -16.102 -47.564 1.00 87.38 678 HIS A O 1
ATOM 5270 N N . GLY A 1 679 ? 15.751 -16.842 -45.445 1.00 83.56 679 GLY A N 1
ATOM 5271 C CA . GLY A 1 679 ? 17.206 -17.012 -45.472 1.00 83.56 679 GLY A CA 1
ATOM 5272 C C . GLY A 1 679 ? 17.969 -15.694 -45.614 1.00 83.56 679 GLY A C 1
ATOM 5273 O O . GLY A 1 679 ? 19.046 -15.685 -46.194 1.00 83.56 679 GLY A O 1
ATOM 5274 N N . VAL A 1 680 ? 17.394 -14.588 -45.135 1.00 89.75 680 VAL A N 1
ATOM 5275 C CA . VAL A 1 680 ? 18.008 -13.257 -45.174 1.00 89.75 680 VAL A CA 1
ATOM 5276 C C . VAL A 1 680 ? 18.641 -12.969 -43.807 1.00 89.75 680 VAL A C 1
ATOM 5278 O O . VAL A 1 680 ? 17.915 -12.983 -42.804 1.00 89.75 680 VAL A O 1
ATOM 5281 N N . PRO A 1 681 ? 19.952 -12.684 -43.721 1.00 88.38 681 PRO A N 1
ATOM 5282 C CA . PRO A 1 681 ? 20.585 -12.291 -42.469 1.00 88.38 681 PRO A CA 1
ATOM 5283 C C . PRO A 1 681 ? 20.022 -10.960 -41.969 1.00 88.38 681 PRO A C 1
ATOM 5285 O O . PRO A 1 681 ? 19.711 -10.057 -42.754 1.00 88.38 681 PRO A O 1
ATOM 5288 N N . TRP A 1 682 ? 19.906 -10.819 -40.648 1.00 89.88 682 TRP A N 1
ATOM 5289 C CA . TRP A 1 682 ? 19.498 -9.562 -40.029 1.00 89.88 682 TRP A CA 1
ATOM 5290 C C . TRP A 1 682 ? 20.571 -9.020 -39.080 1.00 89.88 682 TRP A C 1
ATOM 5292 O O . TRP A 1 682 ? 21.204 -9.775 -38.347 1.00 89.88 682 TRP A O 1
ATOM 5302 N N . ILE A 1 683 ? 20.760 -7.701 -39.109 1.00 89.88 683 ILE A N 1
ATOM 5303 C CA . ILE A 1 683 ? 21.788 -6.958 -38.380 1.00 89.88 683 ILE A CA 1
ATOM 5304 C C . ILE A 1 683 ? 21.100 -5.911 -37.504 1.00 89.88 683 ILE A C 1
ATOM 5306 O O . ILE A 1 683 ? 20.179 -5.217 -37.944 1.00 89.88 683 ILE A O 1
ATOM 5310 N N . ALA A 1 684 ? 21.544 -5.779 -36.257 1.00 79.12 684 ALA A N 1
ATOM 5311 C CA . ALA A 1 684 ? 21.020 -4.782 -35.336 1.00 79.12 684 ALA A CA 1
ATOM 5312 C C . ALA A 1 684 ? 21.636 -3.393 -35.598 1.00 79.12 684 ALA A C 1
ATOM 5314 O O . ALA A 1 684 ? 22.850 -3.221 -35.556 1.00 79.12 684 ALA A O 1
ATOM 5315 N N . CYS A 1 685 ? 20.802 -2.368 -35.789 1.00 80.19 685 CYS A N 1
ATOM 5316 C CA . CYS A 1 685 ? 21.232 -0.965 -35.832 1.00 80.19 685 CYS A CA 1
ATOM 5317 C C . CYS A 1 685 ? 21.012 -0.277 -34.487 1.00 80.19 685 CYS A C 1
ATOM 5319 O O . CYS A 1 685 ? 19.975 0.341 -34.243 1.00 80.19 685 CYS A O 1
ATOM 5321 N N . THR A 1 686 ? 21.992 -0.400 -33.599 1.00 65.19 686 THR A N 1
ATOM 5322 C CA . THR A 1 686 ? 21.878 -0.101 -32.163 1.00 65.19 686 THR A CA 1
ATOM 5323 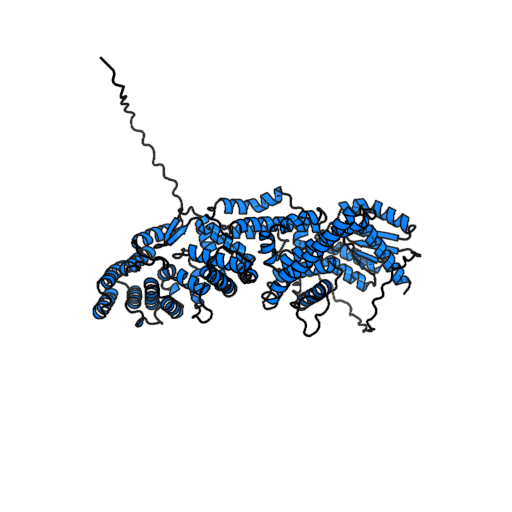C C . THR A 1 686 ? 21.910 1.380 -31.786 1.00 65.19 686 THR A C 1
ATOM 5325 O O . THR A 1 686 ? 21.665 1.709 -30.628 1.00 65.19 686 THR A O 1
ATOM 5328 N N . GLY A 1 687 ? 22.122 2.279 -32.751 1.00 61.97 687 GLY A N 1
ATOM 5329 C CA . GLY A 1 687 ? 22.087 3.728 -32.548 1.00 61.97 687 GLY A CA 1
ATOM 5330 C C . GLY A 1 687 ? 21.392 4.480 -33.681 1.00 61.97 687 GLY A C 1
ATOM 5331 O O . GLY A 1 687 ? 20.916 3.900 -34.655 1.00 61.97 687 GLY A O 1
ATOM 5332 N N . ARG A 1 688 ? 21.291 5.804 -33.522 1.00 66.69 688 ARG A N 1
ATOM 5333 C CA . ARG A 1 688 ? 20.486 6.700 -34.382 1.00 66.69 688 ARG A CA 1
ATOM 5334 C C . ARG A 1 688 ? 21.311 7.718 -35.172 1.00 66.69 688 ARG A C 1
ATOM 5336 O O . ARG A 1 688 ? 20.764 8.436 -36.014 1.00 66.69 688 ARG A O 1
ATOM 5343 N N . GLY A 1 689 ? 22.602 7.835 -34.862 1.00 71.31 689 GLY A N 1
ATOM 5344 C CA . GLY A 1 689 ? 23.526 8.739 -35.541 1.00 71.31 689 GLY A CA 1
ATOM 5345 C C . GLY A 1 689 ? 23.852 8.258 -36.953 1.00 71.31 689 GLY A C 1
ATOM 5346 O O . GLY A 1 689 ? 23.803 7.062 -37.225 1.00 71.31 689 GLY A O 1
ATOM 5347 N N . VAL A 1 690 ? 24.227 9.193 -37.834 1.00 75.19 690 VAL A N 1
ATOM 5348 C CA . VAL A 1 690 ? 24.697 8.880 -39.200 1.00 75.19 690 VAL A CA 1
ATOM 5349 C C . VAL A 1 690 ? 25.804 7.829 -39.143 1.00 75.19 690 VAL A C 1
ATOM 5351 O O . VAL A 1 690 ? 25.708 6.814 -39.813 1.00 75.19 690 VAL A O 1
ATOM 5354 N N . ALA A 1 691 ? 26.792 8.017 -38.264 1.00 74.12 691 ALA A N 1
ATOM 5355 C CA . ALA A 1 691 ? 27.905 7.085 -38.106 1.00 74.12 691 ALA A CA 1
ATOM 5356 C C . ALA A 1 691 ? 27.460 5.669 -37.698 1.00 74.12 691 ALA A C 1
ATOM 5358 O O . ALA A 1 691 ? 27.962 4.697 -38.254 1.00 74.12 691 ALA A O 1
ATOM 5359 N N . THR A 1 692 ? 26.516 5.541 -36.759 1.00 73.12 692 THR A N 1
ATOM 5360 C CA . THR A 1 692 ? 26.035 4.231 -36.296 1.00 73.12 692 THR A CA 1
ATOM 5361 C C . THR A 1 692 ? 25.221 3.521 -37.372 1.00 73.12 692 THR A C 1
ATOM 5363 O O . THR A 1 692 ? 25.434 2.339 -37.610 1.00 73.12 692 THR A O 1
ATOM 5366 N N . ILE A 1 693 ? 24.344 4.250 -38.069 1.00 83.62 693 ILE A N 1
ATOM 5367 C CA . ILE A 1 693 ? 23.556 3.693 -39.173 1.00 83.62 693 ILE A CA 1
ATOM 5368 C C . ILE A 1 693 ? 24.483 3.236 -40.305 1.00 83.62 693 ILE A C 1
ATOM 5370 O O . ILE A 1 693 ? 24.360 2.108 -40.775 1.00 83.62 693 ILE A O 1
ATOM 5374 N N . THR A 1 694 ? 25.450 4.069 -40.700 1.00 85.12 694 THR A N 1
ATOM 5375 C CA . THR A 1 694 ? 26.450 3.710 -41.715 1.00 85.12 694 THR A CA 1
ATOM 5376 C C . THR A 1 694 ? 27.247 2.473 -41.300 1.00 85.12 694 THR A C 1
ATOM 5378 O O . THR A 1 694 ? 27.436 1.580 -42.118 1.00 85.12 694 THR A O 1
ATOM 5381 N N . ARG A 1 695 ? 27.643 2.362 -40.025 1.00 81.56 695 ARG A N 1
ATOM 5382 C CA . ARG A 1 695 ? 28.363 1.191 -39.500 1.00 81.56 695 ARG A CA 1
ATOM 5383 C C . ARG A 1 695 ? 27.531 -0.090 -39.589 1.00 81.56 695 ARG A C 1
ATOM 5385 O O . ARG A 1 695 ? 28.047 -1.107 -40.030 1.00 81.56 695 ARG A O 1
ATOM 5392 N N . SER A 1 696 ? 26.254 -0.050 -39.212 1.00 82.69 696 SER A N 1
ATOM 5393 C CA . SER A 1 696 ? 25.371 -1.221 -39.324 1.00 82.69 696 SER A CA 1
ATOM 5394 C C . SER A 1 696 ? 25.105 -1.618 -40.778 1.00 82.69 696 SER A C 1
ATOM 5396 O O . SER A 1 696 ? 24.918 -2.797 -41.069 1.00 82.69 696 SER A O 1
ATOM 5398 N N . LEU A 1 697 ? 25.118 -0.655 -41.704 1.00 90.94 697 LEU A N 1
ATOM 5399 C CA . LEU A 1 697 ? 25.082 -0.939 -43.139 1.00 90.94 697 LEU A CA 1
ATOM 5400 C C . LEU A 1 697 ? 26.389 -1.586 -43.621 1.00 90.94 697 LEU A C 1
ATOM 5402 O O . LEU A 1 697 ? 26.327 -2.542 -44.386 1.00 90.94 697 LEU A O 1
ATOM 5406 N N . ASP A 1 698 ? 27.554 -1.123 -43.155 1.00 87.00 698 ASP A N 1
ATOM 5407 C CA . ASP A 1 698 ? 28.842 -1.762 -43.468 1.00 87.00 698 ASP A CA 1
ATOM 5408 C C . ASP A 1 698 ? 28.894 -3.206 -42.964 1.00 87.00 698 ASP A C 1
ATOM 5410 O O . ASP A 1 698 ? 29.303 -4.110 -43.689 1.00 87.00 698 ASP A O 1
ATOM 5414 N N . GLU A 1 699 ? 28.443 -3.433 -41.732 1.00 84.56 699 GLU A N 1
ATOM 5415 C CA . GLU A 1 699 ? 28.359 -4.764 -41.137 1.00 84.56 699 GLU A CA 1
ATOM 5416 C C . GLU A 1 699 ? 27.449 -5.682 -41.961 1.00 84.56 699 GLU A C 1
ATOM 5418 O O . GLU A 1 699 ? 27.832 -6.807 -42.278 1.00 84.56 699 GLU A O 1
ATOM 5423 N N . ALA A 1 700 ? 26.291 -5.179 -42.399 1.00 88.81 700 ALA A N 1
ATOM 5424 C CA . ALA A 1 700 ? 25.396 -5.918 -43.281 1.00 88.81 700 ALA A CA 1
ATOM 5425 C C . ALA A 1 700 ? 26.057 -6.291 -44.617 1.00 88.81 700 ALA A C 1
ATOM 5427 O O . ALA A 1 700 ? 25.912 -7.427 -45.064 1.00 88.81 700 ALA A O 1
ATOM 5428 N N . VAL A 1 701 ? 26.835 -5.388 -45.227 1.00 89.56 701 VAL A N 1
ATOM 5429 C CA . VAL A 1 701 ? 27.614 -5.704 -46.438 1.00 89.56 701 VAL A CA 1
ATOM 5430 C C . VAL A 1 701 ? 28.618 -6.825 -46.164 1.00 89.56 701 VAL A C 1
ATOM 5432 O O . VAL A 1 701 ? 28.693 -7.780 -46.933 1.00 89.56 701 VAL A O 1
ATOM 5435 N N . GLN A 1 702 ? 29.358 -6.755 -45.056 1.00 87.62 702 GLN A N 1
ATOM 5436 C CA . GLN A 1 702 ? 30.350 -7.777 -44.708 1.00 87.62 702 GLN A CA 1
ATOM 5437 C C . GLN A 1 702 ? 29.719 -9.142 -44.403 1.00 87.62 702 GLN A C 1
ATOM 5439 O O . GLN A 1 702 ? 30.314 -10.177 -44.704 1.00 87.62 702 GLN A O 1
ATOM 5444 N N . VAL A 1 703 ? 28.521 -9.178 -43.815 1.00 84.94 703 VAL A N 1
ATOM 5445 C CA . VAL A 1 703 ? 27.762 -10.427 -43.627 1.00 84.94 703 VAL A CA 1
ATOM 5446 C C . VAL A 1 703 ? 27.371 -11.026 -44.979 1.00 84.94 703 VAL A C 1
ATOM 5448 O O . VAL A 1 703 ? 27.656 -12.197 -45.220 1.00 84.94 703 VAL A O 1
ATOM 5451 N N . VAL A 1 704 ? 26.830 -10.220 -45.899 1.00 87.12 704 VAL A N 1
ATOM 5452 C CA . VAL A 1 704 ? 26.462 -10.684 -47.249 1.00 87.12 704 VAL A CA 1
ATOM 5453 C C . VAL A 1 704 ? 27.676 -11.206 -48.021 1.00 87.12 704 VAL A C 1
ATOM 5455 O O . VAL A 1 704 ? 27.596 -12.256 -48.659 1.00 87.12 704 VAL A O 1
ATOM 5458 N N . CYS A 1 705 ? 28.820 -10.517 -47.956 1.00 84.50 705 CYS A N 1
ATOM 5459 C CA . CYS A 1 705 ? 30.051 -10.986 -48.596 1.00 84.50 705 CYS A CA 1
ATOM 5460 C C . CYS A 1 705 ? 30.480 -12.362 -48.069 1.00 84.50 705 CYS A C 1
ATOM 5462 O O . CYS A 1 705 ? 30.878 -13.221 -48.852 1.00 84.50 705 CYS A O 1
ATOM 5464 N N . ARG A 1 706 ? 30.371 -12.593 -46.755 1.00 82.31 706 ARG A N 1
ATOM 5465 C CA . ARG A 1 706 ? 30.711 -13.884 -46.140 1.00 82.31 706 ARG A CA 1
ATOM 5466 C C . ARG A 1 706 ? 29.773 -15.001 -46.585 1.00 82.31 706 ARG A C 1
ATOM 5468 O O . ARG A 1 706 ? 30.255 -16.071 -46.941 1.00 82.31 706 ARG A O 1
ATOM 5475 N N . GLU A 1 707 ? 28.468 -14.744 -46.630 1.00 81.12 707 GLU A N 1
ATOM 5476 C CA . GLU A 1 707 ? 27.479 -15.734 -47.078 1.00 81.12 707 GLU A CA 1
ATOM 5477 C C . GLU A 1 707 ? 27.633 -16.119 -48.554 1.00 81.12 707 GLU A C 1
ATOM 5479 O O . GLU A 1 707 ? 27.313 -17.240 -48.933 1.00 81.12 707 GLU A O 1
ATOM 5484 N N . ARG A 1 708 ? 28.156 -15.222 -49.398 1.00 81.50 708 ARG A N 1
ATOM 5485 C CA . ARG A 1 708 ? 28.421 -15.515 -50.819 1.00 81.50 708 ARG A CA 1
ATOM 5486 C C . ARG A 1 708 ? 29.684 -16.353 -51.050 1.00 81.50 708 ARG A C 1
ATOM 5488 O O . ARG A 1 708 ? 29.858 -16.887 -52.145 1.00 81.50 708 ARG A O 1
ATOM 5495 N N . LEU A 1 709 ? 30.569 -16.446 -50.056 1.00 73.25 709 LEU A N 1
ATOM 5496 C CA . LEU A 1 709 ? 31.786 -17.265 -50.114 1.00 73.25 709 LEU A CA 1
ATOM 5497 C C . LEU A 1 709 ? 31.558 -18.710 -49.645 1.00 73.25 709 LEU A C 1
ATOM 5499 O O . LEU A 1 709 ? 32.375 -19.579 -49.959 1.00 73.25 709 LEU A O 1
ATOM 5503 N N . THR A 1 710 ? 30.478 -18.956 -48.900 1.00 56.31 710 THR A N 1
ATOM 5504 C CA . THR A 1 710 ? 29.997 -20.285 -48.484 1.00 56.31 710 THR A CA 1
ATOM 5505 C C . THR A 1 710 ? 29.055 -20.894 -49.508 1.00 56.31 710 THR A C 1
ATOM 5507 O O . THR A 1 710 ? 29.170 -22.121 -49.739 1.00 56.31 710 THR A O 1
#

Nearest PDB structures (foldseek):
  4yle-assembly1_A  TM=7.239E-01  e=1.757E+00  Burkholderia multivorans ATCC 17616
  4rxt-assembly1_A  TM=7.217E-01  e=3.119E+00  Rhizobium rhizogenes K84
  3brs-assembly2_B  TM=6.758E-01  e=6.967E+00  Lachnoclostridium phytofermentans ISDg
  3lft-assembly1_A  TM=5.754E-01  e=4.237E+00  Streptococcus pneumoniae TIGR4
  1gud-assembly2_B  TM=6.256E-01  e=8.436E+00  Escherichia coli K-12

pLDDT: mean 78.84, std 17.14, range [24.08, 96.5]